Protein AF-0000000084534510 (afdb_homodimer)

Foldseek 3Di:
DDPQLLDLADPACLVVLQVVCVVVVHDGFDSLLLVLLQRVQLLDPFDDDPRGTDDDLVSLCCRLPPFVLLFFADAPVDDLLSNLVSQLSSLVVCVVVVNDDPVRSVVSNVSSNVSSVVSQVSNQELLLHALLNLVLLLCNVVPFPLQDPVSLLVVLVVLLPDDPVVNQVSSQCSCVVVRHPHDDPVGSDPVSLQSNLQSNVVNLVSQLSSSVVSNVVVVVVCVVVVHDRDPCPPDDVVSVSVSSSVSSQQSSCSRGGGPNSVCCPPPNVVSHPRDDPVRVVVVVVPDDDD/DDPVLLDLADPACLVVLQVVCVVVVHDGFDSLLLVLLQRVQLLDPADDDPRGTDDDLVSLCCRLPPFVLLFFADAPVDDLLSNLVSQLSSLVVCVVVVNDDPVRSVVSNVSSNVSSVVSQVSNQELLLHALLNLVLLLCNVVPFPLQDPVSLLVVLVVLLPDDPVVNQVSSQCSCVVVRHPHDDPVGSDPVSLQSNLQSNVVNLVSQLSSSVVSNVVVVVVCVVVVHDRDPCPPDDPVSVSVSSSVSSQQSSCSRGGGPNSVCCPPPNVVSHPRDDPVRVVVVVVPDDDD

Secondary structure (DSSP, 8-state):
--GGGGSSS----HHHHHHHHHHTTPPP--HHHHHHHHHHHHHSSS-EETTEEPP-HHHHHIIIIIIHHHH----TTS-TTHHHHHHHHHHHHHHHTTSS-HHHHHHHHHHHHHHHHHHHHHTT-GGG--HHHHHHHHHHHTT--TT-HHHHHHHHHHHHTS-HHHHHHHHHHGGGGTSSPPP-TT-SSHHHHHHHHHHHHHHHHHHHHHHHHHHHHHHHHHHHTTPPPPHHHHS-HHHHHHHHHHHHHHHHHHTSSTTHHHHHHHT-GGGS----HHHHHHHHHHSPP-/--GGGGSSS----HHHHHHHHHHTTPPP--HHHHHHHHHHHHHSSS-EETTEEPP-HHHHHIIIIIIHHHH----TTS-TTHHHHHHHHHHHHHHHTTSS-HHHHHHHHHHHHHHHHHHHHHTT-GGG--HHHHHHHHHHHTT--TT-HHHHHHHHHHHHTS-HHHHHHHHHHGGGGTSSPPP-TT-SSHHHHHHHHHHHHHHHHHHHHHHHHHHHHHHHHHHHTTPPPPHHHHS-HHHHHHHHHHHHHHHHHHTSSTTHHHHHHHT-GGGS----HHHHHHHHHHSPP-

Organism: Streptomyces rubellomurinus (strain ATCC 31215) (NCBI:txid359131)

pLDDT: mean 89.19, std 11.2, range [33.56, 98.69]

Nearest PDB structures (foldseek):
  2rld-assembly1_E  TM=3.922E-01  e=1.536E+00  Bacteroides thetaiotaomicron VPI-5482
  5voy-assembly1_P  TM=2.052E-01  e=5.350E-01  Saccharomyces cerevisiae S288C
  2rld-assembly1_E  TM=3.922E-01  e=2.099E+00  Bacteroides thetaiotaomicron VPI-5482
  5voy-assembly1_P  TM=2.051E-01  e=5.604E-01  Saccharomyces cerevisiae S288C

Sequence (580 aa):
MNDEDLRLAPRTRAADLLAWAAEQDRAPVAEAPLRAVLALLELGEGRMHDGWPELTSNAVEQLLYERLHLYVQPAPEEDPLAYGDAVRLLVDHQRAAKRLNAKRQERLHAEAEWQGEVAAGLLRRADLVTWPRLHALLMHAHGVDVADPAAVRAWLAGYAALSEEKRLAGYEALAATG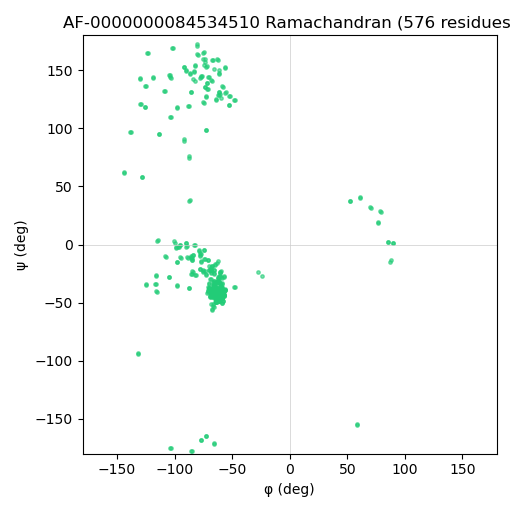WLDELDERGWGPARVLSVGMATDGARRLLEHGLMRRSYRNLAELNALGRPMPDELAGDFGSFEEAAAEAALDLSGEWTVPGLPRLLVEEFPELAPEPGPEEIEAYLAQLPAEMNDEDLRLAPRTRAADLLAWAAEQDRAPVAEAPLRAVLALLELGEGRMHDGWPELTSNAVEQLLYERLHLYVQPAPEEDPLAYGDAVRLLVDHQRAAKRLNAKRQERLHAEAEWQGEVAAGLLRRADLVTWPRLHALLMHAHGVDVADPAAVRAWLAGYAALSEEKRLAGYEALAATGWLDELDERGWGPARVLSVGMATDGARRLLEHGLMRRSYRNLAELNALGRPMPDELAGDFGSFEEAAAEAALDLSGEWTVPGLPRLLVEEFPELAPEPGPEEIEAYLAQLPAE

Solvent-accessible surface area (backbone atoms only — not comparable to full-atom values): 31220 Å² total; per-residue (Å²): 133,59,80,64,66,71,42,64,60,76,79,56,64,42,68,57,51,52,51,49,32,55,74,66,70,42,84,83,64,58,63,68,44,29,37,50,52,47,36,54,46,55,36,43,93,54,56,70,54,97,88,36,63,57,86,44,73,65,53,50,44,46,41,38,73,67,42,44,47,57,49,50,37,77,57,91,89,51,64,61,53,39,46,19,49,29,49,37,49,50,48,52,50,36,37,75,68,66,74,40,54,71,69,59,42,54,52,50,40,53,48,26,52,56,40,16,54,48,28,39,52,48,55,24,35,54,90,55,40,19,46,56,43,51,52,41,50,50,36,56,76,69,68,50,54,62,88,37,63,65,52,46,51,51,49,50,53,57,55,64,70,44,54,70,69,56,49,41,49,53,60,60,53,40,32,78,74,66,62,26,43,74,64,64,94,71,48,84,37,71,66,45,50,49,44,28,11,43,48,32,47,52,45,50,52,50,44,25,48,17,32,47,38,44,44,47,46,44,45,45,54,32,38,75,70,70,42,72,70,52,71,76,64,54,50,51,48,66,54,35,50,51,50,28,47,52,44,34,31,50,52,42,4,71,35,41,33,61,61,44,44,46,40,32,65,74,74,37,38,87,79,45,52,56,63,48,70,68,51,51,45,55,53,53,66,70,42,76,76,130,134,62,79,65,65,71,42,65,58,78,76,56,63,43,67,58,52,51,52,49,33,55,76,67,70,42,83,84,64,59,62,69,43,28,34,50,51,47,38,53,46,56,35,42,91,54,56,70,53,97,90,35,63,58,85,44,73,65,53,51,45,46,41,38,72,69,41,43,45,58,49,50,37,76,56,92,88,50,64,60,54,39,46,19,50,28,49,36,51,52,48,51,51,37,36,75,68,65,75,39,54,71,70,59,42,55,51,51,40,53,48,27,53,55,39,14,53,48,28,39,52,49,54,23,34,52,91,56,40,17,48,56,42,49,53,41,50,50,35,56,74,69,66,51,54,59,89,37,62,66,52,46,52,51,49,50,54,56,56,64,70,45,53,71,69,58,51,41,48,53,59,58,50,39,31,78,74,68,61,26,44,75,64,64,97,71,49,82,38,73,66,45,51,50,47,26,11,43,48,34,49,52,46,49,50,51,43,24,48,16,32,48,38,45,44,46,47,44,46,44,54,31,38,75,69,69,42,73,69,53,71,77,61,54,52,52,47,67,53,35,50,50,50,29,47,52,44,35,31,50,52,43,3,71,36,40,32,60,60,45,41,47,40,32,65,74,74,36,38,86,79,44,52,57,62,49,70,68,51,49,45,54,52,52,68,69,43,77,78,129

Radius of gyration: 26.43 Å; Cα contacts (8 Å, |Δi|>4): 759; chains: 2; bounding box: 56×72×63 Å

Structure (mmCIF, N/CA/C/O backbone):
data_AF-0000000084534510-model_v1
#
loop_
_entity.id
_entity.type
_entity.pdbx_description
1 polymer 'Uncharacterized protein'
#
loop_
_atom_site.group_PDB
_atom_site.id
_atom_site.type_symbol
_atom_site.label_atom_id
_atom_site.label_alt_id
_atom_site.label_comp_id
_atom_site.label_asym_id
_atom_site.label_entity_id
_atom_site.label_seq_id
_atom_site.pdbx_PDB_ins_code
_atom_site.Cartn_x
_atom_site.Cartn_y
_atom_site.Cartn_z
_atom_site.occupancy
_atom_site.B_iso_or_equiv
_atom_site.auth_seq_id
_atom_site.auth_comp_id
_atom_site.auth_asym_id
_atom_site.auth_atom_id
_atom_site.pdbx_PDB_model_num
ATOM 1 N N . MET A 1 1 ? -21.281 -7.277 -21.953 1 33.84 1 MET A N 1
ATOM 2 C CA . MET A 1 1 ? -20.5 -7.312 -20.719 1 33.84 1 MET A CA 1
ATOM 3 C C . MET A 1 1 ? -21.219 -8.141 -19.641 1 33.84 1 MET A C 1
ATOM 5 O O . MET A 1 1 ? -22.391 -7.895 -19.344 1 33.84 1 MET A O 1
ATOM 9 N N . ASN A 1 2 ? -20.953 -9.367 -19.547 1 44.81 2 ASN A N 1
ATOM 10 C CA . ASN A 1 2 ? -21.562 -10.375 -18.688 1 44.81 2 ASN A CA 1
ATOM 11 C C . ASN A 1 2 ? -21.391 -10.031 -17.219 1 44.81 2 ASN A C 1
ATOM 13 O O . ASN A 1 2 ? -20.469 -9.305 -16.844 1 44.81 2 ASN A O 1
ATOM 17 N N . ASP A 1 3 ? -22.516 -10.07 -16.484 1 48.44 3 ASP A N 1
ATOM 18 C CA . ASP A 1 3 ? -22.641 -9.945 -15.039 1 48.44 3 ASP A CA 1
ATOM 19 C C . ASP A 1 3 ? -21.375 -10.422 -14.328 1 48.44 3 ASP A C 1
ATOM 21 O O . ASP A 1 3 ? -21.031 -9.914 -13.258 1 48.44 3 ASP A O 1
ATOM 25 N N . GLU A 1 4 ? -20.734 -11.219 -15.023 1 53.09 4 GLU A N 1
ATOM 26 C CA . GLU A 1 4 ? -19.562 -11.859 -14.438 1 53.09 4 GLU A CA 1
ATOM 27 C C . GLU A 1 4 ? -18.375 -10.891 -14.367 1 53.09 4 GLU A C 1
ATOM 29 O O . GLU A 1 4 ? -17.516 -11.016 -13.5 1 53.09 4 GLU A O 1
ATOM 34 N N . ASP A 1 5 ? -18.453 -9.906 -15.227 1 53.53 5 ASP A N 1
ATOM 35 C CA . ASP A 1 5 ? -17.359 -8.953 -15.32 1 53.53 5 ASP A CA 1
ATOM 36 C C . ASP A 1 5 ? -17.359 -7.992 -14.133 1 53.53 5 ASP A C 1
ATOM 38 O O . ASP A 1 5 ? -16.375 -7.27 -13.914 1 53.53 5 ASP A O 1
ATOM 42 N N . LEU A 1 6 ? -18.391 -8.203 -13.391 1 57.59 6 LEU A N 1
ATOM 43 C CA . LEU A 1 6 ? -18.516 -7.254 -12.289 1 57.59 6 LEU A CA 1
ATOM 44 C C . LEU A 1 6 ? -18 -7.859 -10.984 1 57.59 6 LEU A C 1
ATOM 46 O O . LEU A 1 6 ? -17.984 -7.188 -9.953 1 57.59 6 LEU A O 1
ATOM 50 N N . ARG A 1 7 ? -17.562 -9.094 -11.258 1 66.56 7 ARG A N 1
ATOM 51 C CA . ARG A 1 7 ? -16.969 -9.719 -10.078 1 66.56 7 ARG A CA 1
ATOM 52 C C . ARG A 1 7 ? -15.57 -9.18 -9.812 1 66.56 7 ARG A C 1
ATOM 54 O O . ARG A 1 7 ? -14.867 -8.773 -10.734 1 66.56 7 ARG A O 1
ATOM 61 N N . LEU A 1 8 ? -15.305 -9.078 -8.57 1 75.25 8 LEU A N 1
ATOM 62 C CA . LEU A 1 8 ? -13.992 -8.562 -8.18 1 75.25 8 LEU A CA 1
ATOM 63 C C . LEU A 1 8 ? -12.883 -9.484 -8.664 1 75.25 8 LEU A C 1
ATOM 65 O O . LEU A 1 8 ? -11.945 -9.031 -9.328 1 75.25 8 LEU A O 1
ATOM 69 N N . ALA A 1 9 ? -13.102 -10.797 -8.469 1 77 9 ALA A N 1
ATOM 70 C CA . ALA A 1 9 ? -12.047 -11.719 -8.883 1 77 9 ALA A CA 1
ATOM 71 C C . ALA A 1 9 ? -12.148 -12.039 -10.375 1 77 9 ALA A C 1
ATOM 73 O O . ALA A 1 9 ? -13.25 -12.18 -10.906 1 77 9 ALA A O 1
ATOM 74 N N . PRO A 1 10 ? -11.016 -12.156 -11.008 1 78.38 10 PRO A N 1
ATOM 75 C CA . PRO A 1 10 ? -11.031 -12.438 -12.445 1 78.38 10 PRO A CA 1
ATOM 76 C C . PRO A 1 10 ? -11.641 -13.797 -12.773 1 78.38 10 PRO A C 1
ATOM 78 O O . PRO A 1 10 ? -11.453 -14.758 -12.023 1 78.38 10 PRO A O 1
ATOM 81 N N . ARG A 1 11 ? -12.648 -13.852 -13.633 1 75 11 ARG A N 1
ATOM 82 C CA . ARG A 1 11 ? -13.086 -15.102 -14.227 1 75 11 ARG A CA 1
ATOM 83 C C . ARG A 1 11 ? -12.375 -15.359 -15.555 1 75 11 ARG A C 1
ATOM 85 O O . ARG A 1 11 ? -12.828 -14.898 -16.609 1 75 11 ARG A O 1
ATOM 92 N N . THR A 1 12 ? -11.305 -16.016 -15.422 1 79.25 12 THR A N 1
ATOM 93 C CA . THR A 1 12 ? -10.414 -16.172 -16.562 1 79.25 12 THR A CA 1
ATOM 94 C C . THR A 1 12 ? -11.078 -17 -17.656 1 79.25 12 THR A C 1
ATOM 96 O O . THR A 1 12 ? -12.031 -17.734 -17.406 1 79.25 12 THR A O 1
ATOM 99 N N . ARG A 1 13 ? -10.758 -16.812 -18.844 1 88.06 13 ARG A N 1
ATOM 100 C CA . ARG A 1 13 ? -11.25 -17.547 -20.016 1 88.06 13 ARG A CA 1
ATOM 101 C C . ARG A 1 13 ? -10.406 -18.781 -20.281 1 88.06 13 ARG A C 1
ATOM 103 O O . ARG A 1 13 ? -10.148 -19.125 -21.438 1 88.06 13 ARG A O 1
ATOM 110 N N . ALA A 1 14 ? -9.992 -19.422 -19.156 1 92.44 14 ALA A N 1
ATOM 111 C CA . ALA A 1 14 ? -9.133 -20.594 -19.266 1 92.44 14 ALA A CA 1
ATOM 112 C C . ALA A 1 14 ? -9.852 -21.734 -19.984 1 92.44 14 ALA A C 1
ATOM 114 O O . ALA A 1 14 ? -9.266 -22.422 -20.828 1 92.44 14 ALA A O 1
ATOM 115 N N . ALA A 1 15 ? -11.094 -21.906 -19.656 1 91.25 15 ALA A N 1
ATOM 116 C CA . ALA A 1 15 ? -11.875 -22.969 -20.281 1 91.25 15 ALA A CA 1
ATOM 117 C C . ALA A 1 15 ? -11.977 -22.766 -21.797 1 91.25 15 ALA A C 1
ATOM 119 O O . ALA A 1 15 ? -11.867 -23.719 -22.562 1 91.25 15 ALA A O 1
ATOM 120 N N . ASP A 1 16 ? -12.164 -21.562 -22.156 1 92.25 16 ASP A N 1
ATOM 121 C CA . ASP A 1 16 ? -12.242 -21.219 -23.578 1 92.25 16 ASP A CA 1
ATOM 122 C C . ASP A 1 16 ? -10.922 -21.516 -24.281 1 92.25 16 ASP A C 1
ATOM 124 O O . ASP A 1 16 ? -10.914 -22.031 -25.406 1 92.25 16 ASP A O 1
ATOM 128 N N . LEU A 1 17 ? -9.906 -21.172 -23.641 1 93.69 17 LEU A N 1
ATOM 129 C CA . LEU A 1 17 ? -8.586 -21.359 -24.234 1 93.69 17 LEU A CA 1
ATOM 130 C C . LEU A 1 17 ? -8.258 -22.844 -24.344 1 93.69 17 LEU A C 1
ATOM 132 O O . LEU A 1 17 ? -7.66 -23.297 -25.328 1 93.69 17 LEU A O 1
ATOM 136 N N . LEU A 1 18 ? -8.609 -23.609 -23.359 1 94.88 18 LEU A N 1
ATOM 137 C CA . LEU A 1 18 ? -8.375 -25.062 -23.391 1 94.88 18 LEU A CA 1
ATOM 138 C C . LEU A 1 18 ? -9.219 -25.719 -24.469 1 94.88 18 LEU A C 1
ATOM 140 O O . LEU A 1 18 ? -8.742 -26.625 -25.156 1 94.88 18 LEU A O 1
ATOM 144 N N . ALA A 1 19 ? -10.438 -25.281 -24.594 1 94.25 19 ALA A N 1
ATOM 145 C CA . ALA A 1 19 ? -11.297 -25.781 -25.656 1 94.25 19 ALA A CA 1
ATOM 146 C C . ALA A 1 19 ? -10.711 -25.469 -27.031 1 94.25 19 ALA A C 1
ATOM 148 O O . ALA A 1 19 ? -10.711 -26.312 -27.922 1 94.25 19 ALA A O 1
ATOM 149 N N . TRP A 1 20 ? -10.281 -24.297 -27.125 1 94.31 20 TRP A N 1
ATOM 150 C CA . TRP A 1 20 ? -9.648 -23.891 -28.375 1 94.31 20 TRP A CA 1
ATOM 151 C C . TRP A 1 20 ? -8.43 -24.766 -28.672 1 94.31 20 TRP A C 1
ATOM 153 O O . TRP A 1 20 ? -8.234 -25.188 -29.812 1 94.31 20 TRP A O 1
ATOM 163 N N . ALA A 1 21 ? -7.578 -25.016 -27.719 1 94.75 21 ALA A N 1
ATOM 164 C CA . ALA A 1 21 ? -6.387 -25.844 -27.891 1 94.75 21 ALA A CA 1
ATOM 165 C C . ALA A 1 21 ? -6.758 -27.25 -28.344 1 94.75 21 ALA A C 1
ATOM 167 O O . ALA A 1 21 ? -6.086 -27.828 -29.203 1 94.75 21 ALA A O 1
ATOM 168 N N . ALA A 1 22 ? -7.777 -27.734 -27.781 1 93.12 22 ALA A N 1
ATOM 169 C CA . ALA A 1 22 ? -8.25 -29.078 -28.156 1 93.12 22 ALA A CA 1
ATOM 170 C C . ALA A 1 22 ? -8.711 -29.094 -29.609 1 93.12 22 ALA A C 1
ATOM 172 O O . ALA A 1 22 ? -8.43 -30.047 -30.344 1 93.12 22 ALA A O 1
ATOM 173 N N . GLU A 1 23 ? -9.422 -28.125 -29.984 1 94 23 GLU A N 1
ATOM 174 C CA . GLU A 1 23 ? -9.898 -28.016 -31.359 1 94 23 GLU A CA 1
ATOM 175 C C . GLU A 1 23 ? -8.742 -27.938 -32.344 1 94 23 GLU A C 1
ATOM 177 O O . GLU A 1 23 ? -8.844 -28.422 -33.469 1 94 23 GLU A O 1
ATOM 182 N N . GLN A 1 24 ? -7.727 -27.359 -31.922 1 92.5 24 GLN A N 1
ATOM 183 C CA . GLN A 1 24 ? -6.57 -27.156 -32.781 1 92.5 24 GLN A CA 1
ATOM 184 C C . GLN A 1 24 ? -5.594 -28.312 -32.688 1 92.5 24 GLN A C 1
ATOM 186 O O . GLN A 1 24 ? -4.5 -28.266 -33.25 1 92.5 24 GLN A O 1
ATOM 191 N N . ASP A 1 25 ? -5.977 -29.234 -31.906 1 89.62 25 ASP A N 1
ATOM 192 C CA . ASP A 1 25 ? -5.164 -30.438 -31.703 1 89.62 25 ASP A CA 1
ATOM 193 C C . ASP A 1 25 ? -3.797 -30.078 -31.125 1 89.62 25 ASP A C 1
ATOM 195 O O . ASP A 1 25 ? -2.771 -30.594 -31.578 1 89.62 25 ASP A O 1
ATOM 199 N N . ARG A 1 26 ? -3.844 -29.125 -30.203 1 86.69 26 ARG A N 1
ATOM 200 C CA . ARG A 1 26 ? -2.627 -28.75 -29.484 1 86.69 26 ARG A CA 1
ATOM 201 C C . ARG A 1 26 ? -2.469 -29.547 -28.203 1 86.69 26 ARG A C 1
ATOM 203 O O . ARG A 1 26 ? -3.441 -30.094 -27.688 1 86.69 26 ARG A O 1
ATOM 210 N N . ALA A 1 27 ? -1.19 -29.703 -27.812 1 84.12 27 ALA A N 1
ATOM 211 C CA . ALA A 1 27 ? -0.929 -30.344 -26.531 1 84.12 27 ALA A CA 1
ATOM 212 C C . ALA A 1 27 ? -1.65 -29.625 -25.391 1 84.12 27 ALA A C 1
ATOM 214 O O . ALA A 1 27 ? -1.667 -28.391 -25.344 1 84.12 27 ALA A O 1
ATOM 215 N N . PRO A 1 28 ? -2.338 -30.359 -24.594 1 82.94 28 PRO A N 1
ATOM 216 C CA . PRO A 1 28 ? -3.072 -29.734 -23.5 1 82.94 28 PRO A CA 1
ATOM 217 C C . PRO A 1 28 ? -2.152 -29.125 -22.438 1 82.94 28 PRO A C 1
ATOM 219 O O . PRO A 1 28 ? -1.049 -29.625 -22.219 1 82.94 28 PRO A O 1
ATOM 222 N N . VAL A 1 29 ? -2.51 -28.016 -21.938 1 91.38 29 VAL A N 1
ATOM 223 C CA . VAL A 1 29 ? -1.838 -27.391 -20.797 1 91.38 29 VAL A CA 1
ATOM 224 C C . VAL A 1 29 ? -2.674 -27.562 -19.531 1 91.38 29 VAL A C 1
ATOM 226 O O . VAL A 1 29 ? -3.893 -27.734 -19.609 1 91.38 29 VAL A O 1
ATOM 229 N N . ALA A 1 30 ? -1.936 -27.703 -18.453 1 93.69 30 ALA A N 1
ATOM 230 C CA . ALA A 1 30 ? -2.629 -27.859 -17.172 1 93.69 30 ALA A CA 1
ATOM 231 C C . ALA A 1 30 ? -3.543 -26.672 -16.891 1 93.69 30 ALA A C 1
ATOM 233 O O . ALA A 1 30 ? -3.158 -25.516 -17.109 1 93.69 30 ALA A O 1
ATOM 234 N N . GLU A 1 31 ? -4.734 -26.922 -16.438 1 93.69 31 GLU A N 1
ATOM 235 C CA . GLU A 1 31 ? -5.758 -25.891 -16.281 1 93.69 31 GLU A CA 1
ATOM 236 C C . GLU A 1 31 ? -5.383 -24.906 -15.164 1 93.69 31 GLU A C 1
ATOM 238 O O . GLU A 1 31 ? -5.531 -23.703 -15.328 1 93.69 31 GLU A O 1
ATOM 243 N N . ALA A 1 32 ? -4.918 -25.453 -14.016 1 93.81 32 ALA A N 1
ATOM 244 C CA . ALA A 1 32 ? -4.664 -24.594 -12.852 1 93.81 32 ALA A CA 1
ATOM 245 C C . ALA A 1 32 ? -3.574 -23.578 -13.156 1 93.81 32 ALA A C 1
ATOM 247 O O . ALA A 1 32 ? -3.766 -22.375 -12.938 1 93.81 32 ALA A O 1
ATOM 248 N N . PRO A 1 33 ? -2.438 -23.984 -13.742 1 96.19 33 PRO A N 1
ATOM 249 C CA . PRO A 1 33 ? -1.424 -23 -14.133 1 96.19 33 PRO A CA 1
ATOM 250 C C . PRO A 1 33 ? -1.947 -22 -15.156 1 96.19 33 PRO A C 1
ATOM 252 O O . PRO A 1 33 ? -1.624 -20.812 -15.078 1 96.19 33 PRO A O 1
ATOM 255 N N . LEU A 1 34 ? -2.756 -22.469 -16.078 1 96.12 34 LEU A N 1
ATOM 256 C CA . LEU A 1 34 ? -3.316 -21.562 -17.078 1 96.12 34 LEU A CA 1
ATOM 257 C C . LEU A 1 34 ? -4.199 -20.5 -16.438 1 96.12 34 LEU A C 1
ATOM 259 O O . LEU A 1 34 ? -4.102 -19.328 -16.766 1 96.12 34 LEU A O 1
ATOM 263 N N . ARG A 1 35 ? -5.027 -20.906 -15.539 1 95.31 35 ARG A N 1
ATOM 264 C CA . ARG A 1 35 ? -5.895 -19.969 -14.828 1 95.31 35 ARG A CA 1
ATOM 265 C C . ARG A 1 35 ? -5.074 -18.938 -14.07 1 95.31 35 ARG A C 1
ATOM 267 O O . ARG A 1 35 ? -5.406 -17.75 -14.078 1 95.31 35 ARG A O 1
ATOM 274 N N . ALA A 1 36 ? -4.043 -19.391 -13.406 1 96.31 36 ALA A N 1
ATOM 275 C CA . ALA A 1 36 ? -3.189 -18.484 -12.641 1 96.31 36 ALA A CA 1
ATOM 276 C C . ALA A 1 36 ? -2.527 -17.469 -13.562 1 96.31 36 ALA A C 1
ATOM 278 O O . ALA A 1 36 ? -2.518 -16.266 -13.258 1 96.31 36 ALA A O 1
ATOM 279 N N . VAL A 1 37 ? -2.006 -17.922 -14.625 1 96.88 37 VAL A N 1
ATOM 280 C CA . VAL A 1 37 ? -1.328 -17.062 -15.594 1 96.88 37 VAL A CA 1
ATOM 281 C C . VAL A 1 37 ? -2.299 -16 -16.125 1 96.88 37 VAL A C 1
ATOM 283 O O . VAL A 1 37 ? -1.983 -14.812 -16.125 1 96.88 37 VAL A O 1
ATOM 286 N N . LEU A 1 38 ? -3.482 -16.422 -16.5 1 95.56 38 LEU A N 1
ATOM 287 C CA . LEU A 1 38 ? -4.473 -15.5 -17.047 1 95.56 38 LEU A CA 1
ATOM 288 C C . LEU A 1 38 ? -4.922 -14.492 -15.992 1 95.56 38 LEU A C 1
ATOM 290 O O . LEU A 1 38 ? -5.078 -13.305 -16.297 1 95.56 38 LEU A O 1
ATOM 294 N N . ALA A 1 39 ? -5.102 -14.977 -14.812 1 95 39 ALA A N 1
ATOM 295 C CA . ALA A 1 39 ? -5.52 -14.094 -13.727 1 95 39 ALA A CA 1
ATOM 296 C C . ALA A 1 39 ? -4.453 -13.039 -13.438 1 95 39 ALA A C 1
ATOM 298 O O . ALA A 1 39 ? -4.762 -11.852 -13.328 1 95 39 ALA A O 1
ATOM 299 N N . LEU A 1 40 ? -3.211 -13.461 -13.336 1 95.94 40 LEU A N 1
ATOM 300 C CA . LEU A 1 40 ? -2.121 -12.555 -13.008 1 95.94 40 LEU A CA 1
ATOM 301 C C . LEU A 1 40 ? -1.898 -11.539 -14.117 1 95.94 40 LEU A C 1
ATOM 303 O O . LEU A 1 40 ? -1.562 -10.383 -13.859 1 95.94 40 LEU A O 1
ATOM 307 N N . LEU A 1 41 ? -2.102 -11.953 -15.344 1 94.69 41 LEU A N 1
ATOM 308 C CA . LEU A 1 41 ? -1.995 -11.023 -16.469 1 94.69 41 LEU A CA 1
ATOM 309 C C . LEU A 1 41 ? -3.123 -9.992 -16.422 1 94.69 41 LEU A C 1
ATOM 311 O O . LEU A 1 41 ? -2.895 -8.805 -16.656 1 94.69 41 LEU A O 1
ATOM 315 N N . GLU A 1 42 ? -4.305 -10.469 -16.094 1 90.81 42 GLU A N 1
ATOM 316 C CA . GLU A 1 42 ? -5.453 -9.57 -16.031 1 90.81 42 GLU A CA 1
ATOM 317 C C . GLU A 1 42 ? -5.297 -8.555 -14.898 1 90.81 42 GLU A C 1
ATOM 319 O O . GLU A 1 42 ? -5.742 -7.414 -15.008 1 90.81 42 GLU A O 1
ATOM 324 N N . LEU A 1 43 ? -4.719 -8.961 -13.836 1 91.5 43 LEU A N 1
ATOM 325 C CA . LEU A 1 43 ? -4.574 -8.109 -12.656 1 91.5 43 LEU A CA 1
ATOM 326 C C . LEU A 1 43 ? -3.346 -7.211 -12.789 1 91.5 43 LEU A C 1
ATOM 328 O O . LEU A 1 43 ? -3.125 -6.336 -11.945 1 91.5 43 LEU A O 1
ATOM 332 N N . GLY A 1 44 ? -2.584 -7.465 -13.773 1 85.94 44 GLY A N 1
ATOM 333 C CA . GLY A 1 44 ? -1.421 -6.625 -14.023 1 85.94 44 GLY A CA 1
ATOM 334 C C . GLY A 1 44 ? -1.771 -5.301 -14.68 1 85.94 44 GLY A C 1
ATOM 335 O O . GLY A 1 44 ? -2.938 -4.902 -14.703 1 85.94 44 GLY A O 1
ATOM 336 N N . GLU A 1 45 ? -0.794 -4.566 -15.164 1 77.69 45 GLU A N 1
ATOM 337 C CA . GLU A 1 45 ? -0.966 -3.219 -15.695 1 77.69 45 GLU A CA 1
ATOM 338 C C . GLU A 1 45 ? -1.274 -3.25 -17.188 1 77.69 45 GLU A C 1
ATOM 340 O O . GLU A 1 45 ? -1.574 -2.215 -17.781 1 77.69 45 GLU A O 1
ATOM 345 N N . GLY A 1 46 ? -1.298 -4.391 -17.641 1 78.38 46 GLY A N 1
ATOM 346 C CA . GLY A 1 46 ? -1.477 -4.5 -19.078 1 78.38 46 GLY A CA 1
ATOM 347 C C . GLY A 1 46 ? -2.9 -4.227 -19.531 1 78.38 46 GLY A C 1
ATOM 348 O O . GLY A 1 46 ? -3.828 -4.258 -18.719 1 78.38 46 GLY A O 1
ATOM 349 N N . ARG A 1 47 ? -3.047 -4.012 -20.812 1 80.44 47 ARG A N 1
ATOM 350 C CA . ARG A 1 47 ? -4.344 -3.74 -21.422 1 80.44 47 ARG A CA 1
ATOM 351 C C . ARG A 1 47 ? -5.102 -5.035 -21.703 1 80.44 47 ARG A C 1
ATOM 353 O O . ARG A 1 47 ? -4.492 -6.098 -21.828 1 80.44 47 ARG A O 1
ATOM 360 N N . MET A 1 48 ? -6.371 -4.891 -21.609 1 81.31 48 MET A N 1
ATOM 361 C CA . MET A 1 48 ? -7.266 -5.984 -21.984 1 81.31 48 MET A CA 1
ATOM 362 C C . MET A 1 48 ? -7.992 -5.688 -23.281 1 81.31 48 MET A C 1
ATOM 364 O O . MET A 1 48 ? -8.398 -4.551 -23.531 1 81.31 48 MET A O 1
ATOM 368 N N . HIS A 1 49 ? -8.008 -6.59 -24.156 1 80.56 49 HIS A N 1
ATOM 369 C CA . HIS A 1 49 ? -8.742 -6.473 -25.422 1 80.56 49 HIS A CA 1
ATOM 370 C C . HIS A 1 49 ? -9.688 -7.648 -25.625 1 80.56 49 HIS A C 1
ATOM 372 O O . HIS A 1 49 ? -9.25 -8.797 -25.688 1 80.56 49 HIS A O 1
ATOM 378 N N . ASP A 1 50 ? -10.922 -7.328 -25.703 1 80.56 50 ASP A N 1
ATOM 379 C CA . ASP A 1 50 ? -11.969 -8.328 -25.938 1 80.56 50 ASP A CA 1
ATOM 380 C C . ASP A 1 50 ? -11.859 -9.477 -24.938 1 80.56 50 ASP A C 1
ATOM 382 O O . ASP A 1 50 ? -11.898 -10.648 -25.312 1 80.56 50 ASP A O 1
ATOM 386 N N . GLY A 1 51 ? -11.5 -9.133 -23.703 1 79.31 51 GLY A N 1
ATOM 387 C CA . GLY A 1 51 ? -11.492 -10.109 -22.625 1 79.31 51 GLY A CA 1
ATOM 388 C C . GLY A 1 51 ? -10.164 -10.836 -22.484 1 79.31 51 GLY A C 1
ATOM 389 O O . GLY A 1 51 ? -10.016 -11.703 -21.625 1 79.31 51 GLY A O 1
ATOM 390 N N . TRP A 1 52 ? -9.211 -10.484 -23.312 1 88.31 52 TRP A N 1
ATOM 391 C CA . TRP A 1 52 ? -7.91 -11.141 -23.266 1 88.31 52 TRP A CA 1
ATOM 392 C C . TRP A 1 52 ? -6.805 -10.141 -22.953 1 88.31 52 TRP A C 1
ATOM 394 O O . TRP A 1 52 ? -6.832 -9.008 -23.438 1 88.31 52 TRP A O 1
ATOM 404 N N . PRO A 1 53 ? -5.852 -10.602 -22.203 1 88.75 53 PRO A N 1
ATOM 405 C CA . PRO A 1 53 ? -4.719 -9.703 -21.969 1 88.75 53 PRO A CA 1
ATOM 406 C C . PRO A 1 53 ? -3.83 -9.523 -23.188 1 88.75 53 PRO A C 1
ATOM 408 O O . PRO A 1 53 ? -3.619 -10.477 -23.953 1 88.75 53 PRO A O 1
ATOM 411 N N . GLU A 1 54 ? -3.422 -8.328 -23.375 1 89.19 54 GLU A N 1
ATOM 412 C CA . GLU A 1 54 ? -2.424 -8.078 -24.406 1 89.19 54 GLU A CA 1
ATOM 413 C C . GLU A 1 54 ? -1.051 -8.594 -23.984 1 89.19 54 GLU A C 1
ATOM 415 O O . GLU A 1 54 ? -0.572 -8.273 -22.891 1 89.19 54 GLU A O 1
ATOM 420 N N . LEU A 1 55 ? -0.454 -9.406 -24.859 1 92.25 55 LEU A N 1
ATOM 421 C CA . LEU A 1 55 ? 0.84 -9.992 -24.516 1 92.25 55 LEU A CA 1
ATOM 422 C C . LEU A 1 55 ? 1.976 -9.195 -25.156 1 92.25 55 LEU A C 1
ATOM 424 O O . LEU A 1 55 ? 1.99 -8.984 -26.359 1 92.25 55 LEU A O 1
ATOM 428 N N . THR A 1 56 ? 2.797 -8.648 -24.344 1 92.56 56 THR A N 1
ATOM 429 C CA . THR A 1 56 ? 4.039 -7.988 -24.734 1 92.56 56 THR A CA 1
ATOM 430 C C . THR A 1 56 ? 5.23 -8.625 -24.016 1 92.56 56 THR A C 1
ATOM 432 O O . THR A 1 56 ? 5.059 -9.406 -23.094 1 92.56 56 THR A O 1
ATOM 435 N N . SER A 1 57 ? 6.418 -8.312 -24.531 1 93.19 57 SER A N 1
ATOM 436 C CA . SER A 1 57 ? 7.625 -8.805 -23.875 1 93.19 57 SER A CA 1
ATOM 437 C C . SER A 1 57 ? 7.676 -8.375 -22.406 1 93.19 57 SER A C 1
ATOM 439 O O . SER A 1 57 ? 8.023 -9.172 -21.531 1 93.19 57 SER A O 1
ATOM 441 N N . ASN A 1 58 ? 7.273 -7.203 -22.156 1 92.44 58 ASN A N 1
ATOM 442 C CA . ASN A 1 58 ? 7.258 -6.684 -20.797 1 92.44 58 ASN A CA 1
ATOM 443 C C . ASN A 1 58 ? 6.246 -7.426 -19.922 1 92.44 58 ASN A C 1
ATOM 445 O O . ASN A 1 58 ? 6.527 -7.742 -18.766 1 92.44 58 ASN A O 1
ATOM 449 N N . ALA A 1 59 ? 5.125 -7.688 -20.453 1 93.12 59 ALA A N 1
ATOM 450 C CA . ALA A 1 59 ? 4.086 -8.391 -19.703 1 93.12 59 ALA A CA 1
ATOM 451 C C . ALA A 1 59 ? 4.543 -9.797 -19.328 1 93.12 59 ALA A C 1
ATOM 453 O O . ALA A 1 59 ? 4.312 -10.25 -18.203 1 93.12 59 ALA A O 1
ATOM 454 N N . VAL A 1 60 ? 5.184 -10.438 -20.266 1 94.94 60 VAL A N 1
ATOM 455 C CA . VAL A 1 60 ? 5.66 -11.797 -20.031 1 94.94 60 VAL A CA 1
ATOM 456 C C . VAL A 1 60 ? 6.758 -11.789 -18.969 1 94.94 60 VAL A C 1
ATOM 458 O O . VAL A 1 60 ? 6.746 -12.602 -18.047 1 94.94 60 VAL A O 1
ATOM 461 N N . GLU A 1 61 ? 7.602 -10.883 -19.047 1 94.38 61 GLU A N 1
ATOM 462 C CA . GLU A 1 61 ? 8.688 -10.75 -18.078 1 94.38 61 GLU A CA 1
ATOM 463 C C . GLU A 1 61 ? 8.141 -10.461 -16.672 1 94.38 61 GLU A C 1
ATOM 465 O O . GLU A 1 61 ? 8.531 -11.117 -15.711 1 94.38 61 GLU A O 1
ATOM 470 N N . GLN A 1 62 ? 7.277 -9.523 -16.578 1 94.19 62 GLN A N 1
ATOM 471 C CA . GLN A 1 62 ? 6.688 -9.172 -15.289 1 94.19 62 GLN A CA 1
ATOM 472 C C . GLN A 1 62 ? 5.961 -10.359 -14.672 1 94.19 62 GLN A C 1
ATOM 474 O O . GLN A 1 62 ? 6.059 -10.594 -13.461 1 94.19 62 GLN A O 1
ATOM 479 N N . LEU A 1 63 ? 5.301 -11.055 -15.508 1 96.38 63 LEU A N 1
ATOM 480 C CA . LEU A 1 63 ? 4.543 -12.203 -15.031 1 96.38 63 LEU A CA 1
ATOM 481 C C . LEU A 1 63 ? 5.477 -13.305 -14.539 1 96.38 63 LEU A C 1
ATOM 483 O O . LEU A 1 63 ? 5.414 -13.703 -13.367 1 96.38 63 LEU A O 1
ATOM 487 N N . LEU A 1 64 ? 6.383 -13.742 -15.406 1 96.38 64 LEU A N 1
ATOM 488 C CA . LEU A 1 64 ? 7.133 -14.969 -15.141 1 96.38 64 LEU A CA 1
ATOM 489 C C . LEU A 1 64 ? 8.336 -14.688 -14.258 1 96.38 64 LEU A C 1
ATOM 491 O O . LEU A 1 64 ? 8.734 -15.531 -13.453 1 96.38 64 LEU A O 1
ATOM 495 N N . TYR A 1 65 ? 8.812 -13.461 -14.25 1 93.56 65 TYR A N 1
ATOM 496 C CA . TYR A 1 65 ? 10.039 -13.172 -13.531 1 93.56 65 TYR A CA 1
ATOM 497 C C . TYR A 1 65 ? 9.75 -12.445 -12.227 1 93.56 65 TYR A C 1
ATOM 499 O O . TYR A 1 65 ? 10.477 -12.602 -11.242 1 93.56 65 TYR A O 1
ATOM 507 N N . GLU A 1 66 ? 8.688 -11.727 -12.18 1 92.94 66 GLU A N 1
ATOM 508 C CA . GLU A 1 66 ? 8.555 -10.82 -11.047 1 92.94 66 GLU A CA 1
ATOM 509 C C . GLU A 1 66 ? 7.355 -11.195 -10.172 1 92.94 66 GLU A C 1
ATOM 511 O O . GLU A 1 66 ? 7.336 -10.906 -8.977 1 92.94 66 GLU A O 1
ATOM 516 N N . ARG A 1 67 ? 6.414 -11.82 -10.773 1 95.75 67 ARG A N 1
ATOM 517 C CA . ARG A 1 67 ? 5.156 -11.898 -10.031 1 95.75 67 ARG A CA 1
ATOM 518 C C . ARG A 1 67 ? 4.816 -13.344 -9.695 1 95.75 67 ARG A C 1
ATOM 520 O O . ARG A 1 67 ? 4.375 -13.641 -8.578 1 95.75 67 ARG A O 1
ATOM 527 N N . LEU A 1 68 ? 5.031 -14.227 -10.57 1 97.69 68 LEU A N 1
ATOM 528 C CA . LEU A 1 68 ? 4.52 -15.586 -10.453 1 97.69 68 LEU A CA 1
ATOM 529 C C . LEU A 1 68 ? 4.992 -16.234 -9.156 1 97.69 68 LEU A C 1
ATOM 531 O O . LEU A 1 68 ? 4.184 -16.797 -8.406 1 97.69 68 LEU A O 1
ATOM 535 N N . HIS A 1 69 ? 6.238 -16.078 -8.797 1 97.06 69 HIS A N 1
ATOM 536 C CA . HIS A 1 69 ? 6.828 -16.781 -7.656 1 97.06 69 HIS A CA 1
ATOM 537 C C . HIS A 1 69 ? 6.289 -16.234 -6.34 1 97.06 69 HIS A C 1
ATOM 539 O O . HIS A 1 69 ? 6.453 -16.859 -5.289 1 97.06 69 HIS A O 1
ATOM 545 N N . LEU A 1 70 ? 5.645 -15.133 -6.391 1 97.06 70 LEU A N 1
ATOM 546 C CA . LEU A 1 70 ? 5.082 -14.555 -5.176 1 97.06 70 LEU A CA 1
ATOM 547 C C . LEU A 1 70 ? 3.803 -15.273 -4.773 1 97.06 70 LEU A C 1
ATOM 549 O O . LEU A 1 70 ? 3.395 -15.219 -3.609 1 97.06 70 LEU A O 1
ATOM 553 N N . TYR A 1 71 ? 3.223 -15.938 -5.758 1 97.94 71 TYR A N 1
ATOM 554 C CA . TYR A 1 71 ? 1.832 -16.281 -5.492 1 97.94 71 TYR A CA 1
ATOM 555 C C . TYR A 1 71 ? 1.612 -17.797 -5.645 1 97.94 71 TYR A C 1
ATOM 557 O O . TYR A 1 71 ? 0.826 -18.391 -4.906 1 97.94 71 TYR A O 1
ATOM 565 N N . VAL A 1 72 ? 2.27 -18.422 -6.527 1 98.12 72 VAL A N 1
ATOM 566 C CA . VAL A 1 72 ? 1.856 -19.766 -6.879 1 98.12 72 VAL A CA 1
ATOM 567 C C . VAL A 1 72 ? 2.801 -20.781 -6.234 1 98.12 72 VAL A C 1
ATOM 569 O O . VAL A 1 72 ? 4.004 -20.531 -6.129 1 98.12 72 VAL A O 1
ATOM 572 N N . GLN A 1 73 ? 2.225 -21.844 -5.836 1 97.56 73 GLN A N 1
ATOM 573 C CA . GLN A 1 73 ? 2.982 -23 -5.352 1 97.56 73 GLN A CA 1
ATOM 574 C C . GLN A 1 73 ? 2.398 -24.312 -5.879 1 97.56 73 GLN A C 1
ATOM 576 O O . GLN A 1 73 ? 1.474 -24.859 -5.285 1 97.56 73 GLN A O 1
ATOM 581 N N . PRO A 1 74 ? 2.992 -24.797 -6.945 1 94.56 74 PRO A N 1
ATOM 582 C CA . PRO A 1 74 ? 2.51 -26.078 -7.457 1 94.56 74 PRO A CA 1
ATOM 583 C C . PRO A 1 74 ? 2.674 -27.219 -6.453 1 94.56 74 PRO A C 1
ATOM 585 O O . PRO A 1 74 ? 3.639 -27.234 -5.684 1 94.56 74 PRO A O 1
ATOM 588 N N . ALA A 1 75 ? 1.735 -28.109 -6.547 1 92.5 75 ALA A N 1
ATOM 589 C CA . ALA A 1 75 ? 1.915 -29.344 -5.773 1 92.5 75 ALA A CA 1
ATOM 590 C C . ALA A 1 75 ? 3.154 -30.094 -6.234 1 92.5 75 ALA A C 1
ATOM 592 O O . ALA A 1 75 ? 3.623 -29.906 -7.359 1 92.5 75 ALA A O 1
ATOM 593 N N . PRO A 1 76 ? 3.646 -30.938 -5.375 1 88.19 76 PRO A N 1
ATOM 594 C CA . PRO A 1 76 ? 4.891 -31.641 -5.684 1 88.19 76 PRO A CA 1
ATOM 595 C C . PRO A 1 76 ? 4.809 -32.438 -6.988 1 88.19 76 PRO A C 1
ATOM 597 O O . PRO A 1 76 ? 5.812 -32.594 -7.688 1 88.19 76 PRO A O 1
ATOM 600 N N . GLU A 1 77 ? 3.645 -32.875 -7.383 1 89.56 77 GLU A N 1
ATOM 601 C CA . GLU A 1 77 ? 3.496 -33.719 -8.57 1 89.56 77 GLU A CA 1
ATOM 602 C C . GLU A 1 77 ? 3.307 -32.875 -9.82 1 89.56 77 GLU A C 1
ATOM 604 O O . GLU A 1 77 ? 3.393 -33.375 -10.938 1 89.56 77 GLU A O 1
ATOM 609 N N . GLU A 1 78 ? 3.08 -31.656 -9.602 1 93 78 GLU A N 1
ATOM 610 C CA . GLU A 1 78 ? 2.826 -30.766 -10.727 1 93 78 GLU A CA 1
ATOM 611 C C . GLU A 1 78 ? 4.129 -30.219 -11.312 1 93 78 GLU A C 1
ATOM 613 O O . GLU A 1 78 ? 5.102 -30.016 -10.586 1 93 78 GLU A O 1
ATOM 618 N N . ASP A 1 79 ? 4.113 -30.016 -12.57 1 93.44 79 ASP A N 1
ATOM 619 C CA . ASP A 1 79 ? 5.285 -29.547 -13.289 1 93.44 79 ASP A CA 1
ATOM 620 C C . ASP A 1 79 ? 5.348 -28.016 -13.289 1 93.44 79 ASP A C 1
ATOM 622 O O . ASP A 1 79 ? 4.504 -27.359 -13.898 1 93.44 79 ASP A O 1
ATOM 626 N N . PRO A 1 80 ? 6.422 -27.438 -12.711 1 94.44 80 PRO A N 1
ATOM 627 C CA . PRO A 1 80 ? 6.531 -25.984 -12.68 1 94.44 80 PRO A CA 1
ATOM 628 C C . PRO A 1 80 ? 6.676 -25.375 -14.078 1 94.44 80 PRO A C 1
ATOM 630 O O . PRO A 1 80 ? 6.461 -24.172 -14.258 1 94.44 80 PRO A O 1
ATOM 633 N N . LEU A 1 81 ? 7.012 -26.125 -15.047 1 95.12 81 LEU A N 1
ATOM 634 C CA . LEU A 1 81 ? 7.168 -25.625 -16.406 1 95.12 81 LEU A CA 1
ATOM 635 C C . LEU A 1 81 ? 5.812 -25.359 -17.047 1 95.12 81 LEU A C 1
ATOM 637 O O . LEU A 1 81 ? 5.73 -24.719 -18.109 1 95.12 81 LEU A O 1
ATOM 641 N N . ALA A 1 82 ? 4.754 -25.859 -16.391 1 96.25 82 ALA A N 1
ATOM 642 C CA . ALA A 1 82 ? 3.398 -25.719 -16.906 1 96.25 82 ALA A CA 1
ATOM 643 C C . ALA A 1 82 ? 3.023 -24.25 -17.078 1 96.25 82 ALA A C 1
ATOM 645 O O . ALA A 1 82 ? 2.207 -23.906 -17.922 1 96.25 82 ALA A O 1
ATOM 646 N N . TYR A 1 83 ? 3.578 -23.359 -16.297 1 97.12 83 TYR A N 1
ATOM 647 C CA . TYR A 1 83 ? 3.264 -21.938 -16.375 1 97.12 83 TYR A CA 1
ATOM 648 C C . TYR A 1 83 ? 3.797 -21.344 -17.672 1 97.12 83 TYR A C 1
ATOM 650 O O . TYR A 1 83 ? 3.115 -20.547 -18.328 1 97.12 83 TYR A O 1
ATOM 658 N N . GLY A 1 84 ? 5.031 -21.688 -18 1 96.56 84 GLY A N 1
ATOM 659 C CA . GLY A 1 84 ? 5.551 -21.281 -19.297 1 96.56 84 GLY A CA 1
ATOM 660 C C . GLY A 1 84 ? 4.734 -21.812 -20.453 1 96.56 84 GLY A C 1
ATOM 661 O O . GLY A 1 84 ? 4.484 -21.094 -21.422 1 96.56 84 GLY A O 1
ATOM 662 N N . ASP A 1 85 ? 4.328 -23.062 -20.344 1 96.44 85 ASP A N 1
ATOM 663 C CA . ASP A 1 85 ? 3.494 -23.688 -21.375 1 96.44 85 ASP A CA 1
ATOM 664 C C . ASP A 1 85 ? 2.182 -22.922 -21.547 1 96.44 85 ASP A C 1
ATOM 666 O O . ASP A 1 85 ? 1.695 -22.75 -22.672 1 96.44 85 ASP A O 1
ATOM 670 N N . ALA A 1 86 ? 1.635 -22.531 -20.422 1 96.5 86 ALA A N 1
ATOM 671 C CA . ALA A 1 86 ? 0.388 -21.781 -20.469 1 96.5 86 ALA A CA 1
ATOM 672 C C . ALA A 1 86 ? 0.558 -20.484 -21.25 1 96.5 86 ALA A C 1
ATOM 674 O O . ALA A 1 86 ? -0.302 -20.109 -22.062 1 96.5 86 ALA A O 1
ATOM 675 N N . VAL A 1 87 ? 1.658 -19.766 -21.031 1 97.12 87 VAL A N 1
ATOM 676 C CA . VAL A 1 87 ? 1.919 -18.516 -21.75 1 97.12 87 VAL A CA 1
ATOM 677 C C . VAL A 1 87 ? 2.078 -18.797 -23.234 1 97.12 87 VAL A C 1
ATOM 679 O O . VAL A 1 87 ? 1.558 -18.062 -24.078 1 97.12 87 VAL A O 1
ATOM 682 N N . ARG A 1 88 ? 2.764 -19.859 -23.531 1 96.44 88 ARG A N 1
ATOM 683 C CA . ARG A 1 88 ? 2.959 -20.219 -24.938 1 96.44 88 ARG A CA 1
ATOM 684 C C . ARG A 1 88 ? 1.627 -20.516 -25.625 1 96.44 88 ARG A C 1
ATOM 686 O O . ARG A 1 88 ? 1.414 -20.125 -26.766 1 96.44 88 ARG A O 1
ATOM 693 N N . LEU A 1 89 ? 0.762 -21.188 -24.922 1 96.12 89 LEU A N 1
ATOM 694 C CA . LEU A 1 89 ? -0.564 -21.453 -25.469 1 96.12 89 LEU A CA 1
ATOM 695 C C . LEU A 1 89 ? -1.302 -20.156 -25.75 1 96.12 89 LEU A C 1
ATOM 697 O O . LEU A 1 89 ? -1.95 -20.016 -26.797 1 96.12 89 LEU A O 1
ATOM 701 N N . LEU A 1 90 ? -1.207 -19.219 -24.828 1 95.06 90 LEU A N 1
ATOM 702 C CA . LEU A 1 90 ? -1.846 -17.922 -25 1 95.06 90 LEU A CA 1
ATOM 703 C C . LEU A 1 90 ? -1.278 -17.203 -26.219 1 95.06 90 LEU A C 1
ATOM 705 O O . LEU A 1 90 ? -2.023 -16.578 -26.969 1 95.06 90 LEU A O 1
ATOM 709 N N . VAL A 1 91 ? 0.018 -17.266 -26.391 1 95.88 91 VAL A N 1
ATOM 710 C CA . VAL A 1 91 ? 0.671 -16.656 -27.547 1 95.88 91 VAL A CA 1
ATOM 711 C C . VAL A 1 91 ? 0.099 -17.25 -28.828 1 95.88 91 VAL A C 1
ATOM 713 O O . VAL A 1 91 ? -0.243 -16.516 -29.766 1 95.88 91 VAL A O 1
ATOM 716 N N . ASP A 1 92 ? -0.015 -18.484 -28.875 1 95.25 92 ASP A N 1
ATOM 717 C CA . ASP A 1 92 ? -0.553 -19.156 -30.047 1 95.25 92 ASP A CA 1
ATOM 718 C C . ASP A 1 92 ? -1.992 -18.734 -30.312 1 95.25 92 ASP A C 1
ATOM 720 O O . ASP A 1 92 ? -2.369 -18.5 -31.469 1 95.25 92 ASP A O 1
ATOM 724 N N . HIS A 1 93 ? -2.697 -18.703 -29.266 1 94.69 93 HIS A N 1
ATOM 725 C CA . HIS A 1 93 ? -4.09 -18.281 -29.406 1 94.69 93 HIS A CA 1
ATOM 726 C C . HIS A 1 93 ? -4.191 -16.859 -29.969 1 94.69 93 HIS A C 1
ATOM 728 O O . HIS A 1 93 ? -5.02 -16.594 -30.844 1 94.69 93 HIS A O 1
ATOM 734 N N . GLN A 1 94 ? -3.398 -15.984 -29.484 1 94.31 94 GLN A N 1
ATOM 735 C CA . GLN A 1 94 ? -3.42 -14.594 -29.938 1 94.31 94 GLN A CA 1
ATOM 736 C C . GLN A 1 94 ? -2.998 -14.484 -31.406 1 94.31 94 GLN A C 1
ATOM 738 O O . GLN A 1 94 ? -3.496 -13.625 -32.125 1 94.31 94 GLN A O 1
ATOM 743 N N . ARG A 1 95 ? -2.119 -15.32 -31.734 1 94.19 95 ARG A N 1
ATOM 744 C CA . ARG A 1 95 ? -1.746 -15.375 -33.156 1 94.19 95 ARG A CA 1
ATOM 745 C C . ARG A 1 95 ? -2.92 -15.828 -34 1 94.19 95 ARG A C 1
ATOM 747 O O . ARG A 1 95 ? -3.201 -15.227 -35.062 1 94.19 95 ARG A O 1
ATOM 754 N N . ALA A 1 96 ? -3.49 -16.812 -33.625 1 93.19 96 ALA A N 1
ATOM 755 C CA . ALA A 1 96 ? -4.637 -17.344 -34.344 1 93.19 96 ALA A CA 1
ATOM 756 C C . ALA A 1 96 ? -5.75 -16.312 -34.438 1 93.19 96 ALA A C 1
ATOM 758 O O . ALA A 1 96 ? -6.469 -16.266 -35.469 1 93.19 96 ALA A O 1
ATOM 759 N N . ALA A 1 97 ? -5.859 -15.508 -33.438 1 92.06 97 ALA A N 1
ATOM 760 C CA . ALA A 1 97 ? -6.871 -14.453 -33.406 1 92.06 97 ALA A CA 1
ATOM 761 C C . ALA A 1 97 ? -6.395 -13.211 -34.156 1 92.06 97 ALA A C 1
ATOM 763 O O . ALA A 1 97 ? -7.066 -12.18 -34.156 1 92.06 97 ALA A O 1
ATOM 764 N N . LYS A 1 98 ? -5.211 -13.25 -34.688 1 92.44 98 LYS A N 1
ATOM 765 C CA . LYS A 1 98 ? -4.629 -12.211 -35.562 1 92.44 98 LYS A CA 1
ATOM 766 C C . LYS A 1 98 ? -4.305 -10.961 -34.75 1 92.44 98 LYS A C 1
ATOM 768 O O . LYS A 1 98 ? -4.398 -9.836 -35.25 1 92.44 98 LYS A O 1
ATOM 773 N N . ARG A 1 99 ? -3.982 -11.203 -33.562 1 90.62 99 ARG A N 1
ATOM 774 C CA . ARG A 1 99 ? -3.609 -10.094 -32.688 1 90.62 99 ARG A CA 1
ATOM 775 C C . ARG A 1 99 ? -2.094 -9.945 -32.594 1 90.62 99 ARG A C 1
ATOM 777 O O . ARG A 1 99 ? -1.589 -8.945 -32.094 1 90.62 99 ARG A O 1
A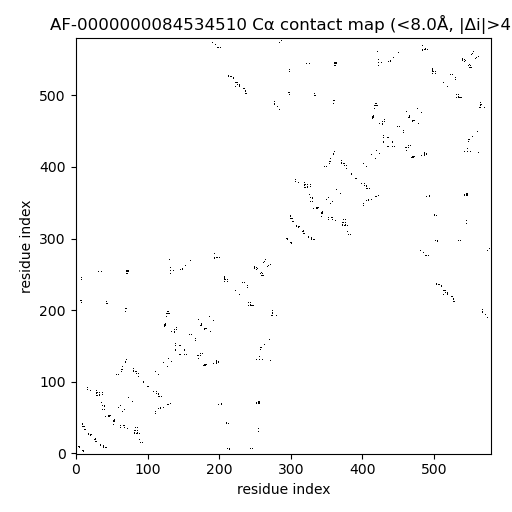TOM 784 N N . LEU A 1 100 ? -1.424 -10.961 -33.031 1 91.81 100 LEU A N 1
ATOM 785 C CA . LEU A 1 100 ? 0.034 -10.969 -33.062 1 91.81 100 LEU A CA 1
ATOM 786 C C . LEU A 1 100 ? 0.537 -11.305 -34.469 1 91.81 100 LEU A C 1
ATOM 788 O O . LEU A 1 100 ? -0.014 -12.188 -35.125 1 91.81 100 LEU A O 1
ATOM 792 N N . ASN A 1 101 ? 1.494 -10.602 -34.906 1 93.62 101 ASN A N 1
ATOM 793 C CA . ASN A 1 101 ? 2.123 -11.023 -36.156 1 93.62 101 ASN A CA 1
ATOM 794 C C . ASN A 1 101 ? 3.129 -12.148 -35.938 1 93.62 101 ASN A C 1
ATOM 796 O O . ASN A 1 101 ? 3.416 -12.5 -34.781 1 93.62 101 ASN A O 1
ATOM 800 N N . ALA A 1 102 ? 3.602 -12.719 -37 1 94 102 ALA A N 1
ATOM 801 C CA . ALA A 1 102 ? 4.422 -13.922 -36.938 1 94 102 ALA A CA 1
ATOM 802 C C . ALA A 1 102 ? 5.738 -13.656 -36.219 1 94 102 ALA A C 1
ATOM 804 O O . ALA A 1 102 ? 6.191 -14.477 -35.406 1 94 102 ALA A O 1
ATOM 805 N N . LYS A 1 103 ? 6.32 -12.555 -36.469 1 95.06 103 LYS A N 1
ATOM 806 C CA . LYS A 1 103 ? 7.602 -12.219 -35.844 1 95.06 103 LYS A CA 1
ATOM 807 C C . LYS A 1 103 ? 7.473 -12.047 -34.344 1 95.06 103 LYS A C 1
ATOM 809 O O . LYS A 1 103 ? 8.289 -12.57 -33.562 1 95.06 103 LYS A O 1
ATOM 814 N N . ARG A 1 104 ? 6.473 -11.336 -33.938 1 94.75 104 ARG A N 1
ATOM 815 C CA . ARG A 1 104 ? 6.223 -11.125 -32.5 1 94.75 104 ARG A CA 1
ATOM 816 C C . ARG A 1 104 ? 5.871 -12.438 -31.812 1 94.75 104 ARG A C 1
ATOM 818 O O . ARG A 1 104 ? 6.273 -12.672 -30.672 1 94.75 104 ARG A O 1
ATOM 825 N N . GLN A 1 105 ? 5.141 -13.266 -32.5 1 95.75 105 GLN A N 1
ATOM 826 C CA . GLN A 1 105 ? 4.805 -14.578 -31.953 1 95.75 105 GLN A CA 1
ATOM 827 C C . GLN A 1 105 ? 6.062 -15.383 -31.641 1 95.75 105 GLN A C 1
ATOM 829 O O . GLN A 1 105 ? 6.18 -15.969 -30.562 1 95.75 105 GLN A O 1
ATOM 834 N N . GLU A 1 106 ? 6.902 -15.438 -32.625 1 95.88 106 GLU A N 1
ATOM 835 C CA . GLU A 1 106 ? 8.133 -16.203 -32.438 1 95.88 106 GLU A CA 1
ATOM 836 C C . GLU A 1 106 ? 8.953 -15.695 -31.266 1 95.88 106 GLU A C 1
ATOM 838 O O . GLU A 1 106 ? 9.477 -16.484 -30.484 1 95.88 106 GLU A O 1
ATOM 843 N N . ARG A 1 107 ? 9.062 -14.461 -31.156 1 96.12 107 ARG A N 1
ATOM 844 C CA . ARG A 1 107 ? 9.812 -13.836 -30.078 1 96.12 107 ARG A CA 1
ATOM 845 C C . ARG A 1 107 ? 9.188 -14.156 -28.719 1 96.12 107 ARG A C 1
ATOM 847 O O . ARG A 1 107 ? 9.891 -14.555 -27.781 1 96.12 107 ARG A O 1
ATOM 854 N N . LEU A 1 108 ? 7.875 -13.992 -28.609 1 96.75 108 LEU A N 1
ATOM 855 C CA . LEU A 1 108 ? 7.18 -14.234 -27.344 1 96.75 108 LEU A CA 1
ATOM 856 C C . LEU A 1 108 ? 7.238 -15.711 -26.969 1 96.75 108 LEU A C 1
ATOM 858 O O . LEU A 1 108 ? 7.324 -16.047 -25.781 1 96.75 108 LEU A O 1
ATOM 862 N N . HIS A 1 109 ? 7.238 -16.562 -27.953 1 95.5 109 HIS A N 1
ATOM 863 C CA . HIS A 1 109 ? 7.363 -18 -27.703 1 95.5 109 HIS A CA 1
ATOM 864 C C . HIS A 1 109 ? 8.711 -18.328 -27.078 1 95.5 109 HIS A C 1
ATOM 866 O O . HIS A 1 109 ? 8.781 -19.078 -26.094 1 95.5 109 HIS A O 1
ATOM 872 N N . ALA A 1 110 ? 9.664 -17.812 -27.688 1 95.94 110 ALA A N 1
ATOM 873 C CA . ALA A 1 110 ? 11.008 -18.047 -27.172 1 95.94 110 ALA A CA 1
ATOM 874 C C . ALA A 1 110 ? 11.172 -17.5 -25.766 1 95.94 110 ALA A C 1
ATOM 876 O O . ALA A 1 110 ? 11.75 -18.156 -24.891 1 95.94 110 ALA A O 1
ATOM 877 N N . GLU A 1 111 ? 10.68 -16.312 -25.531 1 95.94 111 GLU A N 1
ATOM 878 C CA . GLU A 1 111 ? 10.742 -15.688 -24.219 1 95.94 111 GLU A CA 1
ATOM 879 C C . GLU A 1 111 ? 9.977 -16.5 -23.172 1 95.94 111 GLU A C 1
ATOM 881 O O . GLU A 1 111 ? 10.453 -16.688 -22.062 1 95.94 111 GLU A O 1
ATOM 886 N N . ALA A 1 112 ? 8.805 -16.969 -23.562 1 96.12 112 ALA A N 1
ATOM 887 C CA . ALA A 1 112 ? 7.988 -17.75 -22.656 1 96.12 112 ALA A CA 1
ATOM 888 C C . ALA A 1 112 ? 8.688 -19.047 -22.266 1 96.12 112 ALA A C 1
ATOM 890 O O . ALA A 1 112 ? 8.57 -19.516 -21.141 1 96.12 112 ALA A O 1
ATOM 891 N N . GLU A 1 113 ? 9.375 -19.594 -23.234 1 94.56 113 GLU A N 1
ATOM 892 C CA . GLU A 1 113 ? 10.102 -20.844 -22.984 1 94.56 113 GLU A CA 1
ATOM 893 C C . GLU A 1 113 ? 11.234 -20.609 -21.984 1 94.56 113 GLU A C 1
ATOM 895 O O . GLU A 1 113 ? 11.289 -21.266 -20.938 1 94.56 113 GLU A O 1
ATOM 900 N N . TRP A 1 114 ? 12.047 -19.672 -22.281 1 95.56 114 TRP A N 1
ATOM 901 C CA . TRP A 1 114 ? 13.203 -19.453 -21.422 1 95.56 114 TRP A CA 1
ATOM 902 C C . TRP A 1 114 ? 12.781 -18.859 -20.078 1 95.56 114 TRP A C 1
ATOM 904 O O . TRP A 1 114 ? 13.289 -19.266 -19.031 1 95.56 114 TRP A O 1
ATOM 914 N N . GLN A 1 115 ? 11.859 -17.938 -20.047 1 95.44 115 GLN A N 1
ATOM 915 C CA . GLN A 1 115 ? 11.398 -17.344 -18.797 1 95.44 115 GLN A CA 1
ATOM 916 C C . GLN A 1 115 ? 10.609 -18.344 -17.969 1 95.44 115 GLN A C 1
ATOM 918 O O . GLN A 1 115 ? 10.578 -18.266 -16.75 1 95.44 115 GLN A O 1
ATOM 923 N N . GLY A 1 116 ? 9.969 -19.25 -18.703 1 96.31 116 GLY A N 1
ATOM 924 C CA . GLY A 1 116 ? 9.32 -20.328 -17.984 1 96.31 116 GLY A CA 1
ATOM 925 C C . GLY A 1 116 ? 10.289 -21.156 -17.156 1 96.31 116 GLY A C 1
ATOM 926 O O . GLY A 1 116 ? 9.977 -21.531 -16.016 1 96.31 116 GLY A O 1
ATOM 927 N N . GLU A 1 117 ? 11.414 -21.422 -17.688 1 96.25 117 GLU A N 1
ATOM 928 C CA . GLU A 1 117 ? 12.461 -22.141 -16.969 1 96.25 117 GLU A CA 1
ATOM 929 C C . GLU A 1 117 ? 12.984 -21.328 -15.797 1 96.25 117 GLU A C 1
ATOM 931 O O . GLU A 1 117 ? 13.203 -21.875 -14.711 1 96.25 117 GLU A O 1
ATOM 936 N N . VAL A 1 118 ? 13.117 -20.109 -16.062 1 95.81 118 VAL A N 1
ATOM 937 C CA . VAL A 1 118 ? 13.586 -19.219 -15.008 1 95.81 118 VAL A CA 1
ATOM 938 C C . VAL A 1 118 ? 12.562 -19.188 -13.867 1 95.81 118 VAL A C 1
ATOM 940 O O . VAL A 1 118 ? 12.93 -19.266 -12.695 1 95.81 118 VAL A O 1
ATOM 943 N N . ALA A 1 119 ? 11.305 -19.125 -14.25 1 97.12 119 ALA A N 1
ATOM 944 C CA . ALA A 1 119 ? 10.234 -19.078 -13.25 1 97.12 119 ALA A CA 1
ATOM 945 C C . ALA A 1 119 ? 10.25 -20.344 -12.391 1 97.12 119 ALA A C 1
ATOM 947 O O . ALA A 1 119 ? 10.047 -20.266 -11.172 1 97.12 119 ALA A O 1
ATOM 948 N N . ALA A 1 120 ? 10.492 -21.438 -13.008 1 95.94 120 ALA A N 1
ATOM 949 C CA . ALA A 1 120 ? 10.578 -22.688 -12.273 1 95.94 120 ALA A CA 1
ATOM 950 C C . ALA A 1 120 ? 11.703 -22.656 -11.242 1 95.94 120 ALA A C 1
ATOM 952 O O . ALA A 1 120 ? 11.555 -23.141 -10.125 1 95.94 120 ALA A O 1
ATOM 953 N N . GLY A 1 121 ? 12.766 -22.047 -11.617 1 96.06 121 GLY A N 1
ATOM 954 C CA . GLY A 1 121 ? 13.875 -21.875 -10.688 1 96.06 121 GLY A CA 1
ATOM 955 C C . GLY A 1 121 ? 13.562 -20.922 -9.555 1 96.06 121 GLY A C 1
ATOM 956 O O . GLY A 1 121 ? 13.945 -21.172 -8.406 1 96.06 121 GLY A O 1
ATOM 957 N N . LEU A 1 122 ? 12.867 -19.859 -9.875 1 96.69 122 LEU A N 1
ATOM 958 C CA . LEU A 1 122 ? 12.5 -18.875 -8.867 1 96.69 122 LEU A CA 1
ATOM 959 C C . LEU A 1 122 ? 11.586 -19.484 -7.812 1 96.69 122 LEU A C 1
ATOM 961 O O . LEU A 1 122 ? 11.672 -19.141 -6.633 1 96.69 122 LEU A O 1
ATOM 965 N N . LEU A 1 123 ? 10.781 -20.422 -8.211 1 96.69 123 LEU A N 1
ATOM 966 C CA . LEU A 1 123 ? 9.859 -21.094 -7.301 1 96.69 123 LEU A CA 1
ATOM 967 C C . LEU A 1 123 ? 10.609 -21.938 -6.277 1 96.69 123 LEU A C 1
ATOM 969 O O . LEU A 1 123 ? 10.078 -22.234 -5.207 1 96.69 123 LEU A O 1
ATOM 973 N N . ARG A 1 124 ? 11.852 -22.25 -6.566 1 95.38 124 ARG A N 1
ATOM 974 C CA . ARG A 1 124 ? 12.648 -23.094 -5.676 1 95.38 124 ARG A CA 1
ATOM 975 C C . ARG A 1 124 ? 13.492 -22.234 -4.738 1 95.38 124 ARG A C 1
ATOM 977 O O . ARG A 1 124 ? 14.094 -22.75 -3.791 1 95.38 124 ARG A O 1
ATOM 984 N N . ARG A 1 125 ? 13.562 -20.984 -4.988 1 95.06 125 ARG A N 1
ATOM 985 C CA . ARG A 1 125 ? 14.406 -20.125 -4.184 1 95.06 125 ARG A CA 1
ATOM 986 C C . ARG A 1 125 ? 13.773 -19.844 -2.826 1 95.06 125 ARG A C 1
ATOM 988 O O . ARG A 1 125 ? 12.711 -19.219 -2.748 1 95.06 125 ARG A O 1
ATOM 995 N N . ALA A 1 126 ? 14.484 -20.172 -1.809 1 93.75 126 ALA A N 1
ATOM 996 C CA . ALA A 1 126 ? 13.961 -20.047 -0.453 1 93.75 126 ALA A CA 1
ATOM 997 C C . ALA A 1 126 ? 13.898 -18.578 -0.034 1 93.75 126 ALA A C 1
ATOM 999 O O . ALA A 1 126 ? 13.086 -18.188 0.81 1 93.75 126 ALA A O 1
ATOM 1000 N N . ASP A 1 127 ? 14.734 -17.781 -0.618 1 91.12 127 ASP A N 1
ATOM 1001 C CA . ASP A 1 127 ? 14.797 -16.375 -0.238 1 91.12 127 ASP A CA 1
ATOM 1002 C C . ASP A 1 127 ? 13.656 -15.578 -0.882 1 91.12 127 ASP A C 1
ATOM 1004 O O . ASP A 1 127 ? 13.438 -14.414 -0.55 1 91.12 127 ASP A O 1
ATOM 1008 N N . LEU A 1 128 ? 12.891 -16.219 -1.712 1 93.81 128 LEU A N 1
ATOM 1009 C CA . LEU A 1 128 ? 11.812 -15.516 -2.414 1 93.81 128 LEU A CA 1
ATOM 1010 C C . LEU A 1 128 ? 10.453 -16.047 -1.991 1 93.81 128 LEU A C 1
ATOM 1012 O O . LEU A 1 128 ? 9.422 -15.594 -2.488 1 93.81 128 LEU A O 1
ATOM 1016 N N . VAL A 1 129 ? 10.477 -16.938 -1.079 1 96.62 129 VAL A N 1
ATOM 1017 C CA . VAL A 1 129 ? 9.242 -17.641 -0.731 1 96.62 129 VAL A CA 1
ATOM 1018 C C . VAL A 1 129 ? 8.359 -16.734 0.12 1 96.62 129 VAL A C 1
ATOM 1020 O O . VAL A 1 129 ? 8.859 -15.906 0.889 1 96.62 129 VAL A O 1
ATOM 1023 N N . THR A 1 130 ? 7.035 -16.797 -0.005 1 97.94 130 THR A N 1
ATOM 1024 C CA . THR A 1 130 ? 6.059 -16.125 0.841 1 97.94 130 THR A CA 1
ATOM 1025 C C . THR A 1 130 ? 5.441 -17.094 1.839 1 97.94 130 THR A C 1
ATOM 1027 O O . THR A 1 130 ? 5.578 -18.312 1.691 1 97.94 130 THR A O 1
ATOM 1030 N N . TRP A 1 131 ? 4.734 -16.609 2.779 1 98.44 131 TRP A N 1
ATOM 1031 C CA . TRP A 1 131 ? 4.219 -17.453 3.852 1 98.44 131 TRP A CA 1
ATOM 1032 C C . TRP A 1 131 ? 3.229 -18.484 3.311 1 98.44 131 TRP A C 1
ATOM 1034 O O . TRP A 1 131 ? 3.332 -19.672 3.609 1 98.44 131 TRP A O 1
ATOM 1044 N N . PRO A 1 132 ? 2.285 -18.047 2.467 1 98.69 132 PRO A N 1
ATOM 1045 C CA . PRO A 1 132 ? 1.359 -19.062 1.955 1 98.69 132 PRO A CA 1
ATOM 1046 C C . PRO A 1 132 ? 2.068 -20.172 1.185 1 98.69 132 PRO A C 1
ATOM 1048 O O . PRO A 1 132 ? 1.717 -21.344 1.325 1 98.69 132 PRO A O 1
ATOM 1051 N N . ARG A 1 133 ? 3.045 -19.828 0.446 1 98.5 133 ARG A N 1
ATOM 1052 C CA . ARG A 1 133 ? 3.789 -20.828 -0.307 1 98.5 133 ARG A CA 1
ATOM 1053 C C . ARG A 1 133 ? 4.566 -21.75 0.628 1 98.5 133 ARG A C 1
ATOM 1055 O O . ARG A 1 133 ? 4.574 -22.969 0.443 1 98.5 133 ARG A O 1
ATOM 1062 N N . LEU A 1 134 ? 5.215 -21.188 1.607 1 98.31 134 LEU A N 1
ATOM 1063 C CA . LEU A 1 134 ? 6.02 -21.953 2.553 1 98.31 134 LEU A CA 1
ATOM 1064 C C . LEU A 1 134 ? 5.156 -22.953 3.314 1 98.31 134 LEU A C 1
ATOM 1066 O O . LEU A 1 134 ? 5.512 -24.125 3.42 1 98.31 134 LEU A O 1
ATOM 1070 N N . HIS A 1 135 ? 4.055 -22.484 3.807 1 98.69 135 HIS A N 1
ATOM 1071 C CA . HIS A 1 135 ? 3.189 -23.359 4.586 1 98.69 135 HIS A CA 1
ATOM 1072 C C . HIS A 1 135 ? 2.529 -24.406 3.695 1 98.69 135 HIS A C 1
ATOM 1074 O O . HIS A 1 135 ? 2.275 -25.531 4.137 1 98.69 135 HIS A O 1
ATOM 1080 N N . ALA A 1 136 ? 2.225 -24.047 2.461 1 98.5 136 ALA A N 1
ATOM 1081 C CA . ALA A 1 136 ? 1.732 -25.047 1.52 1 98.5 136 ALA A CA 1
ATOM 1082 C C . ALA A 1 136 ? 2.742 -26.172 1.347 1 98.5 136 ALA A C 1
ATOM 1084 O O . ALA A 1 136 ? 2.377 -27.359 1.386 1 98.5 136 ALA A O 1
ATOM 1085 N N . LEU A 1 137 ? 3.998 -25.797 1.188 1 97.88 137 LEU A N 1
ATOM 1086 C CA . LEU A 1 137 ? 5.055 -26.781 1.026 1 97.88 137 LEU A CA 1
ATOM 1087 C C . LEU A 1 137 ? 5.172 -27.656 2.27 1 97.88 137 LEU A C 1
ATOM 1089 O O . LEU A 1 137 ? 5.332 -28.875 2.164 1 97.88 137 LEU A O 1
ATOM 1093 N N . LEU A 1 138 ? 5.074 -27.047 3.408 1 98.12 138 LEU A N 1
ATOM 1094 C CA . LEU A 1 138 ? 5.152 -27.797 4.664 1 98.12 138 LEU A CA 1
ATOM 1095 C C . LEU A 1 138 ? 4.016 -28.797 4.77 1 98.12 138 LEU A C 1
ATOM 1097 O O . LEU A 1 138 ? 4.234 -29.953 5.168 1 98.12 138 LEU A O 1
ATOM 1101 N N . MET A 1 139 ? 2.871 -28.375 4.406 1 98.31 139 MET A N 1
ATOM 1102 C CA . MET A 1 139 ? 1.715 -29.266 4.473 1 98.31 139 MET A CA 1
ATOM 1103 C C . MET A 1 139 ? 1.91 -30.469 3.566 1 98.31 139 MET A C 1
ATOM 1105 O O . MET A 1 139 ? 1.626 -31.594 3.965 1 98.31 139 MET A O 1
ATOM 1109 N N . HIS A 1 140 ? 2.396 -30.234 2.379 1 97.38 140 HIS A N 1
ATOM 1110 C CA . HIS A 1 140 ? 2.676 -31.359 1.478 1 97.38 140 HIS A CA 1
ATOM 1111 C C . HIS A 1 140 ? 3.732 -32.281 2.062 1 97.38 140 HIS A C 1
ATOM 1113 O O . HIS A 1 140 ? 3.582 -33.5 2.016 1 97.38 140 HIS A O 1
ATOM 1119 N N . ALA A 1 141 ? 4.754 -31.719 2.611 1 96.75 141 ALA A N 1
ATOM 1120 C CA . ALA A 1 141 ? 5.84 -32.5 3.188 1 96.75 141 ALA A CA 1
ATOM 1121 C C . ALA A 1 141 ? 5.332 -33.375 4.34 1 96.75 141 ALA A C 1
ATOM 1123 O O . ALA A 1 141 ? 5.848 -34.469 4.57 1 96.75 141 ALA A O 1
ATOM 1124 N N . HIS A 1 142 ? 4.352 -32.875 4.992 1 96.94 142 HIS A N 1
ATOM 1125 C CA . HIS A 1 142 ? 3.834 -33.594 6.164 1 96.94 142 HIS A CA 1
ATOM 1126 C C . HIS A 1 142 ? 2.645 -34.469 5.797 1 96.94 142 HIS A C 1
ATOM 1128 O O . HIS A 1 142 ? 1.989 -35.031 6.676 1 96.94 142 HIS A O 1
ATOM 1134 N N . GLY A 1 143 ? 2.221 -34.5 4.578 1 96.56 143 GLY A N 1
ATOM 1135 C CA . GLY A 1 143 ? 1.188 -35.375 4.094 1 96.56 143 GLY A CA 1
ATOM 1136 C C . GLY A 1 143 ? -0.216 -34.938 4.438 1 96.56 143 GLY A C 1
ATOM 1137 O O . GLY A 1 143 ? -1.126 -35.75 4.586 1 96.56 143 GLY A O 1
ATOM 1138 N N . VAL A 1 144 ? -0.396 -33.656 4.582 1 97.88 144 VAL A N 1
ATOM 1139 C CA . VAL A 1 144 ? -1.707 -33.094 4.906 1 97.88 144 VAL A CA 1
ATOM 1140 C C . VAL A 1 144 ? -2.605 -33.156 3.67 1 97.88 144 VAL A C 1
ATOM 1142 O O . VAL A 1 144 ? -2.162 -32.844 2.561 1 97.88 144 VAL A O 1
ATOM 1145 N N . ASP A 1 145 ? -3.826 -33.562 3.844 1 97.81 145 ASP A N 1
ATOM 1146 C CA . ASP A 1 145 ? -4.809 -33.469 2.77 1 97.81 145 ASP A CA 1
ATOM 1147 C C . ASP A 1 145 ? -5.238 -32 2.557 1 97.81 145 ASP A C 1
ATOM 1149 O O . ASP A 1 145 ? -6.164 -31.531 3.217 1 97.81 145 ASP A O 1
ATOM 1153 N N . VAL A 1 146 ? -4.652 -31.359 1.579 1 97.44 146 VAL A N 1
ATOM 1154 C CA . VAL A 1 146 ? -4.824 -29.922 1.404 1 97.44 146 VAL A CA 1
ATOM 1155 C C . VAL A 1 146 ? -6.184 -29.641 0.771 1 97.44 146 VAL A C 1
ATOM 1157 O O . VAL A 1 146 ? -6.605 -28.484 0.684 1 97.44 146 VAL A O 1
ATOM 1160 N N . ALA A 1 147 ? -6.914 -30.625 0.333 1 95.56 147 ALA A N 1
ATOM 1161 C CA . ALA A 1 147 ? -8.258 -30.453 -0.215 1 95.56 147 ALA A CA 1
ATOM 1162 C C . ALA A 1 147 ? -9.305 -30.438 0.895 1 95.56 147 ALA A C 1
ATOM 1164 O O . ALA A 1 147 ? -10.461 -30.062 0.663 1 95.56 147 ALA A O 1
ATOM 1165 N N . ASP A 1 148 ? -8.898 -30.812 2.082 1 97.69 148 ASP A N 1
ATOM 1166 C CA . ASP A 1 148 ? -9.781 -30.844 3.24 1 97.69 148 ASP A CA 1
ATOM 1167 C C . ASP A 1 148 ? -9.523 -29.641 4.16 1 97.69 148 ASP A C 1
ATOM 1169 O O . ASP A 1 148 ? -8.555 -29.641 4.918 1 97.69 148 ASP A O 1
ATOM 1173 N N . PRO A 1 149 ? -10.43 -28.719 4.227 1 97.25 149 PRO A N 1
ATOM 1174 C CA . PRO A 1 149 ? -10.219 -27.516 5.039 1 97.25 149 PRO A CA 1
ATOM 1175 C C . PRO A 1 149 ? -10.016 -27.828 6.52 1 97.25 149 PRO A C 1
ATOM 1177 O O . PRO A 1 149 ? -9.281 -27.125 7.211 1 97.25 149 PRO A O 1
ATOM 1180 N N . ALA A 1 150 ? -10.664 -28.812 6.957 1 97.75 150 ALA A N 1
ATOM 1181 C CA . ALA A 1 150 ? -10.508 -29.188 8.359 1 97.75 150 ALA A CA 1
ATOM 1182 C C . ALA A 1 150 ? -9.094 -29.703 8.641 1 97.75 150 ALA A C 1
ATOM 1184 O O . ALA A 1 150 ? -8.523 -29.406 9.695 1 97.75 150 ALA A O 1
ATOM 1185 N N . ALA A 1 151 ? -8.602 -30.484 7.746 1 98.5 151 ALA A N 1
ATOM 1186 C CA . ALA A 1 151 ? -7.238 -30.984 7.895 1 98.5 151 ALA A CA 1
ATOM 1187 C C . ALA A 1 151 ? -6.223 -29.859 7.863 1 98.5 151 ALA A C 1
ATOM 1189 O O . ALA A 1 151 ? -5.266 -29.844 8.641 1 98.5 151 ALA A O 1
ATOM 1190 N N . VAL A 1 152 ? -6.453 -28.922 7.004 1 98.62 152 VAL A N 1
ATOM 1191 C CA . VAL A 1 152 ? -5.574 -27.766 6.875 1 98.62 152 VAL A CA 1
ATOM 1192 C C . VAL A 1 152 ? -5.566 -26.969 8.18 1 98.62 152 VAL A C 1
ATOM 1194 O O . VAL A 1 152 ? -4.5 -26.656 8.719 1 98.62 152 VAL A O 1
ATOM 1197 N N . ARG A 1 153 ? -6.715 -26.703 8.719 1 98.56 153 ARG A N 1
ATOM 1198 C CA . ARG A 1 153 ? -6.824 -25.938 9.953 1 98.56 153 ARG A CA 1
ATOM 1199 C C . ARG A 1 153 ? -6.188 -26.6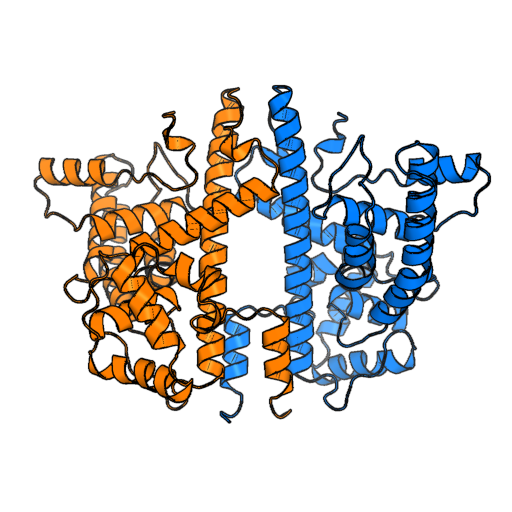88 11.117 1 98.56 153 ARG A C 1
ATOM 1201 O O . ARG A 1 153 ? -5.504 -26.078 11.945 1 98.56 153 ARG A O 1
ATOM 1208 N N . ALA A 1 154 ? -6.461 -28 11.172 1 98.5 154 ALA A N 1
ATOM 1209 C CA . ALA A 1 154 ? -5.906 -28.812 12.25 1 98.5 154 ALA A CA 1
ATOM 1210 C C . ALA A 1 154 ? -4.383 -28.812 12.219 1 98.5 154 ALA A C 1
ATOM 1212 O O . ALA A 1 154 ? -3.73 -28.719 13.258 1 98.5 154 ALA A O 1
ATOM 1213 N N . TRP A 1 155 ? -3.869 -28.906 11.086 1 98.62 155 TRP A N 1
ATOM 1214 C CA . TRP A 1 155 ? -2.416 -28.906 10.953 1 98.62 155 TRP A CA 1
ATOM 1215 C C . TRP A 1 155 ? -1.831 -27.578 11.398 1 98.62 155 TRP A C 1
ATOM 1217 O O . TRP A 1 155 ? -0.829 -27.531 12.117 1 98.62 155 TRP A O 1
ATOM 1227 N N . LEU A 1 156 ? -2.455 -26.484 10.977 1 98.69 156 LEU A N 1
ATOM 1228 C CA . LEU A 1 156 ? -1.993 -25.156 11.375 1 98.69 156 LEU A CA 1
ATOM 1229 C C . LEU A 1 156 ? -2.018 -25 12.891 1 98.69 156 LEU A C 1
ATOM 1231 O O . LEU A 1 156 ? -1.093 -24.438 13.477 1 98.69 156 LEU A O 1
ATOM 1235 N N . ALA A 1 157 ? -3.074 -25.484 13.469 1 98.44 157 ALA A N 1
ATOM 1236 C CA . ALA A 1 157 ? -3.186 -25.406 14.922 1 98.44 157 ALA A CA 1
ATOM 1237 C C . ALA A 1 157 ? -2.043 -26.172 15.594 1 98.44 157 ALA A C 1
ATOM 1239 O O . ALA A 1 157 ? -1.449 -25.688 16.562 1 98.44 157 ALA A O 1
ATOM 1240 N N . GLY A 1 158 ? -1.795 -27.344 15.102 1 98.31 158 GLY A N 1
ATOM 1241 C CA . GLY A 1 158 ? -0.681 -28.109 15.625 1 98.31 158 GLY A CA 1
ATOM 1242 C C . GLY A 1 158 ? 0.662 -27.438 15.43 1 98.31 158 GLY A C 1
ATOM 1243 O O . GLY A 1 158 ? 1.499 -27.438 16.344 1 98.31 158 GLY A O 1
ATOM 1244 N N . TYR A 1 159 ? 0.838 -26.875 14.25 1 98 159 TYR A N 1
ATOM 1245 C CA . TYR A 1 159 ? 2.104 -26.219 13.945 1 98 159 TYR A CA 1
ATOM 1246 C C . TYR A 1 159 ? 2.285 -24.969 14.789 1 98 159 TYR A C 1
ATOM 1248 O O . TYR A 1 159 ? 3.4 -24.656 15.219 1 98 159 TYR A O 1
ATOM 1256 N N . ALA A 1 160 ? 1.223 -24.219 15.031 1 97.75 160 ALA A N 1
ATOM 1257 C CA . ALA A 1 160 ? 1.236 -23.016 15.852 1 97.75 160 ALA A CA 1
ATOM 1258 C C . ALA A 1 160 ? 1.623 -23.344 17.297 1 97.75 160 ALA A C 1
ATOM 1260 O O . ALA A 1 160 ? 2.191 -22.5 18 1 97.75 160 ALA A O 1
ATOM 1261 N N . ALA A 1 161 ? 1.333 -24.516 17.703 1 97.56 161 ALA A N 1
ATOM 1262 C CA . ALA A 1 161 ? 1.604 -24.938 19.078 1 97.56 161 ALA A CA 1
ATOM 1263 C C . ALA A 1 161 ? 3.084 -25.25 19.281 1 97.56 161 ALA A C 1
ATOM 1265 O O . ALA A 1 161 ? 3.561 -25.344 20.406 1 97.56 161 ALA A O 1
ATOM 1266 N N . LEU A 1 162 ? 3.783 -25.375 18.172 1 97.31 162 LEU A N 1
ATOM 1267 C CA . LEU A 1 162 ? 5.207 -25.688 18.25 1 97.31 162 LEU A CA 1
ATOM 1268 C C . LEU A 1 162 ? 5.996 -24.453 18.688 1 97.31 162 LEU A C 1
ATOM 1270 O O . LEU A 1 162 ? 5.535 -23.328 18.531 1 97.31 162 LEU A O 1
ATOM 1274 N N . SER A 1 163 ? 7.172 -24.719 19.297 1 96.06 163 SER A N 1
ATOM 1275 C CA . SER A 1 163 ? 8.078 -23.625 19.609 1 96.06 163 SER A CA 1
ATOM 1276 C C . SER A 1 163 ? 8.625 -22.984 18.328 1 96.06 163 SER A C 1
ATOM 1278 O O . SER A 1 163 ? 8.609 -23.594 17.266 1 96.06 163 SER A O 1
ATOM 1280 N N . GLU A 1 164 ? 9.07 -21.797 18.422 1 93.5 164 GLU A N 1
ATOM 1281 C CA . GLU A 1 164 ? 9.656 -21.094 17.281 1 93.5 164 GLU A CA 1
ATOM 1282 C C . GLU A 1 164 ? 10.828 -21.875 16.688 1 93.5 164 GLU A C 1
ATOM 1284 O O . GLU A 1 164 ? 10.984 -21.953 15.469 1 93.5 164 GLU A O 1
ATOM 1289 N N . GLU A 1 165 ? 11.609 -22.438 17.578 1 94.19 165 GLU A N 1
ATOM 1290 C CA . GLU A 1 165 ? 12.766 -23.219 17.141 1 94.19 165 GLU A CA 1
ATOM 1291 C C . GLU A 1 165 ? 12.352 -24.391 16.281 1 94.19 165 GLU A C 1
ATOM 1293 O O . GLU A 1 165 ? 12.969 -24.656 15.242 1 94.19 165 GLU A O 1
ATOM 1298 N N . LYS A 1 166 ? 11.328 -25.047 16.656 1 96.38 166 LYS A N 1
ATOM 1299 C CA . LYS A 1 166 ? 10.844 -26.203 15.914 1 96.38 166 LYS A CA 1
ATOM 1300 C C . LYS A 1 166 ? 10.234 -25.781 14.586 1 96.38 166 LYS A C 1
ATOM 1302 O O . LYS A 1 166 ? 10.383 -26.484 13.578 1 96.38 166 LYS A O 1
ATOM 1307 N N . ARG A 1 167 ? 9.578 -24.688 14.594 1 96.75 167 ARG A N 1
ATOM 1308 C CA . ARG A 1 167 ? 9.008 -24.188 13.344 1 96.75 167 ARG A CA 1
ATOM 1309 C C . ARG A 1 167 ? 10.102 -23.828 12.344 1 96.75 167 ARG A C 1
ATOM 1311 O O . ARG A 1 167 ? 10.023 -24.203 11.172 1 96.75 167 ARG A O 1
ATOM 1318 N N . LEU A 1 168 ? 11.109 -23.188 12.852 1 94.81 168 LEU A N 1
ATOM 1319 C CA . LEU A 1 168 ? 12.219 -22.812 11.977 1 94.81 168 LEU A CA 1
ATOM 1320 C C . LEU A 1 168 ? 12.938 -24.031 11.445 1 94.81 168 LEU A C 1
ATOM 1322 O O . LEU A 1 168 ? 13.375 -24.047 10.289 1 94.81 168 LEU A O 1
ATOM 1326 N N . ALA A 1 169 ? 13.039 -25.016 12.297 1 95 169 ALA A N 1
ATOM 1327 C CA . ALA A 1 169 ? 13.641 -26.281 11.859 1 95 169 ALA A CA 1
ATOM 1328 C C . ALA A 1 169 ? 12.836 -26.906 10.734 1 95 169 ALA A C 1
ATOM 1330 O O . ALA A 1 169 ? 13.398 -27.547 9.836 1 95 169 ALA A O 1
ATOM 1331 N N . GLY A 1 170 ? 11.523 -26.797 10.812 1 95.88 170 GLY A N 1
ATOM 1332 C CA . GLY A 1 170 ? 10.672 -27.281 9.742 1 95.88 170 GLY A CA 1
ATOM 1333 C C . GLY A 1 170 ? 10.93 -26.594 8.414 1 95.88 170 GLY A C 1
ATOM 1334 O O . GLY A 1 170 ? 10.93 -27.234 7.363 1 95.88 170 GLY A O 1
ATOM 1335 N N . TYR A 1 171 ? 11.164 -25.266 8.5 1 96.38 171 TYR A N 1
ATOM 1336 C CA . TYR A 1 171 ? 11.484 -24.531 7.285 1 96.38 171 TYR A CA 1
ATOM 1337 C C . TYR A 1 171 ? 12.789 -25.031 6.672 1 96.38 171 TYR A C 1
ATOM 1339 O O . TYR A 1 171 ? 12.867 -25.25 5.457 1 96.38 171 TYR A O 1
ATOM 1347 N N . GLU A 1 172 ? 13.75 -25.281 7.492 1 94.5 172 GLU A N 1
ATOM 1348 C CA . GLU A 1 172 ? 15.062 -25.75 7.051 1 94.5 172 GLU A CA 1
ATOM 1349 C C . GLU A 1 172 ? 14.977 -27.125 6.414 1 94.5 172 GLU A C 1
ATOM 1351 O O . GLU A 1 172 ? 15.664 -27.406 5.43 1 94.5 172 GLU A O 1
ATOM 1356 N N . ALA A 1 173 ? 14.133 -27.891 6.934 1 95.12 173 ALA A N 1
ATOM 1357 C CA . ALA A 1 173 ? 14.016 -29.281 6.504 1 95.12 173 ALA A CA 1
ATOM 1358 C C . ALA A 1 173 ? 13.438 -29.375 5.094 1 95.12 173 ALA A C 1
ATOM 1360 O O . ALA A 1 173 ? 13.578 -30.406 4.422 1 95.12 173 ALA A O 1
ATOM 1361 N N . LEU A 1 174 ? 12.805 -28.312 4.648 1 94.88 174 LEU A N 1
ATOM 1362 C CA . LEU A 1 174 ? 12.18 -28.328 3.328 1 94.88 174 LEU A CA 1
ATOM 1363 C C . LEU A 1 174 ? 13.234 -28.453 2.23 1 94.88 174 LEU A C 1
ATOM 1365 O O . LEU A 1 174 ? 12.938 -28.891 1.122 1 94.88 174 LEU A O 1
ATOM 1369 N N . ALA A 1 175 ? 14.445 -28.031 2.539 1 93.31 175 ALA A N 1
ATOM 1370 C CA . ALA A 1 175 ? 15.508 -28.125 1.545 1 93.31 175 ALA A CA 1
ATOM 1371 C C . ALA A 1 175 ? 15.758 -29.578 1.14 1 93.31 175 ALA A C 1
ATOM 1373 O O . ALA A 1 175 ? 16.078 -29.859 -0.017 1 93.31 175 ALA A O 1
ATOM 1374 N N . ALA A 1 176 ? 15.57 -30.453 2.043 1 92.94 176 ALA A N 1
ATOM 1375 C CA . ALA A 1 176 ? 15.828 -31.859 1.808 1 92.94 176 ALA A CA 1
ATOM 1376 C C . ALA A 1 176 ? 14.82 -32.438 0.823 1 92.94 176 ALA A C 1
ATOM 1378 O O . ALA A 1 176 ? 15.086 -33.469 0.182 1 92.94 176 ALA A O 1
ATOM 1379 N N . THR A 1 177 ? 13.664 -31.844 0.71 1 91.44 177 THR A N 1
ATOM 1380 C CA . THR A 1 177 ? 12.641 -32.312 -0.204 1 91.44 177 THR A CA 1
ATOM 1381 C C . THR A 1 177 ? 12.992 -31.984 -1.647 1 91.44 177 THR A C 1
ATOM 1383 O O . THR A 1 177 ? 12.445 -32.562 -2.584 1 91.44 177 THR A O 1
ATOM 1386 N N . GLY A 1 178 ? 13.82 -31 -1.833 1 90.62 178 GLY A N 1
ATOM 1387 C CA . GLY A 1 178 ? 14.156 -30.516 -3.164 1 90.62 178 GLY A CA 1
ATOM 1388 C C . GLY A 1 178 ? 13.164 -29.5 -3.701 1 90.62 178 GLY A C 1
ATOM 1389 O O . GLY A 1 178 ? 13.336 -28.984 -4.805 1 90.62 178 GLY A O 1
ATOM 1390 N N . TRP A 1 179 ? 12.18 -29.188 -2.867 1 91.62 179 TRP A N 1
ATOM 1391 C CA . TRP A 1 179 ? 11.148 -28.25 -3.309 1 91.62 179 TRP A CA 1
ATOM 1392 C C . TRP A 1 179 ? 11.586 -26.812 -3.086 1 91.62 179 TRP A C 1
ATOM 1394 O O . TRP A 1 179 ? 11.109 -25.906 -3.762 1 91.62 179 TRP A O 1
ATOM 1404 N N . LEU A 1 180 ? 12.469 -26.625 -2.129 1 92.5 180 LEU A N 1
ATOM 1405 C CA . LEU A 1 180 ? 13.117 -25.344 -1.861 1 92.5 180 LEU A CA 1
ATOM 1406 C C . LEU A 1 180 ? 14.625 -25.516 -1.754 1 92.5 180 LEU A C 1
ATOM 1408 O O . LEU A 1 180 ? 15.109 -26.484 -1.183 1 92.5 180 LEU A O 1
ATOM 1412 N N . ASP A 1 181 ? 15.258 -24.5 -2.262 1 93.31 181 ASP A N 1
ATOM 1413 C CA . ASP A 1 181 ? 16.719 -24.516 -2.154 1 93.31 181 ASP A CA 1
ATOM 1414 C C . ASP A 1 181 ? 17.156 -24.188 -0.732 1 93.31 181 ASP A C 1
ATOM 1416 O O . ASP A 1 181 ? 16.406 -23.594 0.041 1 93.31 181 ASP A O 1
ATOM 1420 N N . GLU A 1 182 ? 18.375 -24.594 -0.486 1 90.5 182 GLU A N 1
ATOM 1421 C CA . GLU A 1 182 ? 18.969 -24.234 0.803 1 90.5 182 GLU A CA 1
ATOM 1422 C C . GLU A 1 182 ? 19.281 -22.734 0.872 1 90.5 182 GLU A C 1
ATOM 1424 O O . GLU A 1 182 ? 19.656 -22.141 -0.135 1 90.5 182 GLU A O 1
ATOM 1429 N N . LEU A 1 183 ? 19.078 -22.234 2.086 1 88.19 183 LEU A N 1
ATOM 1430 C CA . LEU A 1 183 ? 19.422 -20.828 2.295 1 88.19 183 LEU A CA 1
ATOM 1431 C C . LEU A 1 183 ? 20.922 -20.672 2.52 1 88.19 183 LEU A C 1
ATOM 1433 O O . LEU A 1 183 ? 21.625 -21.641 2.775 1 88.19 183 LEU A O 1
ATOM 1437 N N . ASP A 1 184 ? 21.312 -19.375 2.365 1 81 184 ASP A N 1
ATOM 1438 C CA . ASP A 1 184 ? 22.719 -19.047 2.623 1 81 184 ASP A CA 1
ATOM 1439 C C . ASP A 1 184 ? 23.062 -19.25 4.098 1 81 184 ASP A C 1
ATOM 1441 O O . ASP A 1 184 ? 22.297 -19.859 4.844 1 81 184 ASP A O 1
ATOM 1445 N N . GLU A 1 185 ? 24.188 -18.844 4.508 1 78.56 185 GLU A N 1
ATOM 1446 C CA . GLU A 1 185 ? 24.734 -19.094 5.836 1 78.56 185 GLU A CA 1
ATOM 1447 C C . GLU A 1 185 ? 23.875 -18.453 6.918 1 78.56 185 GLU A C 1
ATOM 1449 O O . GLU A 1 185 ? 23.891 -18.891 8.07 1 78.56 185 GLU A O 1
ATOM 1454 N N . ARG A 1 186 ? 23.078 -17.625 6.59 1 78.62 186 ARG A N 1
ATOM 1455 C CA . ARG A 1 186 ? 22.25 -16.938 7.574 1 78.62 186 ARG A CA 1
ATOM 1456 C C . ARG A 1 186 ? 21.047 -17.781 7.961 1 78.62 186 ARG A C 1
ATOM 1458 O O . ARG A 1 186 ? 20.484 -17.609 9.047 1 78.62 186 ARG A O 1
ATOM 1465 N N . GLY A 1 187 ? 20.688 -18.609 7.051 1 86.38 187 GLY A N 1
ATOM 1466 C CA . GLY A 1 187 ? 19.594 -19.547 7.301 1 86.38 187 GLY A CA 1
ATOM 1467 C C . GLY A 1 187 ? 18.297 -18.875 7.66 1 86.38 187 GLY A C 1
ATOM 1468 O O . GLY A 1 187 ? 18 -17.781 7.176 1 86.38 187 GLY A O 1
ATOM 1469 N N . TRP A 1 188 ? 17.469 -19.688 8.422 1 90.56 188 TRP A N 1
ATOM 1470 C CA . TRP A 1 188 ? 16.156 -19.203 8.852 1 90.56 188 TRP A CA 1
ATOM 1471 C C . TRP A 1 188 ? 16.266 -18.453 10.18 1 90.56 188 TRP A C 1
ATOM 1473 O O . TRP A 1 188 ? 15.906 -19 11.227 1 90.56 188 TRP A O 1
ATOM 1483 N N . GLY A 1 189 ? 16.781 -17.281 10.172 1 86.75 189 GLY A N 1
ATOM 1484 C CA . GLY A 1 189 ? 16.844 -16.422 11.336 1 86.75 189 GLY A CA 1
ATOM 1485 C C . GLY A 1 189 ? 15.805 -15.32 11.328 1 86.75 189 GLY A C 1
ATOM 1486 O O . GLY A 1 189 ? 14.93 -15.289 10.461 1 86.75 189 GLY A O 1
ATOM 1487 N N . PRO A 1 190 ? 15.867 -14.445 12.297 1 86.12 190 PRO A N 1
ATOM 1488 C CA . PRO A 1 190 ? 14.867 -13.383 12.414 1 86.12 190 PRO A CA 1
ATOM 1489 C C . PRO A 1 190 ? 14.82 -12.484 11.18 1 86.12 190 PRO A C 1
ATOM 1491 O O . PRO A 1 190 ? 13.742 -12.055 10.766 1 86.12 190 PRO A O 1
ATOM 1494 N N . ALA A 1 191 ? 15.969 -12.219 10.594 1 85.88 191 ALA A N 1
ATOM 1495 C CA . ALA A 1 191 ? 16.031 -11.367 9.414 1 85.88 191 ALA A CA 1
ATOM 1496 C C . ALA A 1 191 ? 15.32 -12.016 8.234 1 85.88 191 ALA A C 1
ATOM 1498 O O . ALA A 1 191 ? 14.625 -11.344 7.465 1 85.88 191 ALA A O 1
ATOM 1499 N N . ARG A 1 192 ? 15.477 -13.32 8.156 1 90.44 192 ARG A N 1
ATOM 1500 C CA . ARG A 1 192 ? 14.82 -14.047 7.07 1 90.44 192 ARG A CA 1
ATOM 1501 C C . ARG A 1 192 ? 13.312 -14.094 7.281 1 90.44 192 ARG A C 1
ATOM 1503 O O . ARG A 1 192 ? 12.539 -13.922 6.332 1 90.44 192 ARG A O 1
ATOM 1510 N N . VAL A 1 193 ? 12.945 -14.273 8.461 1 92.31 193 VAL A N 1
ATOM 1511 C CA . VAL A 1 193 ? 11.523 -14.312 8.797 1 92.31 193 VAL A CA 1
ATOM 1512 C C . VAL A 1 193 ? 10.891 -12.953 8.484 1 92.31 193 VAL A C 1
ATOM 1514 O O . VAL A 1 193 ? 9.805 -12.891 7.902 1 92.31 193 VAL A O 1
ATOM 1517 N N . LEU A 1 194 ? 11.625 -11.922 8.828 1 91 194 LEU A N 1
ATOM 1518 C CA . LEU A 1 194 ? 11.156 -10.57 8.523 1 91 194 LEU A CA 1
ATOM 1519 C C . LEU A 1 194 ? 11.031 -10.367 7.02 1 91 194 LEU A C 1
ATOM 1521 O O . LEU A 1 194 ? 10.047 -9.789 6.551 1 91 194 LEU A O 1
ATOM 1525 N N . SER A 1 195 ? 11.977 -10.938 6.305 1 90.81 195 SER A N 1
ATOM 1526 C CA . SER A 1 195 ? 11.984 -10.781 4.855 1 90.81 195 SER A CA 1
ATOM 1527 C C . SER A 1 195 ? 10.812 -11.508 4.211 1 90.81 195 SER A C 1
ATOM 1529 O O . SER A 1 195 ? 10.156 -10.969 3.316 1 90.81 195 SER A O 1
ATOM 1531 N N . VAL A 1 196 ? 10.523 -12.68 4.695 1 95 196 VAL A N 1
ATOM 1532 C CA . VAL A 1 196 ? 9.398 -13.445 4.172 1 95 196 VAL A CA 1
ATOM 1533 C C . VAL A 1 196 ? 8.094 -12.703 4.453 1 95 196 VAL A C 1
ATOM 1535 O O . VAL A 1 196 ? 7.215 -12.633 3.59 1 95 196 VAL A O 1
ATOM 1538 N N . GLY A 1 197 ? 8.047 -12.148 5.594 1 95.75 197 GLY A N 1
ATOM 1539 C CA . GLY A 1 197 ? 6.871 -11.367 5.953 1 95.75 197 GLY A CA 1
ATOM 1540 C C . GLY A 1 197 ? 6.672 -10.148 5.074 1 95.75 197 GLY A C 1
ATOM 1541 O O . GLY A 1 197 ? 5.551 -9.867 4.641 1 95.75 197 GLY A O 1
ATOM 1542 N N . MET A 1 198 ? 7.77 -9.445 4.789 1 93.12 198 MET A N 1
ATOM 1543 C CA . MET A 1 198 ? 7.703 -8.266 3.928 1 93.12 198 MET A CA 1
ATOM 1544 C C . MET A 1 198 ? 7.285 -8.656 2.512 1 93.12 198 MET A C 1
ATOM 1546 O O . MET A 1 198 ? 6.461 -7.973 1.896 1 93.12 198 MET A O 1
ATOM 1550 N N . ALA A 1 199 ? 7.816 -9.766 2.074 1 93.81 199 ALA A N 1
ATOM 1551 C CA . ALA A 1 199 ? 7.465 -10.242 0.739 1 93.81 199 ALA A CA 1
ATOM 1552 C C . ALA A 1 199 ? 5.992 -10.625 0.663 1 93.81 199 ALA A C 1
ATOM 1554 O O . ALA A 1 199 ? 5.316 -10.336 -0.327 1 93.81 199 ALA A O 1
ATOM 1555 N N . THR A 1 200 ? 5.512 -11.227 1.684 1 96.88 200 THR A N 1
ATOM 1556 C CA . THR A 1 200 ? 4.121 -11.656 1.736 1 96.88 200 THR A CA 1
ATOM 1557 C C . THR A 1 200 ? 3.18 -10.453 1.748 1 96.88 200 THR A C 1
ATOM 1559 O O . THR A 1 200 ? 2.203 -10.422 0.997 1 96.88 200 THR A O 1
ATOM 1562 N N . ASP A 1 201 ? 3.525 -9.477 2.555 1 93.5 201 ASP A N 1
ATOM 1563 C CA . ASP A 1 201 ? 2.725 -8.258 2.621 1 93.5 201 ASP A CA 1
ATOM 1564 C C . ASP A 1 201 ? 2.703 -7.543 1.271 1 93.5 201 ASP A C 1
ATOM 1566 O O . ASP A 1 201 ? 1.641 -7.137 0.794 1 93.5 201 ASP A O 1
ATOM 1570 N N . GLY A 1 202 ? 3.928 -7.398 0.744 1 91.94 202 GLY A N 1
ATOM 1571 C CA . GLY A 1 202 ? 4.031 -6.766 -0.562 1 91.94 202 GLY A CA 1
ATOM 1572 C C . GLY A 1 202 ? 3.221 -7.469 -1.632 1 91.94 202 GLY A C 1
ATOM 1573 O O . GLY A 1 202 ? 2.512 -6.824 -2.406 1 91.94 202 GLY A O 1
ATOM 1574 N N . ALA A 1 203 ? 3.268 -8.758 -1.651 1 95.69 203 ALA A N 1
ATOM 1575 C CA . ALA A 1 203 ? 2.531 -9.547 -2.633 1 95.69 203 ALA A CA 1
ATOM 1576 C C . ALA A 1 203 ? 1.025 -9.383 -2.451 1 95.69 203 ALA A C 1
ATOM 1578 O O . ALA A 1 203 ? 0.289 -9.234 -3.43 1 95.69 203 ALA A O 1
ATOM 1579 N N . ARG A 1 204 ? 0.617 -9.453 -1.266 1 95.25 204 ARG A N 1
ATOM 1580 C CA . ARG A 1 204 ? -0.805 -9.312 -0.97 1 95.25 204 ARG A CA 1
ATOM 1581 C C . ARG A 1 204 ? -1.319 -7.941 -1.396 1 95.25 204 ARG A C 1
ATOM 1583 O O . ARG A 1 204 ? -2.367 -7.84 -2.039 1 95.25 204 ARG A O 1
ATOM 1590 N N . ARG A 1 205 ? -0.608 -6.926 -1.116 1 90.38 205 ARG A N 1
ATOM 1591 C CA . ARG A 1 205 ? -1.001 -5.566 -1.48 1 90.38 205 ARG A CA 1
ATOM 1592 C C . ARG A 1 205 ? -1.054 -5.398 -2.994 1 90.38 205 ARG A C 1
ATOM 1594 O O . ARG A 1 205 ? -1.944 -4.727 -3.52 1 90.38 205 ARG A O 1
ATOM 1601 N N . LEU A 1 206 ? -0.087 -5.996 -3.592 1 91.88 206 LEU A N 1
ATOM 1602 C CA . LEU A 1 206 ? -0.051 -5.926 -5.051 1 91.88 206 LEU A CA 1
ATOM 1603 C C . LEU A 1 206 ? -1.277 -6.602 -5.656 1 91.88 206 LEU A C 1
ATOM 1605 O O . LEU A 1 206 ? -1.868 -6.086 -6.605 1 91.88 206 LEU A O 1
ATOM 1609 N N . LEU A 1 207 ? -1.608 -7.66 -5.109 1 94.62 207 LEU A N 1
ATOM 1610 C CA . LEU A 1 207 ? -2.777 -8.391 -5.59 1 94.62 207 LEU A CA 1
ATOM 1611 C C . LEU A 1 207 ? -4.055 -7.594 -5.336 1 94.62 207 LEU A C 1
ATOM 1613 O O . LEU A 1 207 ? -4.906 -7.48 -6.219 1 94.62 207 LEU A O 1
ATOM 1617 N N . GLU A 1 208 ? -4.207 -7.023 -4.199 1 90.94 208 GLU A N 1
ATOM 1618 C CA . GLU A 1 208 ? -5.348 -6.176 -3.865 1 90.94 208 GLU A CA 1
ATOM 1619 C C . GLU A 1 208 ? -5.449 -4.988 -4.82 1 90.94 208 GLU A C 1
ATOM 1621 O O . GLU A 1 208 ? -6.539 -4.664 -5.297 1 90.94 208 GLU A O 1
ATOM 1626 N N . HIS A 1 209 ? -4.344 -4.453 -5.059 1 87.38 209 HIS A N 1
ATOM 1627 C CA . HIS A 1 209 ? -4.301 -3.322 -5.98 1 87.38 209 HIS A CA 1
ATOM 1628 C C . HIS A 1 209 ? -4.746 -3.734 -7.379 1 87.38 209 HIS A C 1
ATOM 1630 O O . HIS A 1 209 ? -5.48 -3 -8.047 1 87.38 209 HIS A O 1
ATOM 1636 N N . GLY A 1 210 ? -4.254 -4.879 -7.797 1 89.62 210 GLY A N 1
ATOM 1637 C CA . GLY A 1 210 ? -4.684 -5.391 -9.094 1 89.62 210 GLY A CA 1
ATOM 1638 C C . GLY A 1 210 ? -6.184 -5.602 -9.18 1 89.62 210 GLY A C 1
ATOM 1639 O O . GLY A 1 210 ? -6.797 -5.309 -10.211 1 89.62 210 GLY A O 1
ATOM 1640 N N . LEU A 1 211 ? -6.762 -6.047 -8.133 1 90.12 211 LEU A N 1
ATOM 1641 C CA . LEU A 1 211 ? -8.203 -6.281 -8.086 1 90.12 211 LEU A CA 1
ATOM 1642 C C . LEU A 1 211 ? -8.969 -4.961 -8.133 1 90.12 211 LEU A C 1
ATOM 1644 O O . LEU A 1 211 ? -9.969 -4.848 -8.844 1 90.12 211 LEU A O 1
ATOM 1648 N N . MET A 1 212 ? -8.453 -4.023 -7.465 1 83.56 212 MET A N 1
ATOM 1649 C CA . MET A 1 212 ? -9.086 -2.707 -7.48 1 83.56 212 MET A CA 1
ATOM 1650 C C . MET A 1 212 ? -8.961 -2.062 -8.859 1 83.56 212 MET A C 1
ATOM 1652 O O . MET A 1 212 ? -9.922 -1.458 -9.344 1 83.56 212 MET A O 1
ATOM 1656 N N . ARG A 1 213 ? -7.832 -2.182 -9.406 1 82.5 213 ARG A N 1
ATOM 1657 C CA . ARG A 1 213 ? -7.613 -1.657 -10.75 1 82.5 213 ARG A CA 1
ATOM 1658 C C . ARG A 1 213 ? -8.586 -2.279 -11.742 1 82.5 213 ARG A C 1
ATOM 1660 O O . ARG A 1 213 ? -9.18 -1.573 -12.562 1 82.5 213 ARG A O 1
ATOM 1667 N N . ARG A 1 214 ? -8.656 -3.502 -11.664 1 83 214 ARG A N 1
ATOM 1668 C CA . ARG A 1 214 ? -9.578 -4.207 -12.547 1 83 214 ARG A CA 1
ATOM 1669 C C . ARG A 1 214 ? -11.016 -3.727 -12.328 1 83 214 ARG A C 1
ATOM 1671 O O . ARG A 1 214 ? -11.75 -3.508 -13.297 1 83 214 ARG A O 1
ATOM 1678 N N . SER A 1 215 ? -11.398 -3.631 -11.141 1 78.56 215 SER A N 1
ATOM 1679 C CA . SER A 1 215 ? -12.75 -3.189 -10.812 1 78.56 215 SER A CA 1
ATOM 1680 C C . SER A 1 215 ? -13.016 -1.779 -11.328 1 78.56 215 SER A C 1
ATOM 1682 O O . SER A 1 215 ? -14.094 -1.493 -11.852 1 78.56 215 SER A O 1
ATOM 1684 N N . TYR A 1 216 ? -12.055 -0.974 -11.148 1 75.44 216 TYR A N 1
AT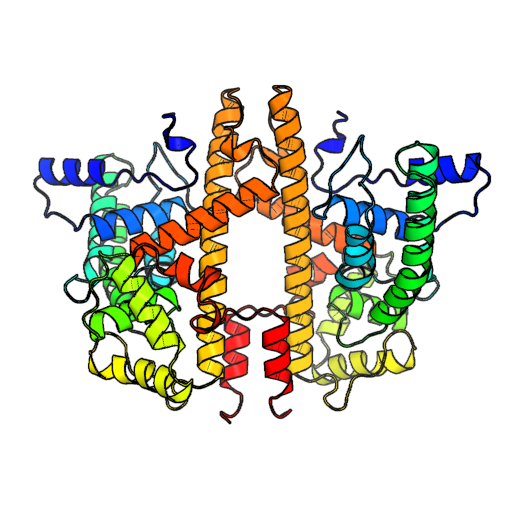OM 1685 C CA . TYR A 1 216 ? -12.18 0.393 -11.641 1 75.44 216 TYR A CA 1
ATOM 1686 C C . TYR A 1 216 ? -12.328 0.415 -13.164 1 75.44 216 TYR A C 1
ATOM 1688 O O . TYR A 1 216 ? -13.148 1.163 -13.703 1 75.44 216 TYR A O 1
ATOM 1696 N N . ARG A 1 217 ? -11.508 -0.363 -13.781 1 74.5 217 ARG A N 1
ATOM 1697 C CA . ARG A 1 217 ? -11.609 -0.474 -15.234 1 74.5 217 ARG A CA 1
ATOM 1698 C C . ARG A 1 217 ? -13.008 -0.922 -15.648 1 74.5 217 ARG A C 1
ATOM 1700 O O . ARG A 1 217 ? -13.594 -0.365 -16.578 1 74.5 217 ARG A O 1
ATOM 1707 N N . ASN A 1 218 ? -13.492 -1.85 -14.977 1 74.06 218 ASN A N 1
ATOM 1708 C CA . ASN A 1 218 ? -14.828 -2.354 -15.273 1 74.06 218 ASN A CA 1
ATOM 1709 C C . ASN A 1 218 ? -15.898 -1.303 -14.992 1 74.06 218 ASN A C 1
ATOM 1711 O O . ASN A 1 218 ? -16.859 -1.169 -15.758 1 74.06 218 ASN A O 1
ATOM 1715 N N . LEU A 1 219 ? -15.727 -0.553 -13.945 1 72.5 219 LEU A N 1
ATOM 1716 C CA . LEU A 1 219 ? -16.656 0.518 -13.609 1 72.5 219 LEU A CA 1
ATOM 1717 C C . LEU A 1 219 ? -16.641 1.608 -14.672 1 72.5 219 LEU A C 1
ATOM 1719 O O . LEU A 1 219 ? -17.703 2.131 -15.047 1 72.5 219 LEU A O 1
ATOM 1723 N N . ALA A 1 220 ? -15.477 1.971 -15.062 1 70.38 220 ALA A N 1
ATOM 1724 C CA . ALA A 1 220 ? -15.367 2.982 -16.109 1 70.38 220 ALA A CA 1
ATOM 1725 C C . ALA A 1 220 ? -16.094 2.541 -17.375 1 70.38 220 ALA A C 1
ATOM 1727 O O . ALA A 1 220 ? -16.781 3.34 -18.016 1 70.38 220 ALA A O 1
ATOM 1728 N N . GLU A 1 221 ? -15.969 1.323 -17.656 1 70.94 221 GLU A N 1
ATOM 1729 C CA . GLU A 1 221 ? -16.656 0.784 -18.828 1 70.94 221 GLU A CA 1
ATOM 1730 C C . GLU A 1 221 ? -18.172 0.794 -18.641 1 70.94 221 GLU A C 1
ATOM 1732 O O . GLU A 1 221 ? -18.906 1.123 -19.562 1 70.94 221 GLU A O 1
ATOM 173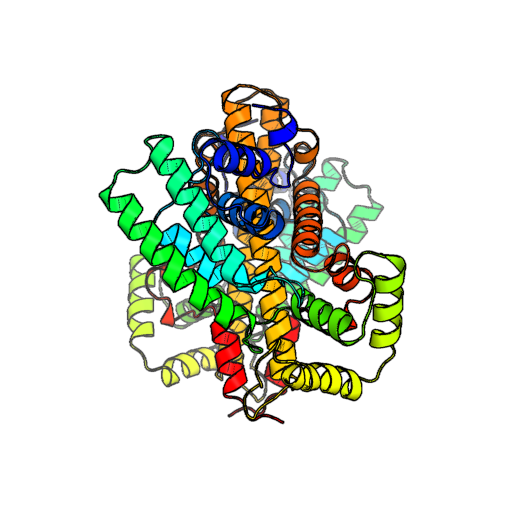7 N N . LEU A 1 222 ? -18.594 0.509 -17.453 1 71.25 222 LEU A N 1
ATOM 1738 C CA . LEU A 1 222 ? -20.016 0.513 -17.141 1 71.25 222 LEU A CA 1
ATOM 1739 C C . LEU A 1 222 ? -20.578 1.928 -17.188 1 71.25 222 LEU A C 1
ATOM 1741 O O . LEU A 1 222 ? -21.672 2.146 -17.719 1 71.25 222 LEU A O 1
ATOM 1745 N N . ASN A 1 223 ? -19.844 2.732 -16.625 1 70.06 223 ASN A N 1
ATOM 1746 C CA . ASN A 1 223 ? -20.266 4.125 -16.609 1 70.06 223 ASN A CA 1
ATOM 1747 C C . ASN A 1 223 ? -20.375 4.691 -18.031 1 70.06 223 ASN A C 1
ATOM 1749 O O . ASN A 1 223 ? -21.297 5.449 -18.328 1 70.06 223 ASN A O 1
ATOM 1753 N N . ALA A 1 224 ? -19.422 4.301 -18.797 1 70.44 224 ALA A N 1
ATOM 1754 C CA . ALA A 1 224 ? -19.438 4.742 -20.203 1 70.44 224 ALA A CA 1
ATOM 1755 C C . ALA A 1 224 ? -20.703 4.258 -20.906 1 70.44 224 ALA A C 1
ATOM 1757 O O . ALA A 1 224 ? -21.203 4.926 -21.812 1 70.44 224 ALA A O 1
ATOM 1758 N N . LEU A 1 225 ? -21.234 3.168 -20.328 1 72.19 225 LEU A N 1
ATOM 1759 C CA . LEU A 1 225 ? -22.453 2.596 -20.906 1 72.19 225 LEU A CA 1
ATOM 1760 C C . LEU A 1 225 ? -23.688 3.092 -20.172 1 72.19 225 LEU A C 1
ATOM 1762 O O . LEU A 1 225 ? -24.812 2.713 -20.516 1 72.19 225 LEU A O 1
ATOM 1766 N N . GLY A 1 226 ? -23.375 3.918 -19.125 1 68.81 226 GLY A N 1
ATOM 1767 C CA . GLY A 1 226 ? -24.484 4.469 -18.344 1 68.81 226 GLY A CA 1
ATOM 1768 C C . GLY A 1 226 ? -25.094 3.467 -17.391 1 68.81 226 GLY A C 1
ATOM 1769 O O . GLY A 1 226 ? -26.266 3.596 -17.016 1 68.81 226 GLY A O 1
ATOM 1770 N N . ARG A 1 227 ? -24.344 2.451 -17.125 1 72.56 227 ARG A N 1
ATOM 1771 C CA . ARG A 1 227 ? -24.844 1.425 -16.219 1 72.56 227 ARG A CA 1
ATOM 1772 C C . ARG A 1 227 ? -24.453 1.749 -14.773 1 72.56 227 ARG A C 1
ATOM 1774 O O . ARG A 1 227 ? -23.438 2.395 -14.523 1 72.56 227 ARG A O 1
ATOM 1781 N N . PRO A 1 228 ? -25.312 1.318 -13.914 1 69.81 228 PRO A N 1
ATOM 1782 C CA . PRO A 1 228 ? -25.031 1.633 -12.516 1 69.81 228 PRO A CA 1
ATOM 1783 C C . PRO A 1 228 ? -23.859 0.828 -11.961 1 69.81 228 PRO A C 1
ATOM 1785 O O . PRO A 1 228 ? -23.531 -0.241 -12.484 1 69.81 228 PRO A O 1
ATOM 1788 N N . MET A 1 229 ? -23.25 1.457 -10.953 1 68.38 229 MET A N 1
ATOM 1789 C CA . MET A 1 229 ? -22.203 0.746 -10.219 1 68.38 229 MET A CA 1
ATOM 1790 C C . MET A 1 229 ? -22.766 -0.5 -9.547 1 68.38 229 MET A C 1
ATOM 1792 O O . MET A 1 229 ? -23.859 -0.463 -8.969 1 68.38 229 MET A O 1
ATOM 1796 N N . PRO A 1 230 ? -22.047 -1.622 -9.766 1 65.81 230 PRO A N 1
ATOM 1797 C CA . PRO A 1 230 ? -22.484 -2.824 -9.062 1 65.81 230 PRO A CA 1
ATOM 1798 C C . PRO A 1 230 ? -22.547 -2.625 -7.547 1 65.81 230 PRO A C 1
ATOM 1800 O O . PRO A 1 230 ? -21.797 -1.822 -6.992 1 65.81 230 PRO A O 1
ATOM 1803 N N . ASP A 1 231 ? -23.422 -3.383 -6.965 1 63.69 231 ASP A N 1
ATOM 1804 C CA . ASP A 1 231 ? -23.656 -3.264 -5.527 1 63.69 231 ASP A CA 1
ATOM 1805 C C . ASP A 1 231 ? -22.375 -3.453 -4.742 1 63.69 231 ASP A C 1
ATOM 1807 O O . ASP A 1 231 ? -22.156 -2.795 -3.721 1 63.69 231 ASP A O 1
ATOM 1811 N N . GLU A 1 232 ? -21.562 -4.395 -5.25 1 62.78 232 GLU A N 1
ATOM 1812 C CA . GLU A 1 232 ? -20.328 -4.727 -4.555 1 62.78 232 GLU A CA 1
ATOM 1813 C C . GLU A 1 232 ? -19.406 -3.508 -4.449 1 62.78 232 GLU A C 1
ATOM 1815 O O . GLU A 1 232 ? -18.578 -3.43 -3.547 1 62.78 232 GLU A O 1
ATOM 1820 N N . LEU A 1 233 ? -19.719 -2.586 -5.461 1 63.81 233 LEU A N 1
ATOM 1821 C CA . LEU A 1 233 ? -18.859 -1.408 -5.523 1 63.81 233 LEU A CA 1
ATOM 1822 C C . LEU A 1 233 ? -19.609 -0.17 -5.027 1 63.81 233 LEU A C 1
ATOM 1824 O O . LEU A 1 233 ? -19 0.887 -4.84 1 63.81 233 LEU A O 1
ATOM 1828 N N . ALA A 1 234 ? -20.906 -0.36 -4.859 1 63.25 234 ALA A N 1
ATOM 1829 C CA . ALA A 1 234 ? -21.75 0.788 -4.527 1 63.25 234 ALA A CA 1
ATOM 1830 C C . ALA A 1 234 ? -21.625 1.152 -3.051 1 63.25 234 ALA A C 1
ATOM 1832 O O . ALA A 1 234 ? -22.062 2.225 -2.629 1 63.25 234 ALA A O 1
ATOM 1833 N N . GLY A 1 235 ? -20.922 0.218 -2.371 1 62.19 235 GLY A N 1
ATOM 1834 C CA . GLY A 1 235 ? -20.703 0.566 -0.975 1 62.19 235 GLY A CA 1
ATOM 1835 C C . GLY A 1 235 ? -19.688 1.682 -0.785 1 62.19 235 GLY A C 1
ATOM 1836 O O . GLY A 1 235 ? -19.469 2.48 -1.695 1 62.19 235 GLY A O 1
ATOM 1837 N N . ASP A 1 236 ? -19.25 1.796 0.399 1 69.56 236 ASP A N 1
ATOM 1838 C CA . ASP A 1 236 ? -18.203 2.775 0.66 1 69.56 236 ASP A CA 1
ATOM 1839 C C . ASP A 1 236 ? -16.828 2.213 0.312 1 69.56 236 ASP A C 1
ATOM 1841 O O . ASP A 1 236 ? -16.688 1.019 0.041 1 69.56 236 ASP A O 1
ATOM 1845 N N . PHE A 1 237 ? -15.977 2.982 0.017 1 71.38 237 PHE A N 1
ATOM 1846 C CA . PHE A 1 237 ? -14.625 2.623 -0.39 1 71.38 237 PHE A CA 1
ATOM 1847 C C . PHE A 1 237 ? -14.023 1.603 0.57 1 71.38 237 PHE A C 1
ATOM 1849 O O . PHE A 1 237 ? -13.297 0.699 0.149 1 71.38 237 PHE A O 1
ATOM 1856 N N . GLY A 1 238 ? -14.352 1.781 1.811 1 73.19 238 GLY A N 1
ATOM 1857 C CA . GLY A 1 238 ? -13.859 0.828 2.791 1 73.19 238 GLY A CA 1
ATOM 1858 C C . GLY A 1 238 ? -14.344 -0.587 2.549 1 73.19 238 GLY A C 1
ATOM 1859 O O . GLY A 1 238 ? -13.57 -1.542 2.65 1 73.19 238 GLY A O 1
ATOM 1860 N N . SER A 1 239 ? -15.602 -0.644 2.232 1 76 239 SER A N 1
ATOM 1861 C CA . SER A 1 239 ? -16.172 -1.949 1.908 1 76 239 SER A CA 1
ATOM 1862 C C . SER A 1 239 ? -15.531 -2.533 0.652 1 76 239 SER A C 1
ATOM 1864 O O . SER A 1 239 ? -15.328 -3.744 0.558 1 76 239 SER A O 1
ATOM 1866 N N . PHE A 1 240 ? -15.297 -1.664 -0.294 1 76.62 240 PHE A N 1
ATOM 1867 C CA . PHE A 1 240 ? -14.641 -2.084 -1.526 1 76.62 240 PHE A CA 1
ATOM 1868 C C . PHE A 1 240 ? -13.234 -2.605 -1.241 1 76.62 240 PHE A C 1
ATOM 1870 O O . PHE A 1 240 ? -12.836 -3.648 -1.765 1 76.62 240 PHE A O 1
ATOM 1877 N N . GLU A 1 241 ? -12.547 -1.936 -0.429 1 81.06 241 GLU A N 1
ATOM 1878 C CA . GLU A 1 241 ? -11.195 -2.355 -0.066 1 81.06 241 GLU A CA 1
ATOM 1879 C C . GLU A 1 241 ? -11.211 -3.697 0.659 1 81.06 241 GLU A C 1
ATOM 1881 O O . GLU A 1 241 ? -10.359 -4.555 0.408 1 81.06 241 GLU A O 1
ATOM 1886 N N . GLU A 1 242 ? -12.125 -3.812 1.502 1 84.19 242 GLU A N 1
ATOM 1887 C CA . GLU A 1 242 ? -12.258 -5.066 2.236 1 84.19 242 GLU A CA 1
ATOM 1888 C C . GLU A 1 242 ? -12.578 -6.227 1.294 1 84.19 242 GLU A C 1
ATOM 1890 O O . GLU A 1 242 ? -12.047 -7.328 1.453 1 84.19 242 GLU A O 1
ATOM 1895 N N . ALA A 1 243 ? -13.438 -5.953 0.372 1 84.88 243 ALA A N 1
ATOM 1896 C CA . ALA A 1 243 ? -13.797 -6.98 -0.603 1 84.88 243 ALA A CA 1
ATOM 1897 C C . ALA A 1 243 ? -12.586 -7.375 -1.444 1 84.88 243 ALA A C 1
ATOM 1899 O O . ALA A 1 243 ? -12.391 -8.555 -1.743 1 84.88 243 ALA A O 1
ATOM 1900 N N . ALA A 1 244 ? -11.844 -6.387 -1.824 1 88.5 244 ALA A N 1
ATOM 1901 C CA . ALA A 1 244 ? -10.641 -6.664 -2.6 1 88.5 244 ALA A CA 1
ATOM 1902 C C . ALA A 1 244 ? -9.648 -7.5 -1.796 1 88.5 244 ALA A C 1
ATOM 1904 O O . ALA A 1 244 ? -9.023 -8.414 -2.334 1 88.5 244 ALA A O 1
ATOM 1905 N N . ALA A 1 245 ? -9.539 -7.207 -0.51 1 91.5 245 ALA A N 1
ATOM 1906 C CA . ALA A 1 245 ? -8.641 -7.949 0.368 1 91.5 245 ALA A CA 1
ATOM 1907 C C . ALA A 1 245 ? -9.078 -9.406 0.495 1 91.5 245 ALA A C 1
ATOM 1909 O O . ALA A 1 245 ? -8.258 -10.32 0.418 1 91.5 245 ALA A O 1
ATOM 1910 N N . GLU A 1 246 ? -10.352 -9.57 0.634 1 92.44 246 GLU A N 1
ATOM 1911 C CA . GLU A 1 246 ? -10.891 -10.922 0.736 1 92.44 246 GLU A CA 1
ATOM 1912 C C . GLU A 1 246 ? -10.664 -11.703 -0.556 1 92.44 246 GLU A C 1
ATOM 1914 O O . GLU A 1 246 ? -10.281 -12.875 -0.521 1 92.44 246 GLU A O 1
ATOM 1919 N N . ALA A 1 247 ? -10.883 -11.039 -1.6 1 92.69 247 ALA A N 1
ATOM 1920 C CA . ALA A 1 247 ? -10.695 -11.68 -2.898 1 92.69 247 ALA A CA 1
ATOM 1921 C C . ALA A 1 247 ? -9.234 -12.047 -3.119 1 92.69 247 ALA A C 1
ATOM 1923 O O . ALA A 1 247 ? -8.93 -13.086 -3.705 1 92.69 247 ALA A O 1
ATOM 1924 N N . ALA A 1 248 ? -8.367 -11.188 -2.684 1 95.88 248 ALA A N 1
ATOM 1925 C CA . ALA A 1 248 ? -6.934 -11.445 -2.818 1 95.88 248 ALA A CA 1
ATOM 1926 C C . ALA A 1 248 ? -6.531 -12.695 -2.045 1 95.88 248 ALA A C 1
ATOM 1928 O O . ALA A 1 248 ? -5.754 -13.516 -2.539 1 95.88 248 ALA A O 1
ATOM 1929 N N . LEU A 1 249 ? -7.094 -12.852 -0.853 1 96.56 249 LEU A N 1
ATOM 1930 C CA . LEU A 1 249 ? -6.793 -14.031 -0.046 1 96.56 249 LEU A CA 1
ATOM 1931 C C . LEU A 1 249 ? -7.312 -15.297 -0.72 1 96.56 249 LEU A C 1
ATOM 1933 O O . LEU A 1 249 ? -6.625 -16.312 -0.738 1 96.56 249 LEU A O 1
ATOM 1937 N N . ASP A 1 250 ? -8.469 -15.188 -1.254 1 95.25 250 ASP A N 1
ATOM 1938 C CA . ASP A 1 250 ? -9.055 -16.344 -1.935 1 95.25 250 ASP A CA 1
ATOM 1939 C C . ASP A 1 250 ? -8.219 -16.734 -3.152 1 95.25 250 ASP A C 1
ATOM 1941 O O . ASP A 1 250 ? -7.965 -17.922 -3.375 1 95.25 250 ASP A O 1
ATOM 1945 N N . LEU A 1 251 ? -7.844 -15.789 -3.902 1 95.19 251 LEU A N 1
ATOM 1946 C CA . LEU A 1 251 ? -7.039 -16.047 -5.09 1 95.19 251 LEU A CA 1
ATOM 1947 C C . LEU A 1 251 ? -5.703 -16.688 -4.711 1 95.19 251 LEU A C 1
ATOM 1949 O O . LEU A 1 251 ? -5.27 -17.656 -5.328 1 95.19 251 LEU A O 1
ATOM 1953 N N . SER A 1 252 ? -5.109 -16.125 -3.691 1 96.81 252 SER A N 1
ATOM 1954 C CA . SER A 1 252 ? -3.855 -16.688 -3.199 1 96.81 252 SER A CA 1
ATOM 1955 C C . SER A 1 252 ? -4.035 -18.141 -2.77 1 96.81 252 SER A C 1
ATOM 1957 O O . SER A 1 252 ? -3.152 -18.969 -2.992 1 96.81 252 SER A O 1
ATOM 1959 N N . GLY A 1 253 ? -5.117 -18.406 -2.184 1 97.38 253 GLY A N 1
ATOM 1960 C CA . GLY A 1 253 ? -5.418 -19.781 -1.794 1 97.38 253 GLY A CA 1
ATOM 1961 C C . GLY A 1 253 ? -5.59 -20.703 -2.977 1 97.38 253 GLY A C 1
ATOM 1962 O O . GLY A 1 253 ? -5.117 -21.844 -2.949 1 97.38 253 GLY A O 1
ATOM 1963 N N . GLU A 1 254 ? -6.223 -20.234 -3.982 1 95.25 254 GLU A N 1
ATOM 1964 C CA . GLU A 1 254 ? -6.41 -21.031 -5.191 1 95.25 254 GLU A CA 1
ATOM 1965 C C . GLU A 1 254 ? -5.07 -21.406 -5.82 1 95.25 254 GLU A C 1
ATOM 1967 O O . GLU A 1 254 ? -4.953 -22.453 -6.461 1 95.25 254 GLU A O 1
ATOM 1972 N N . TRP A 1 255 ? -4.09 -20.594 -5.582 1 96.88 255 TRP A N 1
ATOM 1973 C CA . TRP A 1 255 ? -2.803 -20.781 -6.238 1 96.88 255 TRP A CA 1
ATOM 1974 C C . TRP A 1 255 ? -1.822 -21.5 -5.316 1 96.88 255 TRP A C 1
ATOM 1976 O O . TRP A 1 255 ? -0.678 -21.766 -5.695 1 96.88 255 TRP A O 1
ATOM 1986 N N . THR A 1 256 ? -2.23 -21.781 -4.117 1 97.62 256 THR A N 1
ATOM 1987 C CA . THR A 1 256 ? -1.441 -22.547 -3.154 1 97.62 256 THR A CA 1
ATOM 1988 C C . THR A 1 256 ? -2.281 -23.656 -2.523 1 97.62 256 THR A C 1
ATOM 1990 O O . THR A 1 256 ? -2.518 -24.688 -3.145 1 97.62 256 THR A O 1
ATOM 1993 N N . VAL A 1 257 ? -2.869 -23.312 -1.371 1 98 257 VAL A N 1
ATOM 1994 C CA . VAL A 1 257 ? -3.811 -24.188 -0.688 1 98 257 VAL A CA 1
ATOM 1995 C C . VAL A 1 257 ? -5.082 -23.422 -0.344 1 98 257 VAL A C 1
ATOM 1997 O O . VAL A 1 257 ? -5.031 -22.391 0.346 1 98 257 VAL A O 1
ATOM 2000 N N . PRO A 1 258 ? -6.207 -23.938 -0.88 1 96.94 258 PRO A N 1
ATOM 2001 C CA . PRO A 1 258 ? -7.461 -23.219 -0.629 1 96.94 258 PRO A CA 1
ATOM 2002 C C . PRO A 1 258 ? -7.703 -22.953 0.855 1 96.94 258 PRO A C 1
ATOM 2004 O O . PRO A 1 258 ? -7.586 -23.859 1.676 1 96.94 258 PRO A O 1
ATOM 2007 N N . GLY A 1 259 ? -7.973 -21.672 1.184 1 97.5 259 GLY A N 1
ATOM 2008 C CA . GLY A 1 259 ? -8.32 -21.297 2.543 1 97.5 259 GLY A CA 1
ATOM 2009 C C . GLY A 1 259 ? -7.109 -20.984 3.4 1 97.5 259 GLY A C 1
ATOM 2010 O O . GLY A 1 259 ? -7.238 -20.375 4.465 1 97.5 259 GLY A O 1
ATOM 2011 N N . LEU A 1 260 ? -5.949 -21.312 2.982 1 98.5 260 LEU A N 1
ATOM 2012 C CA . LEU A 1 260 ? -4.742 -21.219 3.795 1 98.5 260 LEU A CA 1
ATOM 2013 C C . LEU A 1 260 ? -4.391 -19.75 4.059 1 98.5 260 LEU A C 1
ATOM 2015 O O . LEU A 1 260 ? -4.234 -19.344 5.215 1 98.5 260 LEU A O 1
ATOM 2019 N N . PRO A 1 261 ? -4.32 -18.906 3.025 1 98.38 261 PRO A N 1
ATOM 2020 C CA . PRO A 1 261 ? -3.951 -17.516 3.303 1 98.38 261 PRO A CA 1
ATOM 2021 C C . PRO A 1 261 ? -4.918 -16.844 4.266 1 98.38 261 PRO A C 1
ATOM 2023 O O . PRO A 1 261 ? -4.496 -16.062 5.125 1 98.38 261 PRO A O 1
ATOM 2026 N N . ARG A 1 262 ? -6.176 -17.156 4.156 1 97.5 262 ARG A N 1
ATOM 2027 C CA . ARG A 1 262 ? -7.172 -16.578 5.051 1 97.5 262 ARG A CA 1
ATOM 2028 C C . ARG A 1 262 ? -6.949 -17.031 6.492 1 97.5 262 ARG A C 1
ATOM 2030 O O . ARG A 1 262 ? -7.008 -16.219 7.418 1 97.5 262 ARG A O 1
ATOM 2037 N N . LEU A 1 263 ? -6.684 -18.281 6.656 1 98.38 263 LEU A N 1
ATOM 2038 C CA . LEU A 1 263 ? -6.422 -18.812 7.988 1 98.38 263 LEU A CA 1
ATOM 2039 C C . LEU A 1 263 ? -5.184 -18.172 8.602 1 98.38 263 LEU A C 1
ATOM 2041 O O . LEU A 1 263 ? -5.172 -17.844 9.789 1 98.38 263 LEU A O 1
ATOM 2045 N N . LEU A 1 264 ? -4.164 -17.938 7.824 1 98.31 264 LEU A N 1
ATOM 2046 C CA . LEU A 1 264 ? -2.916 -17.359 8.305 1 98.31 264 LEU A CA 1
ATOM 2047 C C . LEU A 1 264 ? -3.129 -15.922 8.773 1 98.31 264 LEU A C 1
ATOM 2049 O O . LEU A 1 264 ? -2.469 -15.469 9.711 1 98.31 264 LEU A O 1
ATOM 2053 N N . VAL A 1 265 ? -4.07 -15.242 8.133 1 97 265 VAL A N 1
ATOM 2054 C CA . VAL A 1 265 ? -4.305 -13.836 8.469 1 97 265 VAL A CA 1
ATOM 2055 C C . VAL A 1 265 ? -5.305 -13.742 9.625 1 97 265 VAL A C 1
ATOM 2057 O O . VAL A 1 265 ? -5.109 -12.969 10.562 1 97 265 VAL A O 1
ATOM 2060 N N . GLU A 1 266 ? -6.273 -14.57 9.664 1 96.44 266 GLU A N 1
ATOM 2061 C CA . GLU A 1 266 ? -7.406 -14.383 10.57 1 96.44 266 GLU A CA 1
ATOM 2062 C C . GLU A 1 266 ? -7.242 -15.211 11.844 1 96.44 266 GLU A C 1
ATOM 2064 O O . GLU A 1 266 ? -7.641 -14.781 12.922 1 96.44 266 GLU A O 1
ATOM 2069 N N . GLU A 1 267 ? -6.68 -16.344 11.703 1 97.38 267 GLU A N 1
ATOM 2070 C CA . GLU A 1 267 ? -6.699 -17.25 12.836 1 97.38 267 GLU A CA 1
ATOM 2071 C C . GLU A 1 267 ? -5.289 -17.531 13.352 1 97.38 267 GLU A C 1
ATOM 2073 O O . GLU A 1 267 ? -5.086 -17.719 14.555 1 97.38 267 GLU A O 1
ATOM 2078 N N . PHE A 1 268 ? -4.316 -17.562 12.43 1 98.12 268 PHE A N 1
ATOM 2079 C CA . PHE A 1 268 ? -2.973 -17.938 12.852 1 98.12 268 PHE A CA 1
ATOM 2080 C C . PHE A 1 268 ? -1.946 -16.922 12.391 1 98.12 268 PHE A C 1
ATOM 2082 O O . PHE A 1 268 ? -0.94 -17.266 11.773 1 98.12 268 PHE A O 1
ATOM 2089 N N . PRO A 1 269 ? -2.096 -15.68 12.781 1 96.62 269 PRO A N 1
ATOM 2090 C CA . PRO A 1 269 ? -1.165 -14.656 12.305 1 96.62 269 PRO A CA 1
ATOM 2091 C C . PRO A 1 269 ? 0.259 -14.867 12.82 1 96.62 269 PRO A C 1
ATOM 2093 O O . PRO A 1 269 ? 1.218 -14.414 12.188 1 96.62 269 PRO A O 1
ATOM 2096 N N . GLU A 1 270 ? 0.485 -15.57 13.875 1 95.56 270 GLU A N 1
ATOM 2097 C CA . GLU A 1 270 ? 1.812 -15.82 14.43 1 95.56 270 GLU A CA 1
ATOM 2098 C C . GLU A 1 270 ? 2.639 -16.719 13.516 1 95.56 270 GLU A C 1
ATOM 2100 O O . GLU A 1 270 ? 3.867 -16.734 13.602 1 95.56 270 GLU A O 1
ATOM 2105 N N . LEU A 1 271 ? 1.94 -17.484 12.648 1 97.75 271 LEU A N 1
ATOM 2106 C CA . LEU A 1 271 ? 2.629 -18.391 11.742 1 97.75 271 LEU A CA 1
ATOM 2107 C C . LEU A 1 271 ? 3.078 -17.656 10.484 1 97.75 271 LEU A C 1
ATOM 2109 O O . LEU A 1 271 ? 3.891 -18.172 9.711 1 97.75 271 LEU A O 1
ATOM 2113 N N . ALA A 1 272 ? 2.566 -16.469 10.289 1 97.44 272 ALA A N 1
ATOM 2114 C CA . ALA A 1 272 ? 2.887 -15.695 9.086 1 97.44 272 ALA A CA 1
ATOM 2115 C C . ALA A 1 272 ? 2.975 -14.203 9.398 1 97.44 272 ALA A C 1
ATOM 2117 O O . ALA A 1 272 ? 2.215 -13.406 8.859 1 97.44 272 ALA A O 1
ATOM 2118 N N . PRO A 1 273 ? 3.898 -13.891 10.25 1 94.81 273 PRO A N 1
ATOM 2119 C CA . PRO A 1 273 ? 3.994 -12.477 10.602 1 94.81 273 PRO A CA 1
ATOM 2120 C C . PRO A 1 273 ? 4.32 -11.586 9.398 1 94.81 273 PRO A C 1
ATOM 2122 O O . PRO A 1 273 ? 5.211 -11.914 8.609 1 94.81 273 PRO A O 1
ATOM 2125 N N . GLU A 1 274 ? 3.576 -10.586 9.203 1 93.12 274 GLU A N 1
ATOM 2126 C CA . GLU A 1 274 ? 3.789 -9.555 8.188 1 93.12 274 GLU A CA 1
ATOM 2127 C C . GLU A 1 274 ? 4.098 -8.203 8.828 1 93.12 274 GLU A C 1
ATOM 2129 O O . GLU A 1 274 ? 3.188 -7.422 9.109 1 93.12 274 GLU A O 1
ATOM 2134 N N . PRO A 1 275 ? 5.344 -7.93 8.945 1 87.12 275 PRO A N 1
ATOM 2135 C CA . PRO A 1 275 ? 5.727 -6.75 9.727 1 87.12 275 PRO A CA 1
ATOM 2136 C C . PRO A 1 275 ? 5.387 -5.441 9.016 1 87.12 275 PRO A C 1
ATOM 2138 O O . PRO A 1 275 ? 5.598 -5.312 7.809 1 87.12 275 PRO A O 1
ATOM 2141 N N . GLY A 1 276 ? 4.816 -4.629 9.836 1 83.06 276 GLY A N 1
ATOM 2142 C CA . GLY A 1 276 ? 4.672 -3.256 9.383 1 83.06 276 GLY A CA 1
ATOM 2143 C C . GLY A 1 276 ? 5.902 -2.408 9.641 1 83.06 276 GLY A C 1
ATOM 2144 O O . GLY A 1 276 ? 6.926 -2.916 10.102 1 83.06 276 GLY A O 1
ATOM 2145 N N . PRO A 1 277 ? 5.781 -1.199 9.305 1 76.5 277 PRO A N 1
ATOM 2146 C CA . PRO A 1 277 ? 6.926 -0.302 9.492 1 76.5 277 PRO A CA 1
ATOM 2147 C C . PRO A 1 277 ? 7.414 -0.259 10.938 1 76.5 277 PRO A C 1
ATOM 2149 O O . PRO A 1 277 ? 8.617 -0.216 11.188 1 76.5 277 PRO A O 1
ATOM 2152 N N . GLU A 1 278 ? 6.473 -0.262 11.836 1 78.94 278 GLU A N 1
ATOM 2153 C CA . GLU A 1 278 ? 6.844 -0.179 13.25 1 78.94 278 GLU A CA 1
ATOM 2154 C C . GLU A 1 278 ? 7.648 -1.401 13.68 1 78.94 278 GLU A C 1
ATOM 2156 O O . GLU A 1 278 ? 8.633 -1.275 14.406 1 78.94 278 GLU A O 1
ATOM 2161 N N . GLU A 1 279 ? 7.234 -2.461 13.195 1 82.44 279 GLU A N 1
ATOM 2162 C CA . GLU A 1 279 ? 7.938 -3.693 13.539 1 82.44 279 GLU A CA 1
ATOM 2163 C C . GLU A 1 279 ? 9.312 -3.744 12.891 1 82.44 279 GLU A C 1
ATOM 2165 O O . GLU A 1 279 ? 10.281 -4.215 13.492 1 82.44 279 GLU A O 1
ATOM 2170 N N . ILE A 1 280 ? 9.391 -3.275 11.758 1 82.75 280 ILE A N 1
ATOM 2171 C CA . ILE A 1 280 ? 10.664 -3.248 11.055 1 82.75 280 ILE A CA 1
ATOM 2172 C C . ILE A 1 280 ? 11.625 -2.295 11.758 1 82.75 280 ILE A C 1
ATOM 2174 O O . ILE A 1 280 ? 12.789 -2.631 11.984 1 82.75 280 ILE A O 1
ATOM 2178 N N . GLU A 1 281 ? 11.062 -1.264 12.172 1 80.31 281 GLU A N 1
ATOM 2179 C CA . GLU A 1 281 ? 11.875 -0.289 12.898 1 80.31 281 GLU A CA 1
ATOM 2180 C C . GLU A 1 281 ? 12.359 -0.858 14.227 1 80.31 281 GLU A C 1
ATOM 2182 O O . GLU A 1 281 ? 13.516 -0.655 14.609 1 80.31 281 GLU A O 1
ATOM 2187 N N . ALA A 1 282 ? 11.492 -1.471 14.859 1 79.5 282 ALA A N 1
ATOM 2188 C CA . ALA A 1 282 ? 11.859 -2.072 16.141 1 79.5 282 ALA A CA 1
ATOM 2189 C C . ALA A 1 282 ? 12.984 -3.09 15.961 1 79.5 282 ALA A C 1
ATOM 2191 O O . ALA A 1 282 ? 13.898 -3.164 16.781 1 79.5 282 ALA A O 1
ATOM 2192 N N . TYR A 1 283 ? 12.898 -3.74 14.922 1 81.44 283 TYR A N 1
ATOM 2193 C CA . TYR A 1 283 ? 13.945 -4.715 14.633 1 81.44 283 TYR A CA 1
ATOM 2194 C C . TYR A 1 283 ? 15.273 -4.02 14.328 1 81.44 283 TYR A C 1
ATOM 2196 O O . TYR A 1 283 ? 16.312 -4.414 14.852 1 81.44 283 TYR A O 1
ATOM 2204 N N . LEU A 1 284 ? 15.18 -3.029 13.594 1 78 284 LEU A N 1
ATOM 2205 C CA . LEU A 1 284 ? 16.375 -2.279 13.219 1 78 284 LEU A CA 1
ATOM 2206 C C . LEU A 1 284 ? 17.016 -1.643 14.445 1 78 284 LEU A C 1
ATOM 2208 O O . LEU A 1 284 ? 18.25 -1.558 14.531 1 78 284 LEU A O 1
ATOM 2212 N N . ALA A 1 285 ? 16.188 -1.292 15.359 1 75.44 285 ALA A N 1
ATOM 2213 C CA . ALA A 1 285 ? 16.672 -0.629 16.562 1 75.44 285 ALA A CA 1
ATOM 2214 C C . ALA A 1 285 ? 17.453 -1.598 17.438 1 75.44 285 ALA A C 1
ATOM 2216 O O . ALA A 1 285 ? 18.266 -1.176 18.266 1 75.44 285 ALA A O 1
ATOM 2217 N N . GLN A 1 286 ? 17.188 -2.812 17.234 1 73.88 286 GLN A N 1
ATOM 2218 C CA . GLN A 1 286 ? 17.844 -3.826 18.062 1 73.88 286 GLN A CA 1
ATOM 2219 C C . GLN A 1 286 ? 19.203 -4.215 17.484 1 73.88 286 GLN A C 1
ATOM 2221 O O . GLN A 1 286 ? 20.016 -4.852 18.156 1 73.88 286 GLN A O 1
ATOM 2226 N N . LEU A 1 287 ? 19.328 -3.713 16.312 1 73 287 LEU A N 1
ATOM 2227 C CA . LEU A 1 287 ? 20.578 -4.094 15.656 1 73 287 LEU A CA 1
ATOM 2228 C C . LEU A 1 287 ? 21.703 -3.15 16.047 1 73 287 LEU A C 1
ATOM 2230 O O . LEU A 1 287 ? 21.484 -1.957 16.266 1 73 287 LEU A O 1
ATOM 2234 N N . PRO A 1 288 ? 22.766 -3.758 16.406 1 64.31 288 PRO A N 1
ATOM 2235 C CA . PRO A 1 288 ? 23.891 -2.914 16.797 1 64.31 288 PRO A CA 1
ATOM 2236 C C . PRO A 1 288 ? 24.25 -1.875 15.742 1 64.31 288 PRO A C 1
ATOM 2238 O O . PRO A 1 288 ? 24.109 -2.135 14.547 1 64.31 288 PRO A O 1
ATOM 2241 N N . ALA A 1 289 ? 24.125 -0.639 16.281 1 53.75 289 ALA A N 1
ATOM 2242 C CA . ALA A 1 289 ? 24.547 0.458 15.414 1 53.75 289 ALA A CA 1
ATOM 2243 C C . ALA A 1 289 ? 25.906 0.169 14.781 1 53.75 289 ALA A C 1
ATOM 2245 O O . ALA A 1 289 ? 26.766 -0.452 15.406 1 53.75 289 ALA A O 1
ATOM 2246 N N . GLU A 1 290 ? 26.109 0.189 13.461 1 45.16 290 GLU A N 1
ATOM 2247 C CA . GLU A 1 290 ? 27.5 0.09 13.039 1 45.16 290 GLU A CA 1
ATOM 2248 C C . GLU A 1 290 ? 28.344 1.182 13.688 1 45.16 290 GLU A C 1
ATOM 2250 O O . GLU A 1 290 ? 27.859 2.293 13.914 1 45.16 290 GLU A O 1
ATOM 2255 N N . MET B 1 1 ? -24.141 19.312 -6.434 1 33.56 1 MET B N 1
ATOM 2256 C CA . MET B 1 1 ? -22.781 18.797 -6.277 1 33.56 1 MET B CA 1
ATOM 2257 C C . MET B 1 1 ? -21.812 19.547 -7.18 1 33.56 1 MET B C 1
ATOM 2259 O O . MET B 1 1 ? -22.031 19.672 -8.383 1 33.56 1 MET B O 1
ATOM 2263 N N . ASN B 1 2 ? -21.172 20.547 -6.719 1 43.53 2 ASN B N 1
ATOM 2264 C CA . ASN B 1 2 ? -20.297 21.5 -7.379 1 43.53 2 ASN B CA 1
ATOM 2265 C C . ASN B 1 2 ? -19.109 20.812 -8.031 1 43.53 2 ASN B C 1
ATOM 2267 O O . ASN B 1 2 ? -18.703 19.734 -7.602 1 43.53 2 ASN B O 1
ATOM 2271 N N . ASP B 1 3 ? -18.906 21.062 -9.32 1 48.22 3 ASP B N 1
ATOM 2272 C CA . ASP B 1 3 ? -17.75 20.719 -10.164 1 48.22 3 ASP B CA 1
ATOM 2273 C C . ASP B 1 3 ? -16.5 20.531 -9.32 1 48.22 3 ASP B C 1
ATOM 2275 O O . ASP B 1 3 ? -15.625 19.719 -9.656 1 48.22 3 ASP B O 1
ATOM 2279 N N . GLU B 1 4 ? -16.547 21.188 -8.258 1 52.88 4 GLU B N 1
ATOM 2280 C CA . GLU B 1 4 ? -15.367 21.234 -7.406 1 52.88 4 GLU B CA 1
ATOM 2281 C C . GLU B 1 4 ? -15.188 19.938 -6.641 1 52.88 4 GLU B C 1
ATOM 2283 O O . GLU B 1 4 ? -14.062 19.547 -6.309 1 52.88 4 GLU B O 1
ATOM 2288 N N . ASP B 1 5 ? -16.297 19.25 -6.477 1 52.75 5 ASP B N 1
ATOM 2289 C CA . ASP B 1 5 ? -16.281 18.016 -5.691 1 52.75 5 ASP B CA 1
ATOM 2290 C C . ASP B 1 5 ? -15.625 16.875 -6.473 1 52.75 5 ASP B C 1
ATOM 2292 O O . ASP B 1 5 ? -15.328 15.82 -5.906 1 52.75 5 ASP B O 1
ATOM 2296 N N . LEU B 1 6 ? -15.344 17.266 -7.664 1 56.62 6 LEU B N 1
ATOM 2297 C CA . LEU B 1 6 ? -14.82 16.188 -8.5 1 56.62 6 LEU B CA 1
ATOM 2298 C C . LEU B 1 6 ? -13.305 16.266 -8.594 1 56.62 6 LEU B C 1
ATOM 2300 O O . LEU B 1 6 ? -12.672 15.422 -9.234 1 56.62 6 LEU B O 1
ATOM 2304 N N . ARG B 1 7 ? -12.891 17.281 -7.816 1 65.88 7 ARG B N 1
ATOM 2305 C CA . ARG B 1 7 ? -11.43 17.375 -7.766 1 65.88 7 ARG B CA 1
ATOM 2306 C C . ARG B 1 7 ? -10.852 16.328 -6.828 1 65.88 7 ARG B C 1
ATOM 2308 O O . ARG B 1 7 ? -11.508 15.906 -5.871 1 65.88 7 ARG B O 1
ATOM 2315 N N . LEU B 1 8 ? -9.734 15.836 -7.227 1 74.88 8 LEU B N 1
ATOM 2316 C CA . LEU B 1 8 ? -9.07 14.812 -6.418 1 74.88 8 LEU B CA 1
ATOM 2317 C C . LEU B 1 8 ? -8.703 15.359 -5.047 1 74.88 8 LEU B C 1
ATOM 2319 O O . LEU B 1 8 ? -9.055 14.773 -4.023 1 74.88 8 LEU B O 1
ATOM 2323 N N . ALA B 1 9 ? -8.148 16.594 -5.059 1 76.81 9 ALA B N 1
ATOM 2324 C CA . ALA B 1 9 ? -7.738 17.156 -3.773 1 76.81 9 ALA B CA 1
ATOM 2325 C C . ALA B 1 9 ? -8.922 17.781 -3.045 1 76.81 9 ALA B C 1
ATOM 2327 O O . ALA B 1 9 ? -9.773 18.422 -3.668 1 76.81 9 ALA B O 1
ATOM 2328 N N . PRO B 1 10 ? -8.969 17.609 -1.761 1 78.25 10 PRO B N 1
ATOM 2329 C CA . PRO B 1 10 ? -10.078 18.172 -0.987 1 78.25 10 PRO B CA 1
ATOM 2330 C C . PRO B 1 10 ? -10.109 19.703 -1.026 1 78.25 10 PRO B C 1
ATOM 2332 O O . PRO B 1 10 ? -9.062 20.344 -1.044 1 78.25 10 PRO B O 1
ATOM 2335 N N . ARG B 1 11 ? -11.242 20.281 -1.449 1 74.88 11 ARG B N 1
ATOM 2336 C CA . ARG B 1 11 ? -11.453 21.719 -1.247 1 74.88 11 ARG B CA 1
ATOM 2337 C C . ARG B 1 11 ? -12.188 21.969 0.067 1 74.88 11 ARG B C 1
ATOM 2339 O O . ARG B 1 11 ? -13.414 21.906 0.123 1 74.88 11 ARG B O 1
ATOM 2346 N N . THR B 1 12 ? -11.383 22.109 1.068 1 79.19 12 THR B N 1
ATOM 2347 C CA . THR B 1 12 ? -11.914 22.188 2.428 1 79.19 12 THR B CA 1
ATOM 2348 C C . THR B 1 12 ? -12.828 23.406 2.582 1 79.19 12 THR B C 1
ATOM 2350 O O . THR B 1 12 ? -12.75 24.359 1.806 1 79.19 12 THR B O 1
ATOM 2353 N N . ARG B 1 13 ? -13.773 23.391 3.385 1 87.88 13 ARG B N 1
ATOM 2354 C CA . ARG B 1 13 ? -14.688 24.469 3.707 1 87.88 13 ARG B CA 1
ATOM 2355 C C . ARG B 1 13 ? -14.125 25.359 4.816 1 87.88 13 ARG B C 1
ATOM 2357 O O . ARG B 1 13 ? -14.867 25.812 5.688 1 87.88 13 ARG B O 1
ATOM 2364 N N . ALA B 1 14 ? -12.805 25.562 4.723 1 92.25 14 ALA B N 1
ATOM 2365 C CA . ALA B 1 14 ? -12.125 26.344 5.75 1 92.25 14 ALA B CA 1
ATOM 2366 C C . ALA B 1 14 ? -12.617 27.781 5.75 1 92.25 14 ALA B C 1
ATOM 2368 O O . ALA B 1 14 ? -12.844 28.375 6.812 1 92.25 14 ALA B O 1
ATOM 2369 N N . ALA B 1 15 ? -12.789 28.312 4.586 1 91.19 15 ALA B N 1
ATOM 2370 C CA . ALA B 1 15 ? -13.25 29.703 4.477 1 91.19 15 ALA B CA 1
ATOM 2371 C C . ALA B 1 15 ? -14.633 29.859 5.102 1 91.19 15 ALA B C 1
ATOM 2373 O O . ALA B 1 15 ? -14.898 30.859 5.781 1 91.19 15 ALA B O 1
ATOM 2374 N N . ASP B 1 16 ? -15.453 28.906 4.867 1 92.19 16 ASP B N 1
ATOM 2375 C CA . ASP B 1 16 ? -16.797 28.922 5.441 1 92.19 16 ASP B CA 1
ATOM 2376 C C . ASP B 1 16 ? -16.734 28.875 6.965 1 92.19 16 ASP B C 1
ATOM 2378 O O . ASP B 1 16 ? -17.484 29.578 7.645 1 92.19 16 ASP B O 1
ATOM 2382 N N . LEU B 1 17 ? -15.906 28.062 7.422 1 93.62 17 LEU B N 1
ATOM 2383 C CA . LEU B 1 17 ? -15.797 27.891 8.867 1 93.62 17 LEU B CA 1
ATOM 2384 C C . LEU B 1 17 ? -15.219 29.156 9.516 1 93.62 17 LEU B C 1
ATOM 2386 O O . LEU B 1 17 ? -15.641 29.547 10.602 1 93.62 17 LEU B O 1
ATOM 2390 N N . LEU B 1 18 ? -14.266 29.766 8.891 1 94.81 18 LEU B N 1
ATOM 2391 C CA . LEU B 1 18 ? -13.68 31 9.406 1 94.81 18 LEU B CA 1
ATOM 2392 C C . LEU B 1 18 ? -14.703 32.125 9.383 1 94.81 18 LEU B C 1
ATOM 2394 O O . LEU B 1 18 ? -14.766 32.938 10.32 1 94.81 18 LEU B O 1
ATOM 2398 N N . ALA B 1 19 ? -15.461 32.188 8.328 1 94.19 19 ALA B N 1
ATOM 2399 C CA . ALA B 1 19 ? -16.531 33.188 8.25 1 94.19 19 ALA B CA 1
ATOM 2400 C C . ALA B 1 19 ? -17.547 32.969 9.359 1 94.19 19 ALA B C 1
ATOM 2402 O O . ALA B 1 19 ? -18 33.938 9.984 1 94.19 19 ALA B O 1
ATOM 2403 N N . TRP B 1 20 ? -17.875 31.781 9.516 1 94.31 20 TRP B N 1
ATOM 2404 C CA . TRP B 1 20 ? -18.812 31.453 10.594 1 94.31 20 TRP B CA 1
ATOM 2405 C C . TRP B 1 20 ? -18.25 31.875 11.945 1 94.31 20 TRP B C 1
ATOM 2407 O O . TRP B 1 20 ? -18.969 32.438 12.773 1 94.31 20 TRP B O 1
ATOM 2417 N N . ALA B 1 21 ? -17.016 31.594 12.234 1 94.75 21 ALA B N 1
ATOM 2418 C CA . ALA B 1 21 ? -16.359 31.953 13.492 1 94.75 21 ALA B CA 1
ATOM 2419 C C . ALA B 1 21 ? -16.406 33.469 13.711 1 94.75 21 ALA B C 1
ATOM 2421 O O . ALA B 1 21 ? -16.641 33.938 14.828 1 94.75 21 ALA B O 1
ATOM 2422 N N . ALA B 1 22 ? -16.172 34.156 12.68 1 93.12 22 ALA B N 1
ATOM 2423 C CA . ALA B 1 22 ? -16.203 35.625 12.75 1 93.12 22 ALA B CA 1
ATOM 2424 C C . ALA B 1 22 ? -17.609 36.125 13.102 1 93.12 22 ALA B C 1
ATOM 2426 O O . ALA B 1 22 ? -17.766 37.031 13.906 1 93.12 22 ALA B O 1
ATOM 2427 N N . GLU B 1 23 ? -18.562 35.562 12.492 1 94.06 23 GLU B N 1
ATOM 2428 C CA . GLU B 1 23 ? -19.938 35.938 12.758 1 94.06 23 GLU B CA 1
ATOM 2429 C C . GLU B 1 23 ? -20.328 35.656 14.203 1 94.06 23 GLU B C 1
ATOM 2431 O O . GLU B 1 23 ? -21.141 36.375 14.781 1 94.06 23 GLU B O 1
ATOM 2436 N N . GLN B 1 24 ? -19.766 34.656 14.719 1 92.56 24 GLN B N 1
ATOM 2437 C CA . GLN B 1 24 ? -20.094 34.25 16.078 1 92.56 24 GLN B CA 1
ATOM 2438 C C . GLN B 1 24 ? -19.188 34.938 17.094 1 92.56 24 GLN B C 1
ATOM 2440 O O . GLN B 1 24 ? -19.234 34.625 18.281 1 92.56 24 GLN B O 1
ATOM 2445 N N . ASP B 1 25 ? -18.344 35.75 16.594 1 89.56 25 ASP B N 1
ATOM 2446 C CA . ASP B 1 25 ? -17.422 36.5 17.422 1 89.56 25 ASP B CA 1
ATOM 2447 C C . ASP B 1 25 ? -16.5 35.562 18.203 1 89.56 25 ASP B C 1
ATOM 2449 O O . ASP B 1 25 ? -16.297 35.75 19.406 1 89.56 25 ASP B O 1
ATOM 2453 N N . ARG B 1 26 ? -16.078 34.531 17.5 1 86.75 26 ARG B N 1
ATOM 2454 C CA . ARG B 1 26 ? -15.125 33.594 18.078 1 86.75 26 ARG B CA 1
ATOM 2455 C C . ARG B 1 26 ? -13.688 34 17.75 1 86.75 26 ARG B C 1
ATOM 2457 O O . ARG B 1 26 ? -13.453 34.75 16.797 1 86.75 26 ARG B O 1
ATOM 2464 N N . ALA B 1 27 ? -12.789 33.594 18.656 1 84.25 27 ALA B N 1
ATOM 2465 C CA . ALA B 1 27 ? -11.375 33.812 18.375 1 84.25 27 ALA B CA 1
ATOM 2466 C C . ALA B 1 27 ? -10.969 33.188 17.047 1 84.25 27 ALA B C 1
ATOM 2468 O O . ALA B 1 27 ? -11.375 32.062 16.734 1 84.25 27 ALA B O 1
ATOM 2469 N N . PRO B 1 28 ? -10.297 33.938 16.25 1 82.56 28 PRO B N 1
ATOM 2470 C CA . PRO B 1 28 ? -9.891 33.406 14.945 1 82.56 28 PRO B CA 1
ATOM 2471 C C . PRO B 1 28 ? -8.859 32.312 15.055 1 82.56 28 PRO B C 1
ATOM 2473 O O . PRO B 1 28 ? -8.039 32.281 15.977 1 82.56 28 PRO B O 1
ATOM 2476 N N . VAL B 1 29 ? -8.969 31.312 14.242 1 91.19 29 VAL B N 1
ATOM 2477 C CA . VAL B 1 29 ? -7.984 30.25 14.102 1 91.19 29 VAL B CA 1
ATOM 2478 C C . VAL B 1 29 ? -7.195 30.438 12.812 1 91.19 29 VAL B C 1
ATOM 2480 O O . VAL B 1 29 ? -7.695 31.047 11.859 1 91.19 29 VAL B O 1
ATOM 2483 N N . ALA B 1 30 ? -5.941 30.062 12.914 1 93.69 30 ALA B N 1
ATOM 2484 C CA . ALA B 1 30 ? -5.094 30.188 11.734 1 93.69 30 ALA B CA 1
ATOM 2485 C C . ALA B 1 30 ? -5.656 29.375 10.57 1 93.69 30 ALA B C 1
ATOM 2487 O O . ALA B 1 30 ? -6.082 28.234 10.75 1 93.69 30 ALA B O 1
ATOM 2488 N N . GLU B 1 31 ? -5.668 29.922 9.391 1 93.62 31 GLU B N 1
ATOM 2489 C CA . GLU B 1 31 ? -6.32 29.312 8.234 1 93.62 31 GLU B CA 1
ATOM 2490 C C . GLU B 1 31 ? -5.586 28.062 7.781 1 93.62 31 GLU B C 1
ATOM 2492 O O . GLU B 1 31 ? -6.215 27.047 7.473 1 93.62 31 GLU B O 1
ATOM 2497 N N . ALA B 1 32 ? -4.242 28.156 7.719 1 93.75 32 ALA B N 1
ATOM 2498 C CA . ALA B 1 32 ? -3.467 27.047 7.168 1 93.75 32 ALA B CA 1
ATOM 2499 C C . ALA B 1 32 ? -3.639 25.781 8.016 1 93.75 32 ALA B C 1
ATOM 2501 O O . ALA B 1 32 ? -3.965 24.719 7.488 1 93.75 32 ALA B O 1
ATOM 2502 N N . PRO B 1 33 ? -3.512 25.859 9.344 1 96.12 33 PRO B N 1
ATOM 2503 C CA . PRO B 1 33 ? -3.783 24.688 10.18 1 96.12 33 PRO B CA 1
ATOM 2504 C C . PRO B 1 33 ? -5.215 24.188 10.031 1 96.12 33 PRO B C 1
ATOM 2506 O O . PRO B 1 33 ? -5.441 22.969 10.008 1 96.12 33 PRO B O 1
ATOM 2509 N N . LEU B 1 34 ? -6.148 25.094 9.914 1 96.06 34 LEU B N 1
ATOM 2510 C CA . LEU B 1 34 ? -7.543 24.688 9.75 1 96.06 34 LEU B CA 1
ATOM 2511 C C . LEU B 1 34 ? -7.738 23.906 8.461 1 96.06 34 LEU B C 1
ATOM 2513 O O . LEU B 1 34 ? -8.398 22.859 8.453 1 96.06 34 LEU B O 1
ATOM 2517 N N . ARG B 1 35 ? -7.184 24.375 7.418 1 95.12 35 ARG B N 1
ATOM 2518 C CA . ARG B 1 35 ? -7.277 23.688 6.133 1 95.12 35 ARG B CA 1
ATOM 2519 C C . ARG B 1 35 ? -6.672 22.297 6.215 1 95.12 35 ARG B C 1
ATOM 2521 O O . ARG B 1 35 ? -7.238 21.344 5.684 1 95.12 35 ARG B O 1
ATOM 2528 N N . ALA B 1 36 ? -5.531 22.188 6.844 1 96.25 36 ALA B N 1
ATOM 2529 C CA . ALA B 1 36 ? -4.867 20.906 6.984 1 96.25 36 ALA B CA 1
ATOM 2530 C C . ALA B 1 36 ? -5.73 19.922 7.781 1 96.25 36 ALA B C 1
ATOM 2532 O O . ALA B 1 36 ? -5.902 18.766 7.379 1 96.25 36 ALA B O 1
ATOM 2533 N N . VAL B 1 37 ? -6.25 20.391 8.844 1 96.75 37 VAL B N 1
ATOM 2534 C CA . VAL B 1 37 ? -7.09 19.562 9.711 1 96.75 37 VAL B CA 1
ATOM 2535 C C . VAL B 1 37 ? -8.305 19.062 8.938 1 96.75 37 VAL B C 1
ATOM 2537 O O . VAL B 1 37 ? -8.609 17.875 8.945 1 96.75 37 VAL B O 1
ATOM 2540 N N . LEU B 1 38 ? -8.953 19.938 8.219 1 95.5 38 LEU B N 1
ATOM 2541 C CA . LEU B 1 38 ? -10.148 19.578 7.469 1 95.5 38 LEU B CA 1
ATOM 2542 C C . LEU B 1 38 ? -9.812 18.609 6.348 1 95.5 38 LEU B C 1
ATOM 2544 O O . LEU B 1 38 ? -10.547 17.641 6.109 1 95.5 38 LEU B O 1
ATOM 2548 N N . ALA B 1 39 ? -8.711 18.859 5.711 1 94.88 39 ALA B N 1
ATOM 2549 C CA . ALA B 1 39 ? -8.297 17.969 4.629 1 94.88 39 ALA B CA 1
ATOM 2550 C C . ALA B 1 39 ? -7.996 16.578 5.156 1 94.88 39 ALA B C 1
ATOM 2552 O O . ALA B 1 39 ? -8.453 15.578 4.59 1 94.88 39 ALA B O 1
ATOM 2553 N N . LEU B 1 40 ? -7.25 16.484 6.234 1 95.81 40 LEU B N 1
ATOM 2554 C CA . LEU B 1 40 ? -6.852 15.195 6.789 1 95.81 40 LEU B CA 1
ATOM 2555 C C . LEU B 1 40 ? -8.062 14.438 7.316 1 95.81 40 LEU B C 1
ATOM 2557 O O . LEU B 1 40 ? -8.117 13.211 7.215 1 95.81 40 LEU B O 1
ATOM 2561 N N . LEU B 1 41 ? -9.023 15.148 7.848 1 94.62 41 LEU B N 1
ATOM 2562 C CA . LEU B 1 41 ? -10.25 14.5 8.297 1 94.62 41 LEU B CA 1
ATOM 2563 C C . LEU B 1 41 ? -11.047 13.961 7.105 1 94.62 41 LEU B C 1
ATOM 2565 O O . LEU B 1 41 ? -11.578 12.852 7.156 1 94.62 41 LEU B O 1
ATOM 2569 N N . GLU B 1 42 ? -11.094 14.75 6.055 1 90.62 42 GLU B N 1
ATOM 2570 C CA . GLU B 1 42 ? -11.828 14.328 4.863 1 90.62 42 GLU B CA 1
ATOM 2571 C C . GLU B 1 42 ? -11.172 13.109 4.215 1 90.62 42 GLU B C 1
ATOM 2573 O O . GLU B 1 42 ? -11.859 12.258 3.652 1 90.62 42 GLU B O 1
ATOM 2578 N N . LEU B 1 43 ? -9.906 13.039 4.258 1 91.38 43 LEU B N 1
ATOM 2579 C CA . LEU B 1 43 ? -9.164 11.961 3.611 1 91.38 43 LEU B CA 1
ATOM 2580 C C . LEU B 1 43 ? -9.094 10.734 4.508 1 91.38 43 LEU B C 1
ATOM 2582 O O . LEU B 1 43 ? -8.617 9.672 4.086 1 91.38 43 LEU B O 1
ATOM 2586 N N . GLY B 1 44 ? -9.523 10.906 5.703 1 85.62 44 GLY B N 1
ATOM 2587 C CA . GLY B 1 44 ? -9.562 9.781 6.625 1 85.62 44 GLY B CA 1
ATOM 2588 C C . GLY B 1 44 ? -10.727 8.836 6.375 1 85.62 44 GLY B C 1
ATOM 2589 O O . GLY B 1 44 ? -11.367 8.906 5.324 1 85.62 44 GLY B O 1
ATOM 2590 N N . GLU B 1 45 ? -11 7.93 7.277 1 77.69 45 GLU B N 1
ATOM 2591 C CA . GLU B 1 45 ? -11.992 6.875 7.113 1 77.69 45 GLU B CA 1
ATOM 2592 C C . GLU B 1 45 ? -13.367 7.332 7.609 1 77.69 45 GLU B C 1
ATOM 2594 O O . GLU B 1 45 ? -14.359 6.629 7.43 1 77.69 45 GLU B O 1
ATOM 2599 N N . GLY B 1 46 ? -13.352 8.461 8.07 1 78.38 46 GLY B N 1
ATOM 2600 C CA . GLY B 1 46 ? -14.586 8.93 8.664 1 78.38 46 GLY B CA 1
ATOM 2601 C C . GLY B 1 46 ? -15.648 9.281 7.637 1 78.38 46 GLY B C 1
ATOM 2602 O O . GLY B 1 46 ? -15.336 9.477 6.457 1 78.38 46 GLY B O 1
ATOM 2603 N N . ARG B 1 47 ? -16.844 9.422 8.109 1 80.62 47 ARG B N 1
ATOM 2604 C CA . ARG B 1 47 ? -18 9.766 7.27 1 80.62 47 ARG B CA 1
ATOM 2605 C C . ARG B 1 47 ? -18.062 11.273 7.043 1 80.62 47 ARG B C 1
ATOM 2607 O O . ARG B 1 47 ? -17.562 12.055 7.848 1 80.62 47 ARG B O 1
ATOM 2614 N N . MET B 1 48 ? -18.578 11.578 5.91 1 81.25 48 MET B N 1
ATOM 2615 C CA . MET B 1 48 ? -18.859 12.969 5.57 1 81.25 48 MET B CA 1
ATOM 2616 C C . MET B 1 48 ? -20.359 13.242 5.555 1 81.25 48 MET B C 1
ATOM 2618 O O . MET B 1 48 ? -21.141 12.398 5.094 1 81.25 48 MET B O 1
ATOM 2622 N N . HIS B 1 49 ? -20.781 14.266 6.172 1 80.38 49 HIS B N 1
ATOM 2623 C CA . HIS B 1 49 ? -22.172 14.688 6.164 1 80.38 49 HIS B CA 1
ATOM 2624 C C . HIS B 1 49 ? -22.312 16.141 5.715 1 80.38 49 HIS B C 1
ATOM 2626 O O . HIS B 1 49 ? -21.781 17.047 6.367 1 80.38 49 HIS B O 1
ATOM 2632 N N . ASP B 1 50 ? -23 16.297 4.648 1 80.69 50 ASP B N 1
ATOM 2633 C CA . ASP B 1 50 ? -23.266 17.609 4.102 1 80.69 50 ASP B CA 1
ATOM 2634 C C . ASP B 1 50 ? -21.969 18.406 3.938 1 80.69 50 ASP B C 1
ATOM 2636 O O . ASP B 1 50 ? -21.891 19.578 4.344 1 80.69 50 ASP B O 1
ATOM 2640 N N . GLY B 1 51 ? -20.922 17.703 3.547 1 79.12 51 GLY B N 1
ATOM 2641 C CA . GLY B 1 51 ? -19.656 18.359 3.219 1 79.12 51 GLY B CA 1
ATOM 2642 C C . GLY B 1 51 ? -18.734 18.516 4.418 1 79.12 51 GLY B C 1
ATOM 2643 O O . GLY B 1 51 ? -17.641 19.062 4.297 1 79.12 51 GLY B O 1
ATOM 2644 N N . TRP B 1 52 ? -19.172 18.031 5.559 1 88.19 52 TRP B N 1
ATOM 2645 C CA . TRP B 1 52 ? -18.375 18.156 6.77 1 88.19 52 TRP B CA 1
ATOM 2646 C C . TRP B 1 52 ? -18.016 16.781 7.332 1 88.19 52 TRP B C 1
ATOM 2648 O O . TRP B 1 52 ? -18.828 15.867 7.316 1 88.19 52 TRP B O 1
ATOM 2658 N N . PRO B 1 53 ? -16.828 16.703 7.852 1 88.75 53 PRO B N 1
ATOM 2659 C CA . PRO B 1 53 ? -16.469 15.43 8.492 1 88.75 53 PRO B CA 1
ATOM 2660 C C . PRO B 1 53 ? -17.203 15.211 9.812 1 88.75 53 PRO B C 1
ATOM 2662 O O . PRO B 1 53 ? -17.406 16.172 10.57 1 88.75 53 PRO B O 1
ATOM 2665 N N . GLU B 1 54 ? -17.609 14.031 9.984 1 89.19 54 GLU B N 1
ATOM 2666 C CA . GLU B 1 54 ? -18.156 13.672 11.289 1 89.19 54 GLU B CA 1
ATOM 2667 C C . GLU B 1 54 ? -17.062 13.562 12.336 1 89.19 54 GLU B C 1
ATOM 2669 O O . GLU B 1 54 ? -16.062 12.867 12.125 1 89.19 54 GLU B O 1
ATOM 2674 N N . LEU B 1 55 ? -17.25 14.258 13.453 1 92.31 55 LEU B N 1
ATOM 2675 C CA . LEU B 1 55 ? -16.234 14.25 14.492 1 92.31 55 LEU B CA 1
ATOM 2676 C C . LEU B 1 55 ? -16.578 13.25 15.594 1 92.31 55 LEU B C 1
ATOM 2678 O O . LEU B 1 55 ? -17.672 13.297 16.156 1 92.31 55 LEU B O 1
ATOM 2682 N N . THR B 1 56 ? -15.758 12.305 15.781 1 92.56 56 THR B N 1
ATOM 2683 C CA . THR B 1 56 ? -15.812 11.336 16.875 1 92.56 56 THR B CA 1
ATOM 2684 C C . THR B 1 56 ? -14.5 11.336 17.656 1 92.56 56 THR B C 1
ATOM 2686 O O . THR B 1 56 ? -13.508 11.922 17.219 1 92.56 56 THR B O 1
ATOM 2689 N N . SER B 1 57 ? -14.547 10.742 18.828 1 93.12 57 SER B N 1
ATOM 2690 C CA . SER B 1 57 ? -13.328 10.617 19.625 1 93.12 57 SER B CA 1
ATOM 2691 C C . SER B 1 57 ? -12.234 9.898 18.844 1 93.12 57 SER B C 1
ATOM 2693 O O . SER B 1 57 ? -11.07 10.32 18.875 1 93.12 57 SER B O 1
ATOM 2695 N N . ASN B 1 58 ? -12.602 8.922 18.125 1 92.38 58 ASN B N 1
ATOM 2696 C CA . ASN B 1 58 ? -11.648 8.172 17.328 1 92.38 58 ASN B CA 1
ATOM 2697 C C . ASN B 1 58 ? -11.062 9.016 16.203 1 92.38 58 ASN B C 1
ATOM 2699 O O . ASN B 1 58 ? -9.867 8.953 15.922 1 92.38 58 ASN B O 1
ATOM 2703 N N . ALA B 1 59 ? -11.875 9.766 15.586 1 93.06 59 ALA B N 1
ATOM 2704 C CA . ALA B 1 59 ? -11.422 10.617 14.484 1 93.06 59 ALA B CA 1
ATOM 2705 C C . ALA B 1 59 ? -10.422 11.656 14.977 1 93.06 59 ALA B C 1
ATOM 2707 O O . ALA B 1 59 ? -9.414 11.914 14.312 1 93.06 59 ALA B O 1
ATOM 2708 N N . VAL B 1 60 ? -10.711 12.211 16.125 1 94.75 60 VAL B N 1
ATOM 2709 C CA . VAL B 1 60 ? -9.836 13.234 16.688 1 94.75 60 VAL B CA 1
ATOM 2710 C C . VAL B 1 60 ? -8.5 12.609 17.078 1 94.75 60 VAL B C 1
ATOM 2712 O O . VAL B 1 60 ? -7.434 13.156 16.781 1 94.75 60 VAL B O 1
ATOM 2715 N N . GLU B 1 61 ? -8.539 11.5 17.625 1 94.19 61 GLU B N 1
ATOM 2716 C CA . GLU B 1 61 ? -7.328 10.789 18.031 1 94.19 61 GLU B CA 1
ATOM 2717 C C . GLU B 1 61 ? -6.48 10.422 16.812 1 94.19 61 GLU B C 1
ATOM 2719 O O . GLU B 1 61 ? -5.273 10.672 16.797 1 94.19 61 GLU B O 1
ATOM 2724 N N . GLN B 1 62 ? -7.078 9.844 15.844 1 94.12 62 GLN B N 1
ATOM 2725 C CA . GLN B 1 62 ? -6.367 9.453 14.633 1 94.12 62 GLN B CA 1
ATOM 2726 C C . GLN B 1 62 ? -5.715 10.664 13.961 1 94.12 62 GLN B C 1
ATOM 2728 O O . GLN B 1 62 ? -4.578 10.578 13.492 1 94.12 62 GLN B O 1
ATOM 2733 N N . LEU B 1 63 ? -6.449 11.719 13.969 1 96.31 63 LEU B N 1
ATOM 2734 C CA . LEU B 1 63 ? -5.945 12.93 13.328 1 96.31 63 LEU B CA 1
ATOM 2735 C C . LEU B 1 63 ? -4.758 13.492 14.102 1 96.31 63 LEU B C 1
ATOM 2737 O O . LEU B 1 63 ? -3.662 13.633 13.547 1 96.31 63 LEU B O 1
ATOM 2741 N N . LEU B 1 64 ? -4.949 13.75 15.391 1 96.25 64 LEU B N 1
ATOM 2742 C CA . LEU B 1 64 ? -3.982 14.539 16.141 1 96.25 64 LEU B CA 1
ATOM 2743 C C . LEU B 1 64 ? -2.844 13.664 16.656 1 96.25 64 LEU B C 1
ATOM 2745 O O . LEU B 1 64 ? -1.705 14.125 16.766 1 96.25 64 LEU B O 1
ATOM 2749 N N . TYR B 1 65 ? -3.088 12.383 16.781 1 93.19 65 TYR B N 1
ATOM 2750 C CA . TYR B 1 65 ? -2.078 11.523 17.391 1 93.19 65 TYR B CA 1
ATOM 2751 C C . TYR B 1 65 ? -1.363 10.688 16.344 1 93.19 65 TYR B C 1
ATOM 2753 O O . TYR B 1 65 ? -0.182 10.367 16.484 1 93.19 65 TYR B O 1
ATOM 2761 N N . GLU B 1 66 ? -2.02 10.414 15.281 1 92.75 66 GLU B N 1
ATOM 2762 C CA . GLU B 1 66 ? -1.447 9.391 14.406 1 92.75 66 GLU B CA 1
ATOM 2763 C C . GLU B 1 66 ? -1.076 9.984 13.047 1 92.75 66 GLU B C 1
ATOM 2765 O O . GLU B 1 66 ? -0.183 9.477 12.367 1 92.75 66 GLU B O 1
ATOM 2770 N N . ARG B 1 67 ? -1.743 11 12.68 1 95.69 67 ARG B N 1
ATOM 2771 C CA . ARG B 1 67 ? -1.611 11.375 11.273 1 95.69 67 ARG B CA 1
ATOM 2772 C C . ARG B 1 67 ? -0.95 12.734 11.125 1 95.69 67 ARG B C 1
ATOM 2774 O O . ARG B 1 67 ? -0.089 12.93 10.266 1 95.69 67 ARG B O 1
ATOM 2781 N N . LEU B 1 68 ? -1.284 13.641 11.938 1 97.56 68 LEU B N 1
ATOM 2782 C CA . LEU B 1 68 ? -0.911 15.039 11.734 1 97.56 68 LEU B CA 1
ATOM 2783 C C . LEU B 1 68 ? 0.603 15.188 11.625 1 97.56 68 LEU B C 1
ATOM 2785 O O . LEU B 1 68 ? 1.1 15.828 10.695 1 97.56 68 LEU B O 1
ATOM 2789 N N . HIS B 1 69 ? 1.361 14.523 12.453 1 97 69 HIS B N 1
ATOM 2790 C CA . HIS B 1 69 ? 2.807 14.703 12.531 1 97 69 HIS B CA 1
ATOM 2791 C C . HIS B 1 69 ? 3.498 14.125 11.305 1 97 69 HIS B C 1
ATOM 2793 O O . HIS B 1 69 ? 4.672 14.414 11.047 1 97 69 HIS B O 1
ATOM 2799 N N . LEU B 1 70 ? 2.795 13.375 10.555 1 97 70 LEU B N 1
ATOM 2800 C CA . LEU B 1 70 ? 3.377 12.789 9.352 1 97 70 LEU B CA 1
ATOM 2801 C C . LEU B 1 70 ? 3.449 13.812 8.227 1 97 70 LEU B C 1
ATOM 2803 O O . LEU B 1 70 ? 4.238 13.664 7.289 1 97 70 LEU B O 1
ATOM 2807 N N . TYR B 1 71 ? 2.621 14.836 8.367 1 97.88 71 TYR B N 1
ATOM 2808 C CA . TYR B 1 71 ? 2.398 15.594 7.145 1 97.88 71 TYR B CA 1
ATOM 2809 C C . TYR B 1 71 ? 2.713 17.078 7.359 1 97.88 71 TYR B C 1
ATOM 2811 O O . TYR B 1 71 ? 3.213 17.75 6.453 1 97.88 71 TYR B O 1
ATOM 2819 N N . VAL B 1 72 ? 2.477 17.594 8.484 1 98.06 72 VAL B N 1
ATOM 2820 C CA . VAL B 1 72 ? 2.5 19.047 8.609 1 98.06 72 VAL B CA 1
ATOM 2821 C C . VAL B 1 72 ? 3.791 19.484 9.289 1 98.06 72 VAL B C 1
ATOM 2823 O O . VAL B 1 72 ? 4.289 18.812 10.188 1 98.06 72 VAL B O 1
ATOM 2826 N N . GLN B 1 73 ? 4.266 20.594 8.836 1 97.56 73 GLN B N 1
ATOM 2827 C CA . GLN B 1 73 ? 5.398 21.25 9.469 1 97.56 73 GLN B CA 1
ATOM 2828 C C . GLN B 1 73 ? 5.184 22.766 9.531 1 97.56 73 GLN B C 1
ATOM 2830 O O . GLN B 1 73 ? 5.5 23.484 8.578 1 97.56 73 GLN B O 1
ATOM 2835 N N . PRO B 1 74 ? 4.711 23.234 10.672 1 94.56 74 PRO B N 1
ATOM 2836 C CA . PRO B 1 74 ? 4.547 24.672 10.805 1 94.56 74 PRO B CA 1
ATOM 2837 C C . PRO B 1 74 ? 5.867 25.438 10.68 1 94.56 74 PRO B C 1
ATOM 2839 O O . PRO B 1 74 ? 6.91 24.938 11.102 1 94.56 74 PRO B O 1
ATOM 2842 N N . ALA B 1 75 ? 5.723 26.609 10.125 1 92.56 75 ALA B N 1
ATOM 2843 C CA . ALA B 1 75 ? 6.887 27.484 10.148 1 92.56 75 ALA B CA 1
ATOM 2844 C C . ALA B 1 75 ? 7.277 27.844 11.586 1 92.56 75 ALA B C 1
ATOM 2846 O O . ALA B 1 75 ? 6.465 27.734 12.5 1 92.56 75 ALA B O 1
ATOM 2847 N N . PRO B 1 76 ? 8.508 28.266 11.727 1 88.19 76 PRO B N 1
ATOM 2848 C CA . PRO B 1 76 ? 9.008 28.531 13.07 1 88.19 76 PRO B CA 1
ATOM 2849 C C . PRO B 1 76 ? 8.156 29.562 13.82 1 88.19 76 PRO B C 1
ATOM 2851 O O . PRO B 1 76 ? 8.031 29.5 15.047 1 88.19 76 PRO B O 1
ATOM 2854 N N . GLU B 1 77 ? 7.504 30.453 13.133 1 89.62 77 GLU B N 1
ATOM 2855 C CA . GLU B 1 77 ? 6.746 31.516 13.781 1 89.62 77 GLU B CA 1
ATOM 2856 C C . GLU B 1 77 ? 5.312 31.078 14.062 1 89.62 77 GLU B C 1
ATOM 2858 O O . GLU B 1 77 ? 4.582 31.766 14.797 1 89.62 77 GLU B O 1
ATOM 2863 N N . GLU B 1 78 ? 4.984 30 13.516 1 93 78 GLU B N 1
ATOM 2864 C CA . GLU B 1 78 ? 3.615 29.516 13.672 1 93 78 GLU B CA 1
ATOM 2865 C C . GLU B 1 78 ? 3.467 28.688 14.945 1 93 78 GLU B C 1
ATOM 2867 O O . GLU B 1 78 ? 4.406 28 15.352 1 93 78 GLU B O 1
ATOM 2872 N N . ASP B 1 79 ? 2.318 28.766 15.523 1 93.38 79 ASP B N 1
ATOM 2873 C CA . ASP B 1 79 ? 2.025 28.062 16.766 1 93.38 79 ASP B CA 1
ATOM 2874 C C . ASP B 1 79 ? 1.504 26.656 16.5 1 93.38 79 ASP B C 1
ATOM 2876 O O . ASP B 1 79 ? 0.41 26.484 15.953 1 93.38 79 ASP B O 1
ATOM 2880 N N . PRO B 1 80 ? 2.227 25.625 16.984 1 94.38 80 PRO B N 1
ATOM 2881 C CA . PRO B 1 80 ? 1.771 24.25 16.75 1 94.38 80 PRO B CA 1
ATOM 2882 C C . PRO B 1 80 ? 0.444 23.953 17.438 1 94.38 80 PRO B C 1
ATOM 2884 O O . PRO B 1 80 ? -0.224 22.969 17.094 1 94.38 80 PRO B O 1
ATOM 2887 N N . LEU B 1 81 ? 0.038 24.719 18.375 1 95.06 81 LEU B N 1
ATOM 2888 C CA . LEU B 1 81 ? -1.218 24.5 19.078 1 95.06 81 LEU B CA 1
ATOM 2889 C C . LEU B 1 81 ? -2.41 24.875 18.203 1 95.06 81 LEU B C 1
ATOM 2891 O O . LEU B 1 81 ? -3.553 24.547 18.531 1 95.06 81 LEU B O 1
ATOM 2895 N N . ALA B 1 82 ? -2.119 25.562 17.094 1 96.19 82 ALA B N 1
ATOM 2896 C CA . ALA B 1 82 ? -3.164 26.031 16.188 1 96.19 82 ALA B CA 1
ATOM 2897 C C . ALA B 1 82 ? -3.98 24.859 15.641 1 96.19 82 ALA B C 1
ATOM 2899 O O . ALA B 1 82 ? -5.156 25.016 15.312 1 96.19 82 ALA B O 1
ATOM 2900 N N . TYR B 1 83 ? -3.416 23.688 15.531 1 97.06 83 TYR B N 1
ATOM 2901 C CA . TYR B 1 83 ? -4.121 22.531 15.008 1 97.06 83 TYR B CA 1
ATOM 2902 C C . TYR B 1 83 ? -5.207 22.062 15.977 1 97.06 83 TYR B C 1
ATOM 2904 O O . TYR B 1 83 ? -6.312 21.719 15.562 1 97.06 83 TYR B O 1
ATOM 2912 N N . GLY B 1 84 ? -4.844 22.016 17.234 1 96.5 84 GLY B N 1
ATOM 2913 C CA . GLY B 1 84 ? -5.863 21.734 18.234 1 96.5 84 GLY B CA 1
ATOM 2914 C C . GLY B 1 84 ? -6.984 22.75 18.25 1 96.5 84 GLY B C 1
ATOM 2915 O O . GLY B 1 84 ? -8.156 22.391 18.375 1 96.5 84 GLY B O 1
ATOM 2916 N N . ASP B 1 85 ? -6.617 24 18.125 1 96.38 85 ASP B N 1
ATOM 2917 C CA . ASP B 1 85 ? -7.598 25.094 18.078 1 96.38 85 ASP B CA 1
ATOM 2918 C C . ASP B 1 85 ? -8.555 24.906 16.906 1 96.38 85 ASP B C 1
ATOM 2920 O O . ASP B 1 85 ? -9.75 25.156 17.016 1 96.38 85 ASP B O 1
ATOM 2924 N N . ALA B 1 86 ? -7.973 24.516 15.797 1 96.44 86 ALA B N 1
ATOM 2925 C CA . ALA B 1 86 ? -8.789 24.266 14.609 1 96.44 86 ALA B CA 1
ATOM 2926 C C . ALA B 1 86 ? -9.836 23.203 14.867 1 96.44 86 ALA B C 1
ATOM 2928 O O . ALA B 1 86 ? -11 23.344 14.477 1 96.44 86 ALA B O 1
ATOM 2929 N N . VAL B 1 87 ? -9.461 22.109 15.531 1 97.12 87 VAL B N 1
ATOM 2930 C CA . VAL B 1 87 ? -10.398 21.031 15.844 1 97.12 87 VAL B CA 1
ATOM 2931 C C . VAL B 1 87 ? -11.484 21.547 16.781 1 97.12 87 VAL B C 1
ATOM 2933 O O . VAL B 1 87 ? -12.664 21.234 16.609 1 97.12 87 VAL B O 1
ATOM 2936 N N . ARG B 1 88 ? -11.078 22.328 17.734 1 96.5 88 ARG B N 1
ATOM 2937 C CA . ARG B 1 88 ? -12.047 22.875 18.672 1 96.5 88 ARG B CA 1
ATOM 2938 C C . ARG B 1 88 ? -13.062 23.766 17.953 1 96.5 88 ARG B C 1
ATOM 2940 O O . ARG B 1 88 ? -14.25 23.734 18.266 1 96.5 88 ARG B O 1
ATOM 2947 N N . LEU B 1 89 ? -12.594 24.562 17.016 1 96.12 89 LEU B N 1
ATOM 2948 C CA . LEU B 1 89 ? -13.5 25.391 16.234 1 96.12 89 LEU B CA 1
ATOM 2949 C C . LEU B 1 89 ? -14.508 24.516 15.484 1 96.12 89 LEU B C 1
ATOM 2951 O O . LEU B 1 89 ? -15.695 24.859 15.438 1 96.12 89 LEU B O 1
ATOM 2955 N N . LEU B 1 90 ? -14.016 23.453 14.906 1 95.06 90 LEU B N 1
ATOM 2956 C CA . LEU B 1 90 ? -14.883 22.531 14.18 1 95.06 90 LEU B CA 1
ATOM 2957 C C . LEU B 1 90 ? -15.93 21.922 15.109 1 95.06 90 LEU B C 1
ATOM 2959 O O . LEU B 1 90 ? -17.094 21.781 14.727 1 95.06 90 LEU B O 1
ATOM 2963 N N . VAL B 1 91 ? -15.523 21.562 16.297 1 95.81 91 VAL B N 1
ATOM 2964 C CA . VAL B 1 91 ? -16.438 21.031 17.281 1 95.81 91 VAL B CA 1
ATOM 2965 C C . VAL B 1 91 ? -17.547 22.031 17.578 1 95.81 91 VAL B C 1
ATOM 2967 O O . VAL B 1 91 ? -18.734 21.688 17.594 1 95.81 91 VAL B O 1
ATOM 2970 N N . ASP B 1 92 ? -17.203 23.203 17.766 1 95.25 92 ASP B N 1
ATOM 2971 C CA . ASP B 1 92 ? -18.172 24.266 18.047 1 95.25 92 ASP B CA 1
ATOM 2972 C C . ASP B 1 92 ? -19.141 24.438 16.891 1 95.25 92 ASP B C 1
ATOM 2974 O O . ASP B 1 92 ? -20.344 24.609 17.094 1 95.25 92 ASP B O 1
ATOM 2978 N N . HIS B 1 93 ? -18.562 24.438 15.758 1 94.69 93 HIS B N 1
ATOM 2979 C CA . HIS B 1 93 ? -19.406 24.578 14.57 1 94.69 93 HIS B CA 1
ATOM 2980 C C . HIS B 1 93 ? -20.422 23.453 14.469 1 94.69 93 HIS B C 1
ATOM 2982 O O . HIS B 1 93 ? -21.578 23.688 14.148 1 94.69 93 HIS B O 1
ATOM 2988 N N . GLN B 1 94 ? -20 22.266 14.711 1 94.31 94 GLN B N 1
ATOM 2989 C CA . GLN B 1 94 ? -20.875 21.109 14.625 1 94.31 94 GLN B CA 1
ATOM 2990 C C . GLN B 1 94 ? -21.969 21.156 15.688 1 94.31 94 GLN B C 1
ATOM 2992 O O . GLN B 1 94 ? -23.094 20.703 15.453 1 94.31 94 GLN B O 1
ATOM 2997 N N . ARG B 1 95 ? -21.594 21.672 16.781 1 94.25 95 ARG B N 1
ATOM 2998 C CA . ARG B 1 95 ? -22.594 21.891 17.812 1 94.25 95 ARG B CA 1
ATOM 2999 C C . ARG B 1 95 ? -23.641 22.906 17.344 1 94.25 95 ARG B C 1
ATOM 3001 O O . ARG B 1 95 ? -24.844 22.688 17.5 1 94.25 95 ARG B O 1
ATOM 3008 N N . ALA B 1 96 ? -23.203 23.938 16.875 1 93.12 96 ALA B N 1
ATOM 3009 C CA . ALA B 1 96 ? -24.094 24.984 16.406 1 93.12 96 ALA B CA 1
ATOM 3010 C C . ALA B 1 96 ? -25.016 24.453 15.305 1 93.12 96 ALA B C 1
ATOM 3012 O O . ALA B 1 96 ? -26.172 24.891 15.195 1 93.12 96 ALA B O 1
ATOM 3013 N N . ALA B 1 97 ? -24.484 23.562 14.531 1 91.94 97 ALA B N 1
ATOM 3014 C CA . ALA B 1 97 ? -25.266 22.953 13.453 1 91.94 97 ALA B CA 1
ATOM 3015 C C . ALA B 1 97 ? -26.141 21.812 13.969 1 91.94 97 ALA B C 1
ATOM 3017 O O . ALA B 1 97 ? -26.781 21.109 13.18 1 91.94 97 ALA B O 1
ATOM 3018 N N . LYS B 1 98 ? -26.078 21.547 15.234 1 92.38 98 LYS B N 1
ATOM 3019 C CA . LYS B 1 98 ? -26.922 20.562 15.93 1 92.38 98 LYS B CA 1
ATOM 3020 C C . LYS B 1 98 ? -26.562 19.141 15.531 1 92.38 98 LYS B C 1
ATOM 3022 O O . LYS B 1 98 ? -27.422 18.266 15.461 1 92.38 98 LYS B O 1
ATOM 3027 N N . ARG B 1 99 ? -25.344 19 15.258 1 90.75 99 ARG B N 1
ATOM 3028 C CA . ARG B 1 99 ? -24.875 17.672 14.898 1 90.75 99 ARG B CA 1
ATOM 3029 C C . ARG B 1 99 ? -24.234 16.969 16.094 1 90.75 99 ARG B C 1
ATOM 3031 O O . ARG B 1 99 ? -23.953 15.773 16.062 1 90.75 99 ARG B O 1
ATOM 3038 N N . LEU B 1 100 ? -23.938 17.734 17.078 1 91.88 100 LEU B N 1
ATOM 3039 C CA . LEU B 1 100 ? -23.375 17.219 18.328 1 91.88 100 LEU B CA 1
ATOM 3040 C C . LEU B 1 100 ? -24.234 17.656 19.531 1 91.88 100 LEU B C 1
ATOM 3042 O O . LEU B 1 100 ? -24.703 18.781 19.578 1 91.88 100 LEU B O 1
ATOM 3046 N N . ASN B 1 101 ? -24.469 16.781 20.406 1 93.56 101 ASN B N 1
ATOM 3047 C CA . ASN B 1 101 ? -25.109 17.219 21.641 1 93.56 101 ASN B CA 1
ATOM 3048 C C . ASN B 1 101 ? -24.109 17.828 22.609 1 93.56 101 ASN B C 1
ATOM 3050 O O .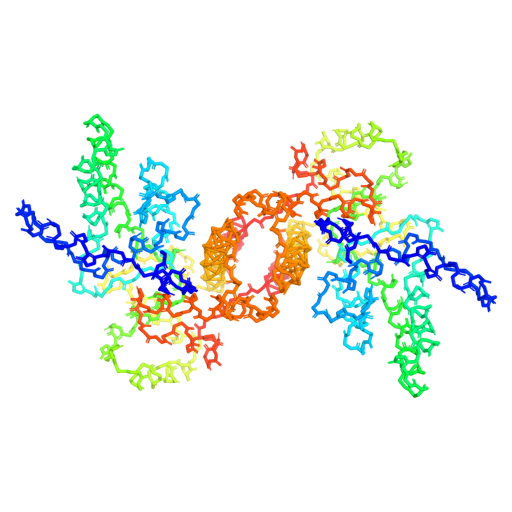 ASN 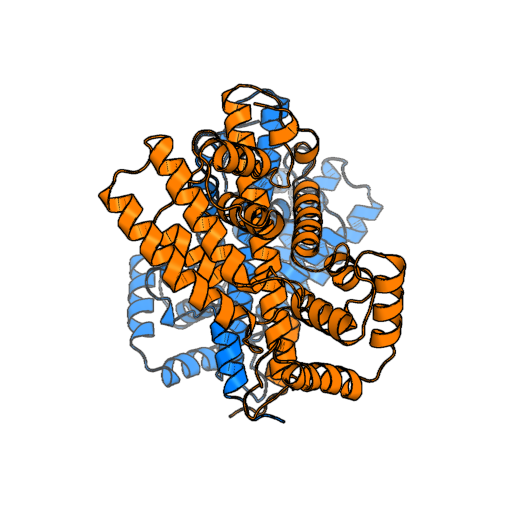B 1 101 ? -22.891 17.797 22.359 1 93.56 101 ASN B O 1
ATOM 3054 N N . ALA B 1 102 ? -24.594 18.375 23.672 1 93.94 102 ALA B N 1
ATOM 3055 C CA . ALA B 1 102 ? -23.781 19.172 24.594 1 93.94 102 ALA B CA 1
ATOM 3056 C C . ALA B 1 102 ? -22.719 18.297 25.266 1 93.94 102 ALA B C 1
ATOM 3058 O O . ALA B 1 102 ? -21.578 18.719 25.422 1 93.94 102 ALA B O 1
ATOM 3059 N N . LYS B 1 103 ? -23.078 17.141 25.625 1 95.06 103 LYS B N 1
ATOM 3060 C CA . LYS B 1 103 ? -22.172 16.25 26.328 1 95.06 103 LYS B CA 1
ATOM 3061 C C . LYS B 1 103 ? -21.016 15.82 25.422 1 95.06 103 LYS B C 1
ATOM 3063 O O . LYS B 1 103 ? -19.844 15.844 25.844 1 95.06 103 LYS B O 1
ATOM 3068 N N . ARG B 1 104 ? -21.328 15.453 24.219 1 94.69 104 ARG B N 1
ATOM 3069 C CA . ARG B 1 104 ? -20.312 15.055 23.266 1 94.69 104 ARG B CA 1
ATOM 3070 C C . ARG B 1 104 ? -19.406 16.234 22.906 1 94.69 104 ARG B C 1
ATOM 3072 O O . ARG B 1 104 ? -18.203 16.062 22.719 1 94.69 104 ARG B O 1
ATOM 3079 N N . GLN B 1 105 ? -19.984 17.391 22.812 1 95.69 105 GLN B N 1
ATOM 3080 C CA . GLN B 1 105 ? -19.188 18.594 22.531 1 95.69 105 GLN B CA 1
ATOM 3081 C C . GLN B 1 105 ? -18.125 18.797 23.609 1 95.69 105 GLN B C 1
ATOM 3083 O O . GLN B 1 105 ? -16.953 19.062 23.281 1 95.69 105 GLN B O 1
ATOM 3088 N N . GLU B 1 106 ? -18.562 18.75 24.812 1 95.81 106 GLU B N 1
ATOM 3089 C CA . GLU B 1 106 ? -17.656 18.984 25.922 1 95.81 106 GLU B CA 1
ATOM 3090 C C . GLU B 1 106 ? -16.516 17.969 25.922 1 95.81 106 GLU B C 1
ATOM 3092 O O . GLU B 1 106 ? -15.352 18.328 26.125 1 95.81 106 GLU B O 1
ATOM 3097 N N . ARG B 1 107 ? -16.828 16.781 25.688 1 96.06 107 ARG B N 1
ATOM 3098 C CA . ARG B 1 107 ? -15.836 15.719 25.641 1 96.06 107 ARG B CA 1
ATOM 3099 C C . ARG B 1 107 ? -14.836 15.945 24.516 1 96.06 107 ARG B C 1
ATOM 3101 O O . ARG B 1 107 ? -13.625 15.867 24.719 1 96.06 107 ARG B O 1
ATOM 3108 N N . LEU B 1 108 ? -15.336 16.234 23.312 1 96.62 108 LEU B N 1
ATOM 3109 C CA . LEU B 1 108 ? -14.484 16.438 22.141 1 96.62 108 LEU B CA 1
ATOM 3110 C C . LEU B 1 108 ? -13.609 17.688 22.312 1 96.62 108 LEU B C 1
ATOM 3112 O O . LEU B 1 108 ? -12.461 17.703 21.875 1 96.62 108 LEU B O 1
ATOM 3116 N N . HIS B 1 109 ? -14.117 18.672 22.984 1 95.38 109 HIS B N 1
ATOM 3117 C CA . HIS B 1 109 ? -13.352 19.875 23.266 1 95.38 109 HIS B CA 1
ATOM 3118 C C . HIS B 1 109 ? -12.156 19.578 24.156 1 95.38 109 HIS B C 1
ATOM 3120 O O . HIS B 1 109 ? -11.039 20.016 23.875 1 95.38 109 HIS B O 1
ATOM 3126 N N . ALA B 1 110 ? -12.453 18.891 25.156 1 95.81 110 ALA B N 1
ATOM 3127 C CA . ALA B 1 110 ? -11.391 18.516 26.078 1 95.81 110 ALA B CA 1
ATOM 3128 C C . ALA B 1 110 ? -10.336 17.656 25.391 1 95.81 110 ALA B C 1
ATOM 3130 O O . ALA B 1 110 ? -9.133 17.859 25.594 1 95.81 110 ALA B O 1
ATOM 3131 N N . GLU B 1 111 ? -10.773 16.703 24.625 1 95.81 111 GLU B N 1
ATOM 3132 C CA . GLU B 1 111 ? -9.875 15.828 23.875 1 95.81 111 GLU B CA 1
ATOM 3133 C C . GLU B 1 111 ? -9.016 16.625 22.891 1 95.81 111 GLU B C 1
ATOM 3135 O O . GLU B 1 111 ? -7.816 16.391 22.781 1 95.81 111 GLU B O 1
ATOM 3140 N N . ALA B 1 112 ? -9.656 17.531 22.203 1 96 112 ALA B N 1
ATOM 3141 C CA . ALA B 1 112 ? -8.945 18.359 21.219 1 96 112 ALA B CA 1
ATOM 3142 C C . ALA B 1 112 ? -7.875 19.203 21.891 1 96 112 ALA B C 1
ATOM 3144 O O . ALA B 1 112 ? -6.801 19.438 21.328 1 96 112 ALA B O 1
ATOM 3145 N N . GLU B 1 113 ? -8.211 19.656 23.062 1 94.38 113 GLU B N 1
ATOM 3146 C CA . GLU B 1 113 ? -7.258 20.484 23.812 1 94.38 113 GLU B CA 1
ATOM 3147 C C . GLU B 1 113 ? -6.035 19.656 24.219 1 94.38 113 GLU B C 1
ATOM 3149 O O . GLU B 1 113 ? -4.902 20.031 23.891 1 94.38 113 GLU B O 1
ATOM 3154 N N . TRP B 1 114 ? -6.281 18.578 24.844 1 95.44 114 TRP B N 1
ATOM 3155 C CA . TRP B 1 114 ? -5.16 17.797 25.344 1 95.44 114 TRP B CA 1
ATOM 3156 C C . TRP B 1 114 ? -4.414 17.125 24.188 1 95.44 114 TRP B C 1
ATOM 3158 O O . TRP B 1 114 ? -3.182 17.094 24.172 1 95.44 114 TRP B O 1
ATOM 3168 N N . GLN B 1 115 ? -5.117 16.594 23.219 1 95.31 115 GLN B N 1
ATOM 3169 C CA . GLN B 1 115 ? -4.469 15.953 22.078 1 95.31 115 GLN B CA 1
ATOM 3170 C C . GLN B 1 115 ? -3.736 16.969 21.203 1 95.31 115 GLN B C 1
ATOM 3172 O O . GLN B 1 115 ? -2.746 16.641 20.547 1 95.31 115 GLN B O 1
ATOM 3177 N N . GLY B 1 116 ? -4.281 18.188 21.219 1 96.19 116 GLY B N 1
ATOM 3178 C CA . GLY B 1 116 ? -3.557 19.25 20.547 1 96.19 116 GLY B CA 1
ATOM 3179 C C . GLY B 1 116 ? -2.172 19.484 21.109 1 96.19 116 GLY B C 1
ATOM 3180 O O . GLY B 1 116 ? -1.213 19.703 20.375 1 96.19 116 GLY B O 1
ATOM 3181 N N . GLU B 1 117 ? -2.064 19.422 22.391 1 96.06 117 GLU B N 1
ATOM 3182 C CA . GLU B 1 117 ? -0.776 19.562 23.062 1 96.06 117 GLU B CA 1
ATOM 3183 C C . GLU B 1 117 ? 0.14 18.375 22.734 1 96.06 117 GLU B C 1
ATOM 3185 O O . GLU B 1 117 ? 1.333 18.562 22.484 1 96.06 117 GLU B O 1
ATOM 3190 N N . VAL B 1 118 ? -0.473 17.281 22.734 1 95.69 118 VAL B N 1
ATOM 3191 C CA . VAL B 1 118 ? 0.287 16.078 22.391 1 95.69 118 VAL B CA 1
ATOM 3192 C C . VAL B 1 118 ? 0.813 16.172 20.969 1 95.69 118 VAL B C 1
ATOM 3194 O O . VAL B 1 118 ? 1.979 15.867 20.703 1 95.69 118 VAL B O 1
ATOM 3197 N N . ALA B 1 119 ? -0.039 16.641 20.094 1 97.06 119 ALA B N 1
ATOM 3198 C CA . ALA B 1 119 ? 0.345 16.766 18.688 1 97.06 119 ALA B CA 1
ATOM 3199 C C . ALA B 1 119 ? 1.523 17.734 18.531 1 97.06 119 ALA B C 1
ATOM 3201 O O . ALA B 1 119 ? 2.434 17.469 17.734 1 97.06 119 ALA B O 1
ATOM 3202 N N . ALA B 1 120 ? 1.494 18.766 19.266 1 95.81 120 ALA B N 1
ATOM 3203 C CA . ALA B 1 120 ? 2.598 19.734 19.234 1 95.81 120 ALA B CA 1
ATOM 3204 C C . ALA B 1 120 ? 3.908 19.062 19.656 1 95.81 120 ALA B C 1
ATOM 3206 O O . ALA B 1 120 ? 4.961 19.328 19.078 1 95.81 120 ALA B O 1
ATOM 3207 N N . GLY B 1 121 ? 3.809 18.219 20.609 1 95.88 121 GLY B N 1
ATOM 3208 C CA . GLY B 1 121 ? 4.977 17.469 21.047 1 95.88 121 GLY B CA 1
ATOM 3209 C C . GLY B 1 121 ? 5.461 16.469 20 1 95.88 121 GLY B C 1
ATOM 3210 O O . GLY B 1 121 ? 6.664 16.312 19.812 1 95.88 121 GLY B O 1
ATOM 3211 N N . LEU B 1 122 ? 4.527 15.82 19.359 1 96.62 122 LEU B N 1
ATOM 3212 C CA . LEU B 1 122 ? 4.875 14.836 18.344 1 96.62 122 LEU B CA 1
ATOM 3213 C C . LEU B 1 122 ? 5.605 15.5 17.172 1 96.62 122 LEU B C 1
ATOM 3215 O O . LEU B 1 122 ? 6.5 14.898 16.578 1 96.62 122 LEU B O 1
ATOM 3219 N N . LEU B 1 123 ? 5.27 16.719 16.891 1 96.56 123 LEU B N 1
ATOM 3220 C CA . LEU B 1 123 ? 5.891 17.453 15.805 1 96.56 123 LEU B CA 1
ATOM 3221 C C . LEU B 1 123 ? 7.363 17.734 16.109 1 96.56 123 LEU B C 1
ATOM 3223 O O . LEU B 1 123 ? 8.156 17.969 15.188 1 96.56 123 LEU B O 1
ATOM 3227 N N . ARG B 1 124 ? 7.734 17.641 17.359 1 95.25 124 ARG B N 1
ATOM 3228 C CA . ARG B 1 124 ? 9.109 17.938 17.766 1 95.25 124 ARG B CA 1
ATOM 3229 C C . ARG B 1 124 ? 9.938 16.656 17.812 1 95.25 124 ARG B C 1
ATOM 3231 O O . ARG B 1 124 ? 11.164 16.703 17.953 1 95.25 124 ARG B O 1
ATOM 3238 N N . ARG B 1 125 ? 9.305 15.555 17.734 1 95 125 ARG B N 1
ATOM 3239 C CA . ARG B 1 125 ? 10.016 14.289 17.844 1 95 125 ARG B CA 1
ATOM 3240 C C . ARG B 1 125 ? 10.797 13.977 16.578 1 95 125 ARG B C 1
ATOM 3242 O O . ARG B 1 125 ? 10.211 13.781 15.516 1 95 125 ARG B O 1
ATOM 3249 N N . ALA B 1 126 ? 12.07 13.812 16.75 1 93.62 126 ALA B N 1
ATOM 3250 C CA . ALA B 1 126 ? 12.945 13.594 15.594 1 93.62 126 ALA B CA 1
ATOM 3251 C C . ALA B 1 126 ? 12.75 12.188 15.023 1 93.62 126 ALA B C 1
ATOM 3253 O O . ALA B 1 126 ? 12.992 11.961 13.836 1 93.62 126 ALA B O 1
ATOM 3254 N N . ASP B 1 127 ? 12.32 11.289 15.836 1 91.06 127 ASP B N 1
ATOM 3255 C CA . ASP B 1 127 ? 12.164 9.914 15.391 1 91.06 127 ASP B CA 1
ATOM 3256 C C . ASP B 1 127 ? 10.875 9.742 14.586 1 91.06 127 ASP B C 1
ATOM 3258 O O . ASP B 1 127 ? 10.648 8.688 13.984 1 91.06 127 ASP B O 1
ATOM 3262 N N . LEU B 1 128 ? 10.086 10.75 14.5 1 93.62 128 LEU B N 1
ATOM 3263 C CA . LEU B 1 128 ? 8.805 10.648 13.805 1 93.62 128 LEU B CA 1
ATOM 3264 C C . LEU B 1 128 ? 8.789 11.539 12.562 1 93.62 128 LEU B C 1
ATOM 3266 O O . LEU B 1 128 ? 7.785 11.602 11.852 1 93.62 128 LEU B O 1
ATOM 3270 N N . VAL B 1 129 ? 9.883 12.148 12.305 1 96.56 129 VAL B N 1
ATOM 3271 C CA . VAL B 1 129 ? 9.914 13.156 11.25 1 96.56 129 VAL B CA 1
ATOM 3272 C C . VAL B 1 129 ? 9.945 12.469 9.883 1 96.56 129 VAL B C 1
ATOM 3274 O O . VAL B 1 129 ? 10.508 11.383 9.742 1 96.56 129 VAL B O 1
ATOM 3277 N N . THR B 1 130 ? 9.312 13.023 8.867 1 97.94 130 THR B N 1
ATOM 3278 C CA . THR B 1 130 ? 9.383 12.578 7.477 1 97.94 130 THR B CA 1
ATOM 3279 C C . THR B 1 130 ? 10.32 13.477 6.668 1 97.94 130 THR B C 1
ATOM 3281 O O . THR B 1 130 ? 10.688 14.562 7.121 1 97.94 130 THR B O 1
ATOM 3284 N N . TRP B 1 131 ? 10.648 13.102 5.504 1 98.44 131 TRP B N 1
ATOM 3285 C CA . TRP B 1 131 ? 11.633 13.82 4.711 1 98.44 131 TRP B CA 1
ATOM 3286 C C . TRP B 1 131 ? 11.141 15.227 4.371 1 98.44 131 TRP B C 1
ATOM 3288 O O . TRP B 1 131 ? 11.859 16.203 4.562 1 98.44 131 TRP B O 1
ATOM 3298 N N . PRO B 1 132 ? 9.891 15.328 3.908 1 98.69 132 PRO B N 1
ATOM 3299 C CA . PRO B 1 132 ? 9.438 16.688 3.605 1 98.69 132 PRO B CA 1
ATOM 3300 C C . PRO B 1 132 ? 9.484 17.609 4.824 1 98.69 132 PRO B C 1
ATOM 3302 O O . PRO B 1 132 ? 9.875 18.781 4.711 1 98.69 132 PRO B O 1
ATOM 3305 N N . ARG B 1 133 ? 9.148 17.109 5.93 1 98.5 133 ARG B N 1
ATOM 3306 C CA . ARG B 1 133 ? 9.172 17.906 7.148 1 98.5 133 ARG B CA 1
ATOM 3307 C C . ARG B 1 133 ? 10.609 18.281 7.531 1 98.5 133 ARG B C 1
ATOM 3309 O O . ARG B 1 133 ? 10.891 19.422 7.891 1 98.5 133 ARG B O 1
ATOM 3316 N N . LEU B 1 134 ? 11.484 17.328 7.457 1 98.25 134 LEU B N 1
ATOM 3317 C CA . LEU B 1 134 ? 12.883 17.531 7.824 1 98.25 134 LEU B CA 1
ATOM 3318 C C . LEU B 1 134 ? 13.523 18.594 6.934 1 98.25 134 LEU B C 1
ATOM 3320 O O . LEU B 1 134 ? 14.18 19.516 7.43 1 98.25 134 LEU B O 1
ATOM 3324 N N . HIS B 1 135 ? 13.328 18.453 5.668 1 98.62 135 HIS B N 1
ATOM 3325 C CA . HIS B 1 135 ? 13.945 19.391 4.742 1 98.62 135 HIS B CA 1
ATOM 3326 C C . HIS B 1 135 ? 13.297 20.781 4.852 1 98.62 135 HIS B C 1
ATOM 3328 O O . HIS B 1 135 ? 13.969 21.797 4.656 1 98.62 135 HIS B O 1
ATOM 3334 N N . ALA B 1 136 ? 12.016 20.812 5.148 1 98.5 136 ALA B N 1
ATOM 3335 C CA . ALA B 1 136 ? 11.383 22.094 5.422 1 98.5 136 ALA B CA 1
ATOM 3336 C C . ALA B 1 136 ? 12.055 22.797 6.598 1 98.5 136 ALA B C 1
ATOM 3338 O O . ALA B 1 136 ? 12.359 24 6.527 1 98.5 136 ALA B O 1
ATOM 3339 N N . LEU B 1 137 ? 12.289 22.031 7.641 1 97.88 137 LEU B N 1
ATOM 3340 C CA . LEU B 1 137 ? 12.945 22.594 8.82 1 97.88 137 LEU B CA 1
ATOM 3341 C C . LEU B 1 137 ? 14.352 23.078 8.484 1 97.88 137 LEU B C 1
ATOM 3343 O O . LEU B 1 137 ? 14.758 24.156 8.93 1 97.88 137 LEU B O 1
ATOM 3347 N N . LEU B 1 138 ? 15.047 22.328 7.695 1 98.06 138 LEU B N 1
ATOM 3348 C CA . LEU B 1 138 ? 16.391 22.703 7.293 1 98.06 138 LEU B CA 1
ATOM 3349 C C . LEU B 1 138 ? 16.375 24 6.496 1 98.06 138 LEU B C 1
ATOM 3351 O O . LEU B 1 138 ? 17.219 24.891 6.723 1 98.06 138 LEU B O 1
ATOM 3355 N N . MET B 1 139 ? 15.445 24.094 5.637 1 98.25 139 MET B N 1
ATOM 3356 C CA . MET B 1 139 ? 15.352 25.312 4.824 1 98.25 139 MET B CA 1
ATOM 3357 C C . MET B 1 139 ? 15.102 26.531 5.699 1 98.25 139 MET B C 1
ATOM 3359 O O . MET B 1 139 ? 15.727 27.578 5.504 1 98.25 139 MET B O 1
ATOM 3363 N N . HIS B 1 140 ? 14.234 26.391 6.645 1 97.38 140 HIS B N 1
ATOM 3364 C CA . HIS B 1 140 ? 13.992 27.5 7.566 1 97.38 140 HIS B CA 1
ATOM 3365 C C . HIS B 1 140 ? 15.25 27.844 8.359 1 97.38 140 HIS B C 1
ATOM 3367 O O . HIS B 1 140 ? 15.586 29.016 8.516 1 97.38 140 HIS B O 1
ATOM 3373 N N . ALA B 1 141 ? 15.906 26.844 8.812 1 96.69 141 ALA B N 1
ATOM 3374 C CA . ALA B 1 141 ? 17.109 27.062 9.602 1 96.69 141 ALA B CA 1
ATOM 3375 C C . ALA B 1 141 ? 18.188 27.781 8.789 1 96.69 141 ALA B C 1
ATOM 3377 O O . ALA B 1 141 ? 18.984 28.547 9.336 1 96.69 141 ALA B O 1
ATOM 3378 N N . HIS B 1 142 ? 18.156 27.547 7.543 1 96.94 142 HIS B N 1
ATOM 3379 C CA . HIS B 1 142 ? 19.188 28.125 6.672 1 96.94 142 HIS B CA 1
ATOM 3380 C C . HIS B 1 142 ? 18.703 29.422 6.047 1 96.94 142 HIS B C 1
ATOM 3382 O O . HIS B 1 142 ? 19.375 29.984 5.172 1 96.94 142 HIS B O 1
ATOM 3388 N N . GLY B 1 143 ? 17.531 29.859 6.305 1 96.5 143 GLY B N 1
ATOM 3389 C CA . GLY B 1 143 ? 17.016 31.141 5.871 1 96.5 143 GLY B CA 1
ATOM 3390 C C . GLY B 1 143 ? 16.562 31.156 4.422 1 96.5 143 GLY B C 1
ATOM 3391 O O . GLY B 1 143 ? 16.609 32.188 3.756 1 96.5 143 GLY B O 1
ATOM 3392 N N . VAL B 1 144 ? 16.156 30.031 3.926 1 97.81 144 VAL B N 1
ATOM 3393 C CA . VAL B 1 144 ? 15.695 29.922 2.547 1 97.81 144 VAL B CA 1
ATOM 3394 C C . VAL B 1 144 ? 14.312 30.562 2.418 1 97.81 144 VAL B C 1
ATOM 3396 O O . VAL B 1 144 ? 13.453 30.359 3.281 1 97.81 144 VAL B O 1
ATOM 3399 N N . ASP B 1 145 ? 14.109 31.328 1.388 1 97.81 145 ASP B N 1
ATOM 3400 C CA . ASP B 1 145 ? 12.766 31.812 1.078 1 97.81 145 ASP B CA 1
ATOM 3401 C C . ASP B 1 145 ? 11.891 30.688 0.521 1 97.81 145 ASP B C 1
ATOM 3403 O O . ASP B 1 145 ? 11.898 30.438 -0.685 1 97.81 145 ASP B O 1
ATOM 3407 N N . VAL B 1 146 ? 11.07 30.109 1.373 1 97.44 146 VAL B N 1
ATOM 3408 C CA . VAL B 1 146 ? 10.336 28.906 1.018 1 97.44 146 VAL B CA 1
ATOM 3409 C C . VAL B 1 146 ? 9.148 29.266 0.131 1 97.44 146 VAL B C 1
ATOM 3411 O O . VAL B 1 146 ? 8.484 28.391 -0.423 1 97.44 146 VAL B O 1
ATOM 3414 N N . ALA B 1 147 ? 8.844 30.516 -0.068 1 95.62 147 ALA B N 1
ATOM 3415 C CA . ALA B 1 147 ? 7.766 30.953 -0.958 1 95.62 147 ALA B CA 1
ATOM 3416 C C . ALA B 1 147 ? 8.258 31.062 -2.396 1 95.62 147 ALA B C 1
ATOM 3418 O O . ALA B 1 147 ? 7.457 31.188 -3.328 1 95.62 147 ALA B O 1
ATOM 3419 N N . ASP B 1 148 ? 9.555 31 -2.574 1 97.69 148 ASP B N 1
ATOM 3420 C CA . ASP B 1 148 ? 10.172 31.094 -3.895 1 97.69 148 ASP B CA 1
ATOM 3421 C C . ASP B 1 148 ? 10.625 29.719 -4.387 1 97.69 148 ASP B C 1
ATOM 3423 O O . ASP B 1 148 ? 11.648 29.219 -3.949 1 97.69 148 ASP B O 1
ATOM 3427 N N . PRO B 1 149 ? 9.977 29.188 -5.363 1 97.25 149 PRO B N 1
ATOM 3428 C CA . PRO B 1 149 ? 10.312 27.844 -5.848 1 97.25 149 PRO B CA 1
ATOM 3429 C C . PRO B 1 149 ? 11.75 27.75 -6.352 1 97.25 149 PRO B C 1
ATOM 3431 O O . PRO B 1 149 ? 12.375 26.688 -6.234 1 97.25 149 PRO B O 1
ATOM 3434 N N . ALA B 1 150 ? 12.203 28.781 -6.902 1 97.75 150 ALA B N 1
ATOM 3435 C CA . ALA B 1 150 ? 13.578 28.766 -7.398 1 97.75 150 ALA B CA 1
ATOM 3436 C C . ALA B 1 150 ? 14.57 28.672 -6.246 1 97.75 150 ALA B C 1
ATOM 3438 O O . ALA B 1 150 ? 15.594 27.984 -6.355 1 97.75 150 ALA B O 1
ATOM 3439 N N . ALA B 1 151 ? 14.305 29.391 -5.215 1 98.5 151 ALA B N 1
ATOM 3440 C CA . ALA B 1 151 ? 15.172 29.344 -4.039 1 98.5 151 ALA B CA 1
ATOM 3441 C C . ALA B 1 151 ? 15.156 27.953 -3.408 1 98.5 151 ALA B C 1
ATOM 3443 O O . ALA B 1 151 ? 16.203 27.438 -3 1 98.5 151 ALA B O 1
ATOM 3444 N N . VAL B 1 152 ? 14.008 27.375 -3.369 1 98.62 152 VAL B N 1
ATOM 3445 C CA . VAL B 1 152 ? 13.844 26.031 -2.812 1 98.62 152 VAL B CA 1
ATOM 3446 C C . VAL B 1 152 ? 14.664 25.031 -3.627 1 98.62 152 VAL B C 1
ATOM 3448 O O . VAL B 1 152 ? 15.438 24.25 -3.066 1 98.62 152 VAL B O 1
ATOM 3451 N N . ARG B 1 153 ? 14.531 25.078 -4.914 1 98.5 153 ARG B N 1
ATOM 3452 C CA . ARG B 1 153 ? 15.25 24.156 -5.785 1 98.5 153 ARG B CA 1
ATOM 3453 C C . ARG B 1 153 ? 16.766 24.359 -5.68 1 98.5 153 ARG B C 1
ATOM 3455 O O . ARG B 1 153 ? 17.516 23.391 -5.645 1 98.5 153 ARG B O 1
ATOM 3462 N N . ALA B 1 154 ? 17.172 25.641 -5.672 1 98.44 154 ALA B N 1
ATOM 3463 C CA . ALA B 1 154 ? 18.594 25.953 -5.574 1 98.44 154 ALA B CA 1
ATOM 3464 C C . ALA B 1 154 ? 19.188 25.406 -4.277 1 98.44 154 ALA B C 1
ATOM 3466 O O . ALA B 1 154 ? 20.297 24.875 -4.273 1 98.44 154 ALA B O 1
ATOM 3467 N N . TRP B 1 155 ? 18.484 25.562 -3.254 1 98.62 155 TRP B N 1
ATOM 3468 C CA . TRP B 1 155 ? 18.969 25.078 -1.968 1 98.62 155 TRP B CA 1
ATOM 3469 C C . TRP B 1 155 ? 19.109 23.562 -1.983 1 98.62 155 TRP B C 1
ATOM 3471 O O . TRP B 1 155 ? 20.109 23.016 -1.508 1 98.62 155 TRP B O 1
ATOM 3481 N N . LEU B 1 156 ? 18.094 22.875 -2.521 1 98.62 156 LEU B N 1
ATOM 3482 C CA . LEU B 1 156 ? 18.141 21.422 -2.615 1 98.62 156 LEU B CA 1
ATOM 3483 C C . LEU B 1 156 ? 19.359 20.969 -3.428 1 98.62 156 LEU B C 1
ATOM 3485 O O . LEU B 1 156 ? 20.031 20 -3.066 1 98.62 156 LEU B O 1
ATOM 3489 N N . ALA B 1 157 ? 19.578 21.672 -4.508 1 98.38 157 ALA B N 1
ATOM 3490 C CA . ALA B 1 157 ? 20.734 21.328 -5.34 1 98.38 157 ALA B CA 1
ATOM 3491 C C . ALA B 1 157 ? 22.031 21.469 -4.559 1 98.38 157 ALA B C 1
ATOM 3493 O O . ALA B 1 157 ? 22.906 20.609 -4.641 1 98.38 157 ALA B O 1
ATOM 3494 N N . GLY B 1 158 ? 22.141 22.547 -3.852 1 98.25 158 GLY B N 1
ATOM 3495 C CA . GLY B 1 158 ? 23.312 22.75 -3.012 1 98.25 158 GLY B CA 1
ATOM 3496 C C . GLY B 1 158 ? 23.453 21.688 -1.933 1 98.25 158 GLY B C 1
ATOM 3497 O O . GLY B 1 158 ? 24.562 21.203 -1.678 1 98.25 158 GLY B O 1
ATOM 3498 N N . TYR B 1 159 ? 22.328 21.375 -1.322 1 97.94 159 TYR B N 1
ATOM 3499 C CA . TYR B 1 159 ? 22.359 20.391 -0.245 1 97.94 159 TYR B CA 1
ATOM 3500 C C . TYR B 1 159 ? 22.688 19.016 -0.78 1 97.94 159 TYR B C 1
ATOM 3502 O O . TYR B 1 159 ? 23.391 18.234 -0.125 1 97.94 159 TYR B O 1
ATOM 3510 N N . ALA B 1 160 ? 22.203 18.641 -1.945 1 97.75 160 ALA B N 1
ATOM 3511 C CA . ALA B 1 160 ? 22.469 17.375 -2.6 1 97.75 160 ALA B CA 1
ATOM 3512 C C . ALA B 1 160 ? 23.953 17.219 -2.926 1 97.75 160 ALA B C 1
ATOM 3514 O O . ALA B 1 160 ? 24.469 16.109 -2.971 1 97.75 160 ALA B O 1
ATOM 3515 N N . ALA B 1 161 ? 24.594 18.297 -3.137 1 97.5 161 ALA B N 1
ATOM 3516 C CA . ALA B 1 161 ? 26.016 18.281 -3.512 1 97.5 161 ALA B CA 1
ATOM 3517 C C . ALA B 1 161 ? 26.891 18 -2.301 1 97.5 161 ALA B C 1
ATOM 3519 O O . ALA B 1 161 ? 28.062 17.656 -2.451 1 97.5 161 ALA B O 1
ATOM 3520 N N . LEU B 1 162 ? 26.297 18.125 -1.137 1 97.19 162 LEU B N 1
ATOM 3521 C CA . LEU B 1 162 ? 27.078 17.875 0.076 1 97.19 162 LEU B CA 1
ATOM 3522 C C . LEU B 1 162 ? 27.328 16.375 0.257 1 97.19 162 LEU B C 1
ATOM 3524 O O . LEU B 1 162 ? 26.594 15.547 -0.285 1 97.19 162 LEU B O 1
ATOM 3528 N N . SER B 1 163 ? 28.391 16.062 1.007 1 95.88 163 SER B N 1
ATOM 3529 C CA . SER B 1 163 ? 28.641 14.68 1.377 1 95.88 163 SER B CA 1
ATOM 3530 C C . SER B 1 163 ? 27.562 14.164 2.334 1 95.88 163 SER B C 1
ATOM 3532 O O . SER B 1 163 ? 26.891 14.961 2.99 1 95.88 163 SER B O 1
ATOM 3534 N N . GLU B 1 164 ? 27.391 12.906 2.424 1 93.56 164 GLU B N 1
ATOM 3535 C CA . GLU B 1 164 ? 26.422 12.305 3.336 1 93.56 164 GLU B CA 1
ATOM 3536 C C . GLU B 1 164 ? 26.703 12.719 4.777 1 93.56 164 GLU B C 1
ATOM 3538 O O . GLU B 1 164 ? 25.766 12.984 5.539 1 93.56 164 GLU B O 1
ATOM 3543 N N . GLU B 1 165 ? 27.953 12.773 5.098 1 94.06 165 GLU B N 1
ATOM 3544 C CA . GLU B 1 165 ? 28.359 13.156 6.453 1 94.06 165 GLU B CA 1
ATOM 3545 C C . GLU B 1 165 ? 27.875 14.562 6.789 1 94.06 165 GLU B C 1
ATOM 3547 O O . GLU B 1 165 ? 27.359 14.805 7.883 1 94.06 165 GLU B O 1
ATOM 3552 N N . LYS B 1 166 ? 28 15.445 5.883 1 96.31 166 LYS B N 1
ATOM 3553 C CA . LYS B 1 166 ? 27.594 16.828 6.102 1 96.31 166 LYS B CA 1
ATOM 3554 C C . LYS B 1 166 ? 26.078 16.953 6.172 1 96.31 166 LYS B C 1
ATOM 3556 O O . LYS B 1 166 ? 25.547 17.75 6.949 1 96.31 166 LYS B O 1
ATOM 3561 N N . ARG B 1 167 ? 25.422 16.172 5.383 1 96.75 167 ARG B N 1
ATOM 3562 C CA . ARG B 1 167 ? 23.969 16.188 5.422 1 96.75 167 ARG B CA 1
ATOM 3563 C C . ARG B 1 167 ? 23.453 15.688 6.77 1 96.75 167 ARG B C 1
ATOM 3565 O O . ARG B 1 167 ? 22.562 16.297 7.367 1 96.75 167 ARG B O 1
ATOM 3572 N N . LEU B 1 168 ? 24.062 14.633 7.223 1 94.75 168 LEU B N 1
ATOM 3573 C CA . LEU B 1 168 ? 23.641 14.07 8.508 1 94.75 168 LEU B CA 1
ATOM 3574 C C . LEU B 1 168 ? 23.938 15.039 9.641 1 94.75 168 LEU B C 1
ATOM 3576 O O . LEU B 1 168 ? 23.156 15.141 10.594 1 94.75 168 LEU B O 1
ATOM 3580 N N . ALA B 1 169 ? 25.047 15.727 9.508 1 94.81 169 ALA B N 1
ATOM 3581 C CA . ALA B 1 169 ? 25.375 16.75 10.5 1 94.81 169 ALA B CA 1
ATOM 3582 C C . ALA B 1 169 ? 24.328 17.844 10.523 1 94.81 169 ALA B C 1
ATOM 3584 O O . ALA B 1 169 ? 24.031 18.406 11.586 1 94.81 169 ALA B O 1
ATOM 3585 N N . GLY B 1 170 ? 23.812 18.203 9.367 1 95.81 170 GLY B N 1
ATOM 3586 C CA . GLY B 1 170 ? 22.734 19.172 9.289 1 95.81 170 GLY B CA 1
ATOM 3587 C C . GLY B 1 170 ? 21.484 18.734 10.023 1 95.81 170 GLY B C 1
ATOM 3588 O O . GLY B 1 170 ? 20.828 19.547 10.688 1 95.81 170 GLY B O 1
ATOM 3589 N N . TYR B 1 171 ? 21.188 17.422 9.891 1 96.25 171 TYR B N 1
ATOM 3590 C CA . TYR B 1 171 ? 20.031 16.906 10.609 1 96.25 171 TYR B CA 1
ATOM 3591 C C . TYR B 1 171 ? 20.219 17.016 12.117 1 96.25 171 TYR B C 1
ATOM 3593 O O . TYR B 1 171 ? 19.312 17.438 12.836 1 96.25 171 TYR B O 1
ATOM 3601 N N . GLU B 1 172 ? 21.406 16.734 12.555 1 94.38 172 GLU B N 1
ATOM 3602 C CA . GLU B 1 172 ? 21.734 16.766 13.977 1 94.38 172 GLU B CA 1
ATOM 3603 C C . GLU B 1 172 ? 21.656 18.203 14.516 1 94.38 172 GLU B C 1
ATOM 3605 O O . GLU B 1 172 ? 21.219 18.422 15.648 1 94.38 172 GLU B O 1
ATOM 3610 N N . ALA B 1 173 ? 22.031 19.094 13.719 1 95 173 ALA B N 1
ATOM 3611 C CA . ALA B 1 173 ? 22.109 20.5 14.125 1 95 173 ALA B CA 1
ATOM 3612 C C . ALA B 1 173 ? 20.719 21.078 14.375 1 95 173 ALA B C 1
ATOM 3614 O O . ALA B 1 173 ? 20.578 22.109 15.039 1 95 173 ALA B O 1
ATOM 3615 N N . LEU B 1 174 ? 19.703 20.438 13.844 1 94.75 174 LEU B N 1
ATOM 3616 C CA . LEU B 1 174 ? 18.344 20.953 13.984 1 94.75 174 LEU B CA 1
ATOM 3617 C C . LEU B 1 174 ? 17.906 20.922 15.445 1 94.75 174 LEU B C 1
ATOM 3619 O O . LEU B 1 174 ? 17 21.672 15.844 1 94.75 174 LEU B O 1
ATOM 3623 N N . ALA B 1 175 ? 18.516 20.031 16.203 1 93 175 ALA B N 1
ATOM 3624 C CA . ALA B 1 175 ? 18.141 19.953 17.609 1 93 175 ALA B CA 1
ATOM 3625 C C . ALA B 1 175 ? 18.438 21.266 18.344 1 93 175 ALA B C 1
ATOM 3627 O O . ALA B 1 175 ? 17.703 21.641 19.25 1 93 175 ALA B O 1
ATOM 3628 N N . ALA B 1 176 ? 19.438 21.922 17.906 1 92.75 176 ALA B N 1
ATOM 3629 C CA . ALA B 1 176 ? 19.859 23.172 18.547 1 92.75 176 ALA B CA 1
ATOM 3630 C C . ALA B 1 176 ? 18.828 24.281 18.328 1 92.75 176 ALA B C 1
ATOM 3632 O O . ALA B 1 176 ? 18.766 25.25 19.078 1 92.75 176 ALA B O 1
ATOM 3633 N N . THR B 1 177 ? 18.031 24.172 17.281 1 91.31 177 THR B N 1
ATOM 3634 C CA . THR B 1 177 ? 17.016 25.172 16.984 1 91.31 177 THR B CA 1
ATOM 3635 C C . THR B 1 177 ? 15.82 25.047 17.922 1 91.31 177 THR B C 1
ATOM 3637 O O . THR B 1 177 ? 15.031 25.984 18.062 1 91.31 177 THR B O 1
ATOM 3640 N N . GLY B 1 178 ? 15.648 23.891 18.5 1 90.56 178 GLY B N 1
ATOM 3641 C CA . GLY B 1 178 ? 14.5 23.625 19.359 1 90.56 178 GLY B CA 1
ATOM 3642 C C . GLY B 1 178 ? 13.273 23.172 18.578 1 90.56 178 GLY B C 1
ATOM 3643 O O . GLY B 1 178 ? 12.234 22.875 19.156 1 90.56 178 GLY B O 1
ATOM 3644 N N . TRP B 1 179 ? 13.461 23.047 17.266 1 91.44 179 TRP B N 1
ATOM 3645 C CA . TRP B 1 179 ? 12.328 22.672 16.422 1 91.44 179 TRP B CA 1
ATOM 3646 C C . TRP B 1 179 ? 12.18 21.156 16.375 1 91.44 179 TRP B C 1
ATOM 3648 O O . TRP B 1 179 ? 11.094 20.641 16.109 1 91.44 179 TRP B O 1
ATOM 3658 N N . LEU B 1 180 ? 13.273 20.453 16.594 1 92.38 180 LEU B N 1
ATOM 3659 C CA . LEU B 1 180 ? 13.305 19 16.719 1 92.38 180 LEU B CA 1
ATOM 3660 C C . LEU B 1 180 ? 14.07 18.578 17.969 1 92.38 180 LEU B C 1
ATOM 3662 O O . LEU B 1 180 ? 15.102 19.188 18.297 1 92.38 180 LEU B O 1
ATOM 3666 N N . ASP B 1 181 ? 13.547 17.562 18.547 1 93.25 181 ASP B N 1
ATOM 3667 C CA . ASP B 1 181 ? 14.234 17.016 19.703 1 93.25 181 ASP B CA 1
ATOM 3668 C C . ASP B 1 181 ? 15.492 16.266 19.297 1 93.25 181 ASP B C 1
ATOM 3670 O O . ASP B 1 181 ? 15.617 15.828 18.156 1 93.25 181 ASP B O 1
ATOM 3674 N N . GLU B 1 182 ? 16.344 16.125 20.281 1 90.31 182 GLU B N 1
ATOM 3675 C CA . GLU B 1 182 ? 17.531 15.312 20.047 1 90.31 182 GLU B CA 1
ATOM 3676 C C . GLU B 1 182 ? 17.188 13.828 19.953 1 90.31 182 GLU B C 1
ATOM 3678 O O . GLU B 1 182 ? 16.281 13.352 20.641 1 90.31 182 GLU B O 1
ATOM 3683 N N . LEU B 1 183 ? 17.938 13.18 19.062 1 87.94 183 LEU B N 1
ATOM 3684 C CA . LEU B 1 183 ? 17.766 11.742 18.953 1 87.94 183 LEU B CA 1
ATOM 3685 C C . LEU B 1 183 ? 18.5 11 20.062 1 87.94 183 LEU B C 1
ATOM 3687 O O . LEU B 1 183 ? 19.344 11.586 20.734 1 87.94 183 LEU B O 1
ATOM 3691 N N . ASP B 1 184 ? 18.062 9.719 20.188 1 80.88 184 ASP B N 1
ATOM 3692 C CA . ASP B 1 184 ? 18.734 8.875 21.172 1 80.88 184 ASP B CA 1
ATOM 3693 C C . ASP B 1 184 ? 20.188 8.617 20.766 1 80.88 184 ASP B C 1
ATOM 3695 O O . ASP B 1 184 ? 20.719 9.281 19.891 1 80.88 184 ASP B O 1
ATOM 3699 N N . GLU B 1 185 ? 20.859 7.746 21.453 1 78.56 185 GLU B N 1
ATOM 3700 C CA . GLU B 1 185 ? 22.281 7.504 21.297 1 78.56 185 GLU B CA 1
ATOM 3701 C C . GLU B 1 185 ? 22.625 7 19.891 1 78.56 185 GLU B C 1
ATOM 3703 O O . GLU B 1 185 ? 23.75 7.141 19.438 1 78.56 185 GLU B O 1
ATOM 3708 N N . ARG B 1 186 ? 21.703 6.605 19.188 1 78.88 186 ARG B N 1
ATOM 3709 C CA . ARG B 1 186 ? 21.953 6.07 17.859 1 78.88 186 ARG B CA 1
ATOM 3710 C C . ARG B 1 186 ? 22.094 7.191 16.828 1 78.88 186 ARG B C 1
ATOM 3712 O O . ARG B 1 186 ? 22.719 7.016 15.789 1 78.88 186 ARG B O 1
ATOM 3719 N N . GLY B 1 187 ? 21.469 8.266 17.172 1 86.31 187 GLY B N 1
ATOM 3720 C CA . GLY B 1 187 ? 21.578 9.453 16.344 1 86.31 187 GLY B CA 1
ATOM 3721 C C . GLY B 1 187 ? 21.109 9.227 14.914 1 86.31 187 GLY B C 1
ATOM 3722 O O . GLY B 1 187 ? 20.188 8.438 14.672 1 86.31 187 GLY B O 1
ATOM 3723 N N . TRP B 1 188 ? 21.688 10.117 14.023 1 90.38 188 TRP B N 1
ATOM 3724 C CA . TRP B 1 188 ? 21.344 10.047 12.609 1 90.38 188 TRP B CA 1
ATOM 3725 C C . TRP B 1 188 ? 22.25 9.062 11.867 1 90.38 188 TRP B C 1
ATOM 3727 O O . TRP B 1 188 ? 23.203 9.461 11.203 1 90.38 188 TRP B O 1
ATOM 3737 N N . GLY B 1 189 ? 22.016 7.812 12.031 1 86.75 189 GLY B N 1
ATOM 3738 C CA . GLY B 1 189 ? 22.719 6.754 11.32 1 86.75 189 GLY B CA 1
ATOM 3739 C C . GLY B 1 189 ? 21.891 6.129 10.211 1 86.75 189 GLY B C 1
ATOM 3740 O O . GLY B 1 189 ? 20.797 6.602 9.906 1 86.75 189 GLY B O 1
ATOM 3741 N N . PRO B 1 190 ? 22.422 5.102 9.602 1 86.12 190 PRO B N 1
ATOM 3742 C CA . PRO B 1 190 ? 21.734 4.465 8.477 1 86.12 190 PRO B CA 1
ATOM 3743 C C . PRO B 1 190 ? 20.359 3.926 8.859 1 86.12 190 PRO B C 1
ATOM 3745 O O . PRO B 1 190 ? 19.406 4.016 8.07 1 86.12 190 PRO B O 1
ATOM 3748 N N . ALA B 1 191 ? 20.234 3.4 10.062 1 86 191 ALA B N 1
ATOM 3749 C CA . ALA B 1 191 ? 18.953 2.857 10.516 1 86 191 ALA B CA 1
ATOM 3750 C C . ALA B 1 191 ? 17.906 3.957 10.656 1 86 191 ALA B C 1
ATOM 3752 O O . ALA B 1 191 ? 16.75 3.76 10.312 1 86 191 ALA B O 1
ATOM 3753 N N . ARG B 1 192 ? 18.391 5.102 11.109 1 90.44 192 ARG B N 1
ATOM 3754 C CA . ARG B 1 192 ? 17.469 6.227 11.258 1 90.44 192 ARG B CA 1
ATOM 3755 C C . ARG B 1 192 ? 17.047 6.77 9.898 1 90.44 192 ARG B C 1
ATOM 3757 O O . ARG B 1 192 ? 15.867 7.086 9.688 1 90.44 192 ARG B O 1
ATOM 3764 N N . VAL B 1 193 ? 17.953 6.812 9.039 1 92.38 193 VAL B N 1
ATOM 3765 C CA . VAL B 1 193 ? 17.656 7.281 7.684 1 92.38 193 VAL B CA 1
ATOM 3766 C C . VAL B 1 193 ? 16.656 6.348 7.02 1 92.38 193 VAL B C 1
ATOM 3768 O O . VAL B 1 193 ? 15.695 6.805 6.395 1 92.38 193 VAL B O 1
ATOM 3771 N N . LEU B 1 194 ? 16.875 5.066 7.25 1 91.06 194 LEU B N 1
ATOM 3772 C CA . LEU B 1 194 ? 15.938 4.07 6.719 1 91.06 194 LEU B CA 1
ATOM 3773 C C . LEU B 1 194 ? 14.555 4.25 7.324 1 91.06 194 LEU B C 1
ATOM 3775 O O . LEU B 1 194 ? 13.547 4.18 6.617 1 91.06 194 LEU B O 1
ATOM 3779 N N . SER B 1 195 ? 14.539 4.582 8.602 1 90.88 195 SER B N 1
ATOM 3780 C CA . SER B 1 195 ? 13.273 4.746 9.305 1 90.88 195 SER B CA 1
ATOM 3781 C C . SER B 1 195 ? 12.516 5.965 8.797 1 90.88 195 SER B C 1
ATOM 3783 O O . SER B 1 195 ? 11.305 5.902 8.578 1 90.88 195 SER B O 1
ATOM 3785 N N . VAL B 1 196 ? 13.227 7.027 8.562 1 94.94 196 VAL B N 1
ATOM 3786 C CA . VAL B 1 196 ? 12.602 8.234 8.039 1 94.94 196 VAL B CA 1
ATOM 3787 C C . VAL B 1 196 ? 12.031 7.969 6.648 1 94.94 196 VAL B C 1
ATOM 3789 O O . VAL B 1 196 ? 10.922 8.406 6.328 1 94.94 196 VAL B O 1
ATOM 3792 N N . GLY B 1 197 ? 12.773 7.238 5.922 1 95.75 197 GLY B N 1
ATOM 3793 C CA . GLY B 1 197 ? 12.312 6.879 4.594 1 95.75 197 GLY B CA 1
ATOM 3794 C C . GLY B 1 197 ? 11.055 6.027 4.605 1 95.75 197 GLY B C 1
ATOM 3795 O O . GLY B 1 197 ? 10.133 6.266 3.824 1 95.75 197 GLY B O 1
ATOM 3796 N N . MET B 1 198 ? 11.016 5.059 5.52 1 93.19 198 MET B N 1
ATOM 3797 C CA . MET B 1 198 ? 9.844 4.195 5.648 1 93.19 198 MET B CA 1
ATOM 3798 C C . MET B 1 198 ? 8.625 4.992 6.086 1 93.19 198 MET B C 1
ATOM 3800 O O . MET B 1 198 ? 7.523 4.797 5.559 1 93.19 198 MET B O 1
ATOM 3804 N N . ALA B 1 199 ? 8.867 5.914 6.98 1 93.81 199 ALA B N 1
ATOM 3805 C CA . ALA B 1 199 ? 7.77 6.758 7.457 1 93.81 199 ALA B CA 1
ATOM 3806 C C . ALA B 1 199 ? 7.242 7.656 6.344 1 93.81 199 ALA B C 1
ATOM 3808 O O . ALA B 1 199 ? 6.031 7.84 6.211 1 93.81 199 ALA B O 1
ATOM 3809 N N . THR B 1 200 ? 8.125 8.148 5.551 1 96.81 200 THR B N 1
ATOM 3810 C CA . THR B 1 200 ? 7.75 9.031 4.449 1 96.81 200 THR B CA 1
ATOM 3811 C C . THR B 1 200 ? 6.945 8.273 3.398 1 96.81 200 THR B C 1
ATOM 3813 O O . THR B 1 200 ? 5.902 8.742 2.949 1 96.81 200 THR B O 1
ATOM 3816 N N . ASP B 1 201 ? 7.414 7.078 3.078 1 93.5 201 ASP B N 1
ATOM 3817 C CA . ASP B 1 201 ? 6.707 6.242 2.113 1 93.5 201 ASP B CA 1
ATOM 3818 C C . ASP B 1 201 ? 5.309 5.887 2.617 1 93.5 201 ASP B C 1
ATOM 3820 O O . ASP B 1 201 ? 4.328 6.004 1.879 1 93.5 201 ASP B O 1
ATOM 3824 N N . GLY B 1 202 ? 5.312 5.434 3.881 1 91.94 202 GLY B N 1
ATOM 3825 C CA . GLY B 1 202 ? 4.035 5.102 4.488 1 91.94 202 GLY B CA 1
ATOM 3826 C C . GLY B 1 202 ? 3.057 6.258 4.492 1 91.94 202 GLY B C 1
ATOM 3827 O O . GLY B 1 202 ? 1.886 6.09 4.145 1 91.94 202 GLY B O 1
ATOM 3828 N N . ALA B 1 203 ? 3.516 7.418 4.82 1 95.62 203 ALA B N 1
ATOM 3829 C CA . ALA B 1 203 ? 2.674 8.609 4.863 1 95.62 203 ALA B CA 1
ATOM 3830 C C . ALA B 1 203 ? 2.148 8.961 3.473 1 95.62 203 ALA B C 1
ATOM 3832 O O . ALA B 1 203 ? 0.974 9.297 3.314 1 95.62 203 ALA B O 1
ATOM 3833 N N . ARG B 1 204 ? 3.002 8.922 2.545 1 95.25 204 ARG B N 1
ATOM 3834 C CA . ARG B 1 204 ? 2.615 9.234 1.174 1 95.25 204 ARG B CA 1
ATOM 3835 C C . ARG B 1 204 ? 1.558 8.266 0.663 1 95.25 204 ARG B C 1
ATOM 3837 O O . ARG B 1 204 ? 0.552 8.688 0.084 1 95.25 204 ARG B O 1
ATOM 3844 N N . ARG B 1 205 ? 1.737 7.016 0.909 1 90.5 205 ARG B N 1
ATOM 3845 C CA . ARG B 1 205 ? 0.784 6.004 0.472 1 90.5 205 ARG B CA 1
ATOM 3846 C C . ARG B 1 205 ? -0.568 6.191 1.152 1 90.5 205 ARG B C 1
ATOM 3848 O O . ARG B 1 205 ? -1.614 6.012 0.525 1 90.5 205 ARG B O 1
ATOM 3855 N N . LEU B 1 206 ? -0.469 6.508 2.385 1 91.88 206 LEU B N 1
ATOM 3856 C CA . LEU B 1 206 ? -1.701 6.746 3.129 1 91.88 206 LEU B CA 1
ATOM 3857 C C . LEU B 1 206 ? -2.471 7.926 2.547 1 91.88 206 LEU B C 1
ATOM 3859 O O . LEU B 1 206 ? -3.695 7.867 2.414 1 91.88 206 LEU B O 1
ATOM 3863 N N . LEU B 1 207 ? -1.767 8.898 2.225 1 94.56 207 LEU B N 1
ATOM 3864 C CA . LEU B 1 207 ? -2.393 10.078 1.638 1 94.56 207 LEU B CA 1
ATOM 3865 C C . LEU B 1 207 ? -2.984 9.758 0.27 1 94.56 207 LEU B C 1
ATOM 3867 O O . LEU B 1 207 ? -4.117 10.141 -0.028 1 94.56 207 LEU B O 1
ATOM 3871 N N . GLU B 1 208 ? -2.289 9.055 -0.546 1 90.94 208 GLU B N 1
ATOM 3872 C CA . GLU B 1 208 ? -2.779 8.625 -1.852 1 90.94 208 GLU B CA 1
ATOM 3873 C C . GLU B 1 208 ? -4.043 7.781 -1.714 1 90.94 208 GLU B C 1
ATOM 3875 O O . GLU B 1 208 ? -5.008 7.977 -2.455 1 90.94 208 GLU B O 1
ATOM 3880 N N . HIS B 1 209 ? -3.994 6.953 -0.782 1 87.31 209 HIS B N 1
ATOM 3881 C CA . HIS B 1 209 ? -5.156 6.105 -0.529 1 87.31 209 HIS B CA 1
ATOM 3882 C C . HIS B 1 209 ? -6.363 6.938 -0.115 1 87.31 209 HIS B C 1
ATOM 3884 O O . HIS B 1 209 ? -7.484 6.672 -0.555 1 87.31 209 HIS B O 1
ATOM 3890 N N . GLY B 1 210 ? -6.105 7.887 0.755 1 89.44 210 GLY B N 1
ATOM 3891 C CA . GLY B 1 210 ? -7.184 8.781 1.149 1 89.44 210 GLY B CA 1
ATOM 3892 C C . GLY B 1 210 ? -7.797 9.531 -0.019 1 89.44 210 GLY B C 1
ATOM 3893 O O . GLY B 1 210 ? -9.016 9.703 -0.085 1 89.44 210 GLY B O 1
ATOM 3894 N N . LEU B 1 211 ? -6.996 9.922 -0.939 1 89.94 211 LEU B N 1
ATOM 3895 C CA . LEU B 1 211 ? -7.461 10.641 -2.121 1 89.94 211 LEU B CA 1
ATOM 3896 C C . LEU B 1 211 ? -8.289 9.727 -3.021 1 89.94 211 LEU B C 1
ATOM 3898 O O . LEU B 1 211 ? -9.336 10.133 -3.531 1 89.94 211 LEU B O 1
ATOM 3902 N N . MET B 1 212 ? -7.848 8.539 -3.129 1 83.5 212 MET B N 1
ATOM 3903 C CA . MET B 1 212 ? -8.586 7.578 -3.936 1 83.5 212 MET B CA 1
ATOM 3904 C C . MET B 1 212 ? -9.93 7.238 -3.285 1 83.5 212 MET B C 1
ATOM 3906 O O . MET B 1 212 ? -10.945 7.137 -3.971 1 83.5 212 MET B O 1
ATOM 3910 N N . ARG B 1 213 ? -9.883 7.055 -2.033 1 82.25 213 ARG B N 1
ATOM 3911 C CA . ARG B 1 213 ? -11.109 6.781 -1.289 1 82.25 213 ARG B CA 1
ATOM 3912 C C . ARG B 1 213 ? -12.125 7.91 -1.472 1 82.25 213 ARG B C 1
ATOM 3914 O O . ARG B 1 213 ? -13.305 7.656 -1.716 1 82.25 213 ARG B O 1
ATOM 3921 N N . ARG B 1 214 ? -11.648 9.039 -1.303 1 82.81 214 ARG B N 1
ATOM 3922 C CA . ARG B 1 214 ? -12.516 10.195 -1.486 1 82.81 214 ARG B CA 1
ATOM 3923 C C . ARG B 1 214 ? -13.086 10.234 -2.898 1 82.81 214 ARG B C 1
ATOM 3925 O O . ARG B 1 214 ? -14.281 10.508 -3.084 1 82.81 214 ARG B O 1
ATOM 3932 N N . SER B 1 215 ? -12.281 10.031 -3.84 1 78.31 215 SER B N 1
ATOM 3933 C CA . SER B 1 215 ? -12.711 10.047 -5.234 1 78.31 215 SER B CA 1
ATOM 3934 C C . SER B 1 215 ? -13.766 8.977 -5.496 1 78.31 215 SER B C 1
ATOM 3936 O O . SER B 1 215 ? -14.742 9.219 -6.207 1 78.31 215 SER B O 1
ATOM 3938 N N . TYR B 1 216 ? -13.508 7.855 -4.961 1 75.25 216 TYR B N 1
ATOM 3939 C CA . TYR B 1 216 ? -14.469 6.766 -5.121 1 75.25 216 TYR B CA 1
ATOM 3940 C C . TYR B 1 216 ? -15.805 7.121 -4.488 1 75.25 216 TYR B C 1
ATOM 3942 O O . TYR B 1 216 ? -16.859 6.848 -5.066 1 75.25 216 TYR B O 1
ATOM 3950 N N . ARG B 1 217 ? -15.719 7.664 -3.322 1 74.5 217 ARG B N 1
ATOM 3951 C CA . ARG B 1 217 ? -16.938 8.109 -2.66 1 74.5 217 ARG B CA 1
ATOM 3952 C C . ARG B 1 217 ? -17.703 9.109 -3.527 1 74.5 217 ARG B C 1
ATOM 3954 O O . ARG B 1 217 ? -18.922 9.008 -3.674 1 74.5 217 ARG B O 1
ATOM 3961 N N . ASN B 1 218 ? -17 9.977 -4.066 1 73.69 218 ASN B N 1
ATOM 3962 C CA . ASN B 1 218 ? -17.609 10.984 -4.93 1 73.69 218 ASN B CA 1
ATOM 3963 C C . ASN B 1 218 ? -18.188 10.352 -6.195 1 73.69 218 ASN B C 1
ATOM 3965 O O . ASN B 1 218 ? -19.266 10.734 -6.648 1 73.69 218 ASN B O 1
ATOM 3969 N N . LEU B 1 219 ? -17.5 9.398 -6.734 1 72.25 219 LEU B N 1
ATOM 3970 C CA . LEU B 1 219 ? -17.969 8.688 -7.918 1 72.25 219 LEU B CA 1
ATOM 3971 C C . LEU B 1 219 ? -19.25 7.918 -7.617 1 72.25 219 LEU B C 1
ATOM 3973 O O . LEU B 1 219 ? -20.172 7.902 -8.43 1 72.25 219 LEU B O 1
ATOM 3977 N N . ALA B 1 220 ? -19.234 7.25 -6.52 1 70.31 220 ALA B N 1
ATOM 3978 C CA . ALA B 1 220 ? -20.438 6.512 -6.125 1 70.31 220 ALA B CA 1
ATOM 3979 C C . ALA B 1 220 ? -21.641 7.445 -6.012 1 70.31 220 ALA B C 1
ATOM 3981 O O . ALA B 1 220 ? -22.734 7.102 -6.449 1 70.31 220 ALA B O 1
ATOM 3982 N N . GLU B 1 221 ? -21.391 8.57 -5.5 1 70.75 221 GLU B N 1
ATOM 3983 C CA . GLU B 1 221 ? -22.469 9.555 -5.375 1 70.75 221 GLU B CA 1
ATOM 3984 C C . GLU B 1 221 ? -22.922 10.047 -6.742 1 70.75 221 GLU B C 1
ATOM 3986 O O . GLU B 1 221 ? -24.125 10.211 -6.984 1 70.75 221 GLU B O 1
ATOM 3991 N N . LEU B 1 222 ? -21.984 10.211 -7.625 1 71.06 222 LEU B N 1
ATOM 3992 C CA . LEU B 1 222 ? -22.312 10.664 -8.977 1 71.06 222 LEU B CA 1
ATOM 3993 C C . LEU B 1 222 ? -23.078 9.594 -9.742 1 71.06 222 LEU B C 1
ATOM 3995 O O . LEU B 1 222 ? -24.047 9.898 -10.445 1 71.06 222 LEU B O 1
ATOM 3999 N N . ASN B 1 223 ? -22.578 8.453 -9.578 1 70.12 223 ASN B N 1
ATOM 4000 C CA . ASN B 1 223 ? -23.25 7.348 -10.25 1 70.12 223 ASN B CA 1
ATOM 4001 C C . ASN B 1 223 ? -24.672 7.164 -9.75 1 70.12 223 ASN B C 1
ATOM 4003 O O . ASN B 1 223 ? -25.578 6.871 -10.539 1 70.12 223 ASN B O 1
ATOM 4007 N N . ALA B 1 224 ? -24.812 7.332 -8.492 1 70.31 224 ALA B N 1
ATOM 4008 C CA . ALA B 1 224 ? -26.156 7.23 -7.914 1 70.31 224 ALA B CA 1
ATOM 4009 C C . ALA B 1 224 ? -27.078 8.273 -8.516 1 70.31 224 ALA B C 1
ATOM 4011 O O . ALA B 1 224 ? -28.297 8.047 -8.633 1 70.31 224 ALA B O 1
ATOM 4012 N N . LEU B 1 225 ? -26.422 9.336 -9.023 1 72 225 LEU B N 1
ATOM 4013 C CA . LEU B 1 225 ? -27.203 10.414 -9.625 1 72 225 LEU B CA 1
ATOM 4014 C C . LEU B 1 225 ? -27.266 10.266 -11.141 1 72 225 LEU B C 1
ATOM 4016 O O . LEU B 1 225 ? -27.875 11.086 -11.828 1 72 225 LEU B O 1
ATOM 4020 N N . GLY B 1 226 ? -26.547 9.188 -11.594 1 69 226 GLY B N 1
ATOM 4021 C CA . GLY B 1 226 ? -26.547 8.922 -13.023 1 69 226 GLY B CA 1
ATOM 4022 C C . GLY B 1 226 ? -25.641 9.852 -13.797 1 69 226 GLY B C 1
ATOM 4023 O O . GLY B 1 226 ? -25.844 10.078 -14.992 1 69 226 GLY B O 1
ATOM 4024 N N . ARG B 1 227 ? -24.75 10.453 -13.086 1 72.81 227 ARG B N 1
ATOM 4025 C CA . ARG B 1 227 ? -23.828 11.367 -13.734 1 72.81 227 ARG B CA 1
ATOM 4026 C C . ARG B 1 227 ? -22.562 10.633 -14.195 1 72.81 227 ARG B C 1
ATOM 4028 O O . ARG B 1 227 ? -22.172 9.633 -13.602 1 72.81 227 ARG B O 1
ATOM 4035 N N . PRO B 1 228 ? -22.031 11.164 -15.234 1 70.06 228 PRO B N 1
ATOM 4036 C CA . PRO B 1 228 ? -20.844 10.484 -15.758 1 70.06 228 PRO B CA 1
ATOM 4037 C C . PRO B 1 228 ? -19.609 10.672 -14.875 1 70.06 228 PRO B C 1
ATOM 4039 O O . PRO B 1 228 ? -19.547 11.633 -14.102 1 70.06 228 PRO B O 1
ATOM 4042 N N . MET B 1 229 ? -18.75 9.672 -14.992 1 68.62 229 MET B N 1
ATOM 4043 C CA . MET B 1 229 ? -17.453 9.789 -14.32 1 68.62 229 MET B CA 1
ATOM 4044 C C . MET B 1 229 ? -16.672 10.984 -14.852 1 68.62 229 MET B C 1
ATOM 4046 O O . MET B 1 229 ? -16.641 11.219 -16.062 1 68.62 229 MET B O 1
ATOM 4050 N N . PRO B 1 230 ? -16.156 11.781 -13.875 1 66.25 230 PRO B N 1
ATOM 4051 C CA . PRO B 1 230 ? -15.312 12.883 -14.336 1 66.25 230 PRO B CA 1
ATOM 4052 C C . PRO B 1 230 ? -14.133 12.414 -15.188 1 66.25 230 PRO B C 1
ATOM 4054 O O . PRO B 1 230 ? -13.648 11.297 -15.008 1 66.25 230 PRO B O 1
ATOM 4057 N N . ASP B 1 231 ? -13.727 13.289 -16.031 1 63.88 231 ASP B N 1
ATOM 4058 C CA . ASP B 1 231 ? -12.664 12.969 -16.984 1 63.88 231 ASP B CA 1
ATOM 4059 C C . ASP B 1 231 ? -11.406 12.492 -16.25 1 63.88 231 ASP B C 1
ATOM 4061 O O . ASP B 1 231 ? -10.703 11.602 -16.734 1 63.88 231 ASP B O 1
ATOM 4065 N N . GLU B 1 232 ? -11.164 13.164 -15.125 1 63.12 232 GLU B N 1
ATOM 4066 C CA . GLU B 1 232 ? -9.961 12.859 -14.359 1 63.12 232 GLU B CA 1
ATOM 4067 C C . GLU B 1 232 ? -9.945 11.398 -13.906 1 63.12 232 GLU B C 1
ATOM 4069 O O . GLU B 1 232 ? -8.875 10.828 -13.672 1 63.12 232 GLU B O 1
ATOM 4074 N N . LEU B 1 233 ? -11.258 10.883 -13.883 1 64.06 233 LEU B N 1
ATOM 4075 C CA . LEU B 1 233 ? -11.398 9.516 -13.391 1 64.06 233 LEU B CA 1
ATOM 4076 C C . LEU B 1 233 ? -11.727 8.562 -14.523 1 64.06 233 LEU B C 1
ATOM 4078 O O . LEU B 1 233 ? -11.727 7.34 -14.336 1 64.06 233 LEU B O 1
ATOM 4082 N N . ALA B 1 234 ? -12.023 9.164 -15.672 1 63.81 234 ALA B N 1
ATOM 4083 C CA . ALA B 1 234 ? -12.5 8.359 -16.797 1 63.81 234 ALA B CA 1
ATOM 4084 C C . ALA B 1 234 ? -11.352 7.641 -17.484 1 63.81 234 ALA B C 1
ATOM 4086 O O . ALA B 1 234 ? -11.57 6.73 -18.281 1 63.81 234 ALA B O 1
ATOM 4087 N N . GLY B 1 235 ? -10.133 8.07 -17.031 1 62.53 235 GLY B N 1
ATOM 4088 C CA . GLY B 1 235 ? -9 7.367 -17.609 1 62.53 235 GLY B CA 1
ATOM 4089 C C . GLY B 1 235 ? -8.844 5.953 -17.094 1 62.53 235 GLY B C 1
ATOM 4090 O O . GLY B 1 235 ? -9.805 5.355 -16.594 1 62.53 235 GLY B O 1
ATOM 4091 N N . ASP B 1 236 ? -7.719 5.441 -17.344 1 70.12 236 ASP B N 1
ATOM 4092 C CA . ASP B 1 236 ? -7.434 4.121 -16.797 1 70.12 236 ASP B CA 1
ATOM 4093 C C . ASP B 1 236 ? -6.961 4.215 -15.352 1 70.12 236 ASP B C 1
ATOM 4095 O O . ASP B 1 236 ? -6.711 5.309 -14.844 1 70.12 236 ASP B O 1
ATOM 4099 N N . PHE B 1 237 ? -7.133 3.266 -14.672 1 71.81 237 PHE B N 1
ATOM 4100 C CA . PHE B 1 237 ? -6.801 3.193 -13.25 1 71.81 237 PHE B CA 1
ATOM 4101 C C . PHE B 1 237 ? -5.387 3.705 -13 1 71.81 237 PHE B C 1
ATOM 4103 O O . PHE B 1 237 ? -5.125 4.352 -11.984 1 71.81 237 PHE B O 1
ATOM 4110 N N . GLY B 1 238 ? -4.531 3.395 -13.938 1 73.75 238 GLY B N 1
ATOM 4111 C CA . GLY B 1 238 ? -3.166 3.877 -13.797 1 73.75 238 GLY B CA 1
ATOM 4112 C C . GLY B 1 238 ? -3.066 5.391 -13.789 1 73.75 238 GLY B C 1
ATOM 4113 O O . GLY B 1 238 ? -2.328 5.961 -12.984 1 73.75 238 GLY B O 1
ATOM 4114 N N . SER B 1 239 ? -3.826 5.949 -14.688 1 76.38 239 SER B N 1
ATOM 4115 C CA . SER B 1 239 ? -3.865 7.406 -14.719 1 76.38 239 SER B CA 1
ATOM 4116 C C . SER B 1 239 ? -4.457 7.977 -13.438 1 76.38 239 SER B C 1
ATOM 4118 O O . SER B 1 239 ? -4.023 9.031 -12.961 1 76.38 239 SER B O 1
ATOM 4120 N N . PHE B 1 240 ? -5.469 7.309 -12.953 1 77.06 240 PHE B N 1
ATOM 4121 C CA . PHE B 1 240 ? -6.086 7.719 -11.695 1 77.06 240 PHE B CA 1
ATOM 4122 C C . PHE B 1 240 ? -5.09 7.633 -10.547 1 77.06 240 PHE B C 1
ATOM 4124 O O . PHE B 1 240 ? -4.992 8.555 -9.734 1 77.06 240 PHE B O 1
ATOM 4131 N N . GLU B 1 241 ? -4.359 6.613 -10.523 1 81.31 241 GLU B N 1
ATOM 4132 C CA . GLU B 1 241 ? -3.352 6.434 -9.477 1 81.31 241 GLU B CA 1
ATOM 4133 C C . GLU B 1 241 ? -2.27 7.508 -9.57 1 81.31 241 GLU B C 1
ATOM 4135 O O . GLU B 1 241 ? -1.828 8.031 -8.547 1 81.31 241 GLU B O 1
ATOM 4140 N N . GLU B 1 242 ? -1.894 7.762 -10.727 1 84.25 242 GLU B N 1
ATOM 4141 C CA . GLU B 1 242 ? -0.884 8.797 -10.938 1 84.25 242 GLU B CA 1
ATOM 4142 C C . GLU B 1 242 ? -1.392 10.164 -10.492 1 84.25 242 GLU B C 1
ATOM 4144 O O . GLU B 1 242 ? -0.648 10.945 -9.891 1 84.25 242 GLU B O 1
ATOM 4149 N N . ALA B 1 243 ? -2.615 10.422 -10.812 1 84.94 243 ALA B N 1
ATOM 4150 C CA . ALA B 1 243 ? -3.211 11.688 -10.406 1 84.94 243 ALA B CA 1
ATOM 4151 C C . ALA B 1 243 ? -3.281 11.797 -8.883 1 84.94 243 ALA B C 1
ATOM 4153 O O . ALA B 1 243 ? -3.033 12.867 -8.32 1 84.94 243 ALA B O 1
ATOM 4154 N N . ALA B 1 244 ? -3.648 10.719 -8.281 1 88.5 244 ALA B N 1
ATOM 4155 C CA . ALA B 1 244 ? -3.709 10.695 -6.824 1 88.5 244 ALA B CA 1
ATOM 4156 C C . ALA B 1 244 ? -2.33 10.938 -6.215 1 88.5 244 ALA B C 1
ATOM 4158 O O . ALA B 1 244 ? -2.199 11.648 -5.223 1 88.5 244 ALA B O 1
ATOM 4159 N N . ALA B 1 245 ? -1.314 10.352 -6.832 1 91.44 245 ALA B N 1
ATOM 4160 C CA . ALA B 1 245 ? 0.056 10.523 -6.355 1 91.44 245 ALA B CA 1
ATOM 4161 C C . ALA B 1 245 ? 0.504 11.977 -6.473 1 91.44 245 ALA B C 1
ATOM 4163 O O . ALA B 1 245 ? 1.104 12.523 -5.547 1 91.44 245 ALA B O 1
ATOM 4164 N N . GLU B 1 246 ? 0.161 12.562 -7.574 1 92.31 246 GLU B N 1
ATOM 4165 C CA . GLU B 1 246 ? 0.51 13.961 -7.785 1 92.31 246 GLU B CA 1
ATOM 4166 C C . GLU B 1 246 ? -0.204 14.867 -6.789 1 92.31 246 GLU B C 1
ATOM 4168 O O . GLU B 1 246 ? 0.399 15.789 -6.234 1 92.31 246 GLU B O 1
ATOM 4173 N N . ALA B 1 247 ? -1.407 14.555 -6.598 1 92.44 247 ALA B N 1
ATOM 4174 C CA . ALA B 1 247 ? -2.191 15.344 -5.652 1 92.44 247 ALA B CA 1
ATOM 4175 C C . ALA B 1 247 ? -1.649 15.203 -4.234 1 92.44 247 ALA B C 1
ATOM 4177 O O . ALA B 1 247 ? -1.641 16.172 -3.465 1 92.44 247 ALA B O 1
ATOM 4178 N N . ALA B 1 248 ? -1.235 14.016 -3.898 1 95.69 248 ALA B N 1
ATOM 4179 C CA . ALA B 1 248 ? -0.669 13.773 -2.576 1 95.69 248 ALA B CA 1
ATOM 4180 C C . ALA B 1 248 ? 0.593 14.602 -2.355 1 95.69 248 ALA B C 1
ATOM 4182 O O . ALA B 1 248 ? 0.789 15.172 -1.28 1 95.69 248 ALA B O 1
ATOM 4183 N N . LEU B 1 249 ? 1.408 14.688 -3.4 1 96.5 249 LEU B N 1
ATOM 4184 C CA . LEU B 1 249 ? 2.629 15.477 -3.303 1 96.5 249 LEU B CA 1
ATOM 4185 C C . LEU B 1 249 ? 2.305 16.953 -3.129 1 96.5 249 LEU B C 1
ATOM 4187 O O . LEU B 1 249 ? 2.938 17.641 -2.326 1 96.5 249 LEU B O 1
ATOM 4191 N N . ASP B 1 250 ? 1.354 17.391 -3.852 1 95.06 250 ASP B N 1
ATOM 4192 C CA . ASP B 1 250 ? 0.953 18.781 -3.758 1 95.06 250 ASP B CA 1
ATOM 4193 C C . ASP B 1 250 ? 0.412 19.109 -2.367 1 95.06 250 ASP B C 1
ATOM 4195 O O . ASP B 1 250 ? 0.754 20.141 -1.788 1 95.06 250 ASP B O 1
ATOM 4199 N N . LEU B 1 251 ? -0.398 18.266 -1.876 1 95 251 LEU B N 1
ATOM 4200 C CA . LEU B 1 251 ? -0.972 18.469 -0.551 1 95 251 LEU B CA 1
ATOM 4201 C C . LEU B 1 251 ? 0.116 18.484 0.517 1 95 251 LEU B C 1
ATOM 4203 O O . LEU B 1 251 ? 0.119 19.344 1.396 1 95 251 LEU B O 1
ATOM 4207 N N . SER B 1 252 ? 1.014 17.562 0.38 1 96.69 252 SER B N 1
ATOM 4208 C CA . SER B 1 252 ? 2.139 17.516 1.309 1 96.69 252 SER B CA 1
ATOM 4209 C C . SER B 1 252 ? 2.945 18.812 1.256 1 96.69 252 SER B C 1
ATOM 4211 O O . SER B 1 252 ? 3.414 19.297 2.287 1 96.69 252 SER B O 1
ATOM 4213 N N . GLY B 1 253 ? 3.094 19.312 0.121 1 97.25 253 GLY B N 1
ATOM 4214 C CA . GLY B 1 253 ? 3.785 20.578 -0.036 1 97.25 253 GLY B CA 1
ATOM 4215 C C . GLY B 1 253 ? 3.055 21.75 0.613 1 97.25 253 GLY B C 1
ATOM 4216 O O . GLY B 1 253 ? 3.68 22.609 1.237 1 97.25 253 GLY B O 1
ATOM 4217 N N . GLU B 1 254 ? 1.779 21.766 0.486 1 95.06 254 GLU B N 1
ATOM 4218 C CA . GLU B 1 254 ? 0.972 22.812 1.105 1 95.06 254 GLU B CA 1
ATOM 4219 C C . GLU B 1 254 ? 1.129 22.797 2.623 1 95.06 254 GLU B C 1
ATOM 4221 O O . GLU B 1 254 ? 1.008 23.844 3.27 1 95.06 254 GLU B O 1
ATOM 4226 N N . TRP B 1 255 ? 1.438 21.656 3.148 1 96.75 255 TRP B N 1
ATOM 4227 C CA . TRP B 1 255 ? 1.484 21.5 4.598 1 96.75 255 TRP B CA 1
ATOM 4228 C C . TRP B 1 255 ? 2.918 21.594 5.109 1 96.75 255 TRP B C 1
ATOM 4230 O O . TRP B 1 255 ? 3.162 21.5 6.316 1 96.75 255 TRP B O 1
ATOM 4240 N N . THR B 1 256 ? 3.855 21.75 4.23 1 97.56 256 THR B N 1
ATOM 4241 C CA . THR B 1 256 ? 5.258 21.953 4.566 1 97.56 256 THR B CA 1
ATOM 4242 C C . THR B 1 256 ? 5.84 23.125 3.781 1 97.56 256 THR B C 1
ATOM 4244 O O . THR B 1 256 ? 5.59 24.297 4.113 1 97.56 256 THR B O 1
ATOM 4247 N N . VAL B 1 257 ? 6.449 22.781 2.645 1 98 257 VAL B N 1
ATOM 4248 C CA . VAL B 1 257 ? 6.949 23.781 1.697 1 98 257 VAL B CA 1
ATOM 4249 C C . VAL B 1 257 ? 6.438 23.453 0.294 1 98 257 VAL B C 1
ATOM 4251 O O . VAL B 1 257 ? 6.672 22.359 -0.223 1 98 257 VAL B O 1
ATOM 4254 N N . PRO B 1 258 ? 5.699 24.422 -0.278 1 96.88 258 PRO B N 1
ATOM 4255 C CA . PRO B 1 258 ? 5.137 24.172 -1.606 1 96.88 258 PRO B CA 1
ATOM 4256 C C . PRO B 1 258 ? 6.191 23.703 -2.609 1 96.88 258 PRO B C 1
ATOM 4258 O O . PRO B 1 258 ? 7.25 24.312 -2.73 1 96.88 258 PRO B O 1
ATOM 4261 N N . GLY B 1 259 ? 5.891 22.578 -3.275 1 97.44 259 GLY B N 1
ATOM 4262 C CA . GLY B 1 259 ? 6.754 22.062 -4.328 1 97.44 259 GLY B CA 1
ATOM 4263 C C . GLY B 1 259 ? 7.855 21.156 -3.811 1 97.44 259 GLY B C 1
ATOM 4264 O O . GLY B 1 259 ? 8.477 20.422 -4.582 1 97.44 259 GLY B O 1
ATOM 4265 N N . LEU B 1 260 ? 8.117 21.156 -2.551 1 98.5 260 LEU B N 1
ATOM 4266 C CA . LEU B 1 260 ? 9.258 20.453 -1.969 1 98.5 260 LEU B CA 1
ATOM 4267 C C . LEU B 1 260 ? 9.102 18.938 -2.119 1 98.5 260 LEU B C 1
ATOM 4269 O O . LEU B 1 260 ? 9.992 18.281 -2.65 1 98.5 260 LEU B O 1
ATOM 4273 N N . PRO B 1 261 ? 7.973 18.375 -1.73 1 98.31 261 PRO B N 1
ATOM 4274 C CA . PRO B 1 261 ? 7.859 16.906 -1.857 1 98.31 261 PRO B CA 1
ATOM 4275 C C . PRO B 1 261 ? 8.023 16.438 -3.297 1 98.31 261 PRO B C 1
ATOM 4277 O O . PRO B 1 261 ? 8.648 15.391 -3.535 1 98.31 261 PRO B O 1
ATOM 4280 N N . ARG B 1 262 ? 7.527 17.188 -4.227 1 97.5 262 ARG B N 1
ATOM 4281 C CA . ARG B 1 262 ? 7.664 16.828 -5.637 1 97.5 262 ARG B CA 1
ATOM 4282 C C . ARG B 1 262 ? 9.125 16.859 -6.07 1 97.5 262 ARG B C 1
ATOM 4284 O O . ARG B 1 262 ? 9.594 15.945 -6.758 1 97.5 262 ARG B O 1
ATOM 4291 N N . LEU B 1 263 ? 9.82 17.859 -5.668 1 98.38 263 LEU B N 1
ATOM 4292 C CA . LEU B 1 263 ? 11.234 17.969 -6 1 98.38 263 LEU B CA 1
ATOM 4293 C C . LEU B 1 263 ? 12.023 16.812 -5.402 1 98.38 263 LEU B C 1
ATOM 4295 O O . LEU B 1 263 ? 12.914 16.266 -6.055 1 98.38 263 LEU B O 1
ATOM 4299 N N . LEU B 1 264 ? 11.703 16.406 -4.207 1 98.25 264 LEU B N 1
ATOM 4300 C CA . LEU B 1 264 ? 12.414 15.336 -3.523 1 98.25 264 LEU B CA 1
ATOM 4301 C C . LEU B 1 264 ? 12.211 14.008 -4.242 1 98.25 264 LEU B C 1
ATOM 4303 O O . LEU B 1 264 ? 13.117 13.164 -4.266 1 98.25 264 LEU B O 1
ATOM 4307 N N . VAL B 1 265 ? 11.047 13.852 -4.859 1 96.94 265 VAL B N 1
ATOM 4308 C CA . VAL B 1 265 ? 10.727 12.586 -5.52 1 96.94 265 VAL B CA 1
ATOM 4309 C C . VAL B 1 265 ? 11.25 12.609 -6.957 1 96.94 265 VAL B C 1
ATOM 4311 O O . VAL B 1 265 ? 11.836 11.641 -7.426 1 96.94 265 VAL B O 1
ATOM 4314 N N . GLU B 1 266 ? 11.18 13.703 -7.617 1 96.38 266 GLU B N 1
ATOM 4315 C CA . GLU B 1 266 ? 11.406 13.742 -9.055 1 96.38 266 GLU B CA 1
ATOM 4316 C C . GLU B 1 266 ? 12.836 14.164 -9.383 1 96.38 266 GLU B C 1
ATOM 4318 O O . GLU B 1 266 ? 13.43 13.68 -10.352 1 96.38 266 GLU B O 1
ATOM 4323 N N . GLU B 1 267 ? 13.352 15.016 -8.586 1 97.38 267 GLU B N 1
ATOM 4324 C CA . GLU B 1 267 ? 14.625 15.602 -8.984 1 97.38 267 GLU B CA 1
ATOM 4325 C C . GLU B 1 267 ? 15.734 15.242 -7.996 1 97.38 267 GLU B C 1
ATOM 4327 O O . GLU B 1 267 ? 16.891 15.086 -8.383 1 97.38 267 GLU B O 1
ATOM 4332 N N . PHE B 1 268 ? 15.367 15.125 -6.707 1 98.12 268 PHE B N 1
ATOM 4333 C CA . PHE B 1 268 ? 16.406 14.906 -5.711 1 98.12 268 PHE B CA 1
ATOM 4334 C C . PHE B 1 268 ? 16.078 13.703 -4.836 1 98.12 268 PHE B C 1
ATOM 4336 O O . PHE B 1 268 ? 16.094 13.797 -3.607 1 98.12 268 PHE B O 1
ATOM 4343 N N . PRO B 1 269 ? 15.906 12.539 -5.418 1 96.56 269 PRO B N 1
ATOM 4344 C CA . PRO B 1 269 ? 15.523 11.375 -4.617 1 96.56 269 PRO B CA 1
ATOM 4345 C C . PRO B 1 269 ? 16.609 10.953 -3.635 1 96.56 269 PRO B C 1
ATOM 4347 O O . PRO B 1 269 ? 16.312 10.328 -2.613 1 96.56 269 PRO B O 1
ATOM 4350 N N . GLU B 1 270 ? 17.844 11.281 -3.824 1 95.56 270 GLU B N 1
ATOM 4351 C CA . GLU B 1 270 ? 18.938 10.906 -2.938 1 95.56 270 GLU B CA 1
ATOM 4352 C C . GLU B 1 270 ? 18.828 11.625 -1.594 1 95.56 270 GLU B C 1
ATOM 4354 O O . GLU B 1 270 ? 19.406 11.188 -0.601 1 95.56 270 GLU B O 1
ATOM 4359 N N . LEU B 1 271 ? 18.094 12.758 -1.577 1 97.75 271 LEU B N 1
ATOM 4360 C CA . LEU B 1 271 ? 17.938 13.531 -0.349 1 97.75 271 LEU B CA 1
ATOM 4361 C C . LEU B 1 271 ? 16.797 12.969 0.501 1 97.75 271 LEU B C 1
ATOM 4363 O O . LEU B 1 271 ? 16.672 13.312 1.68 1 97.75 271 LEU B O 1
ATOM 4367 N N . ALA B 1 272 ? 16 12.117 -0.102 1 97.44 272 ALA B N 1
ATOM 4368 C CA . ALA B 1 272 ? 14.852 11.555 0.599 1 97.44 272 ALA B CA 1
ATOM 4369 C C . ALA B 1 272 ? 14.617 10.102 0.198 1 97.44 272 ALA B C 1
ATOM 4371 O O . ALA B 1 272 ? 13.562 9.766 -0.343 1 97.44 272 ALA B O 1
ATOM 4372 N N . PRO B 1 273 ? 15.594 9.312 0.492 1 94.75 273 PRO B N 1
ATOM 4373 C CA . PRO B 1 273 ? 15.414 7.91 0.094 1 94.75 273 PRO B CA 1
ATOM 4374 C C . PRO B 1 273 ? 14.227 7.246 0.782 1 94.75 273 PRO B C 1
ATOM 4376 O O . PRO B 1 273 ? 14.055 7.391 1.994 1 94.75 273 PRO B O 1
ATOM 4379 N N . GLU B 1 274 ? 13.398 6.645 0.033 1 93.06 274 GLU B N 1
ATOM 4380 C CA . GLU B 1 274 ? 12.2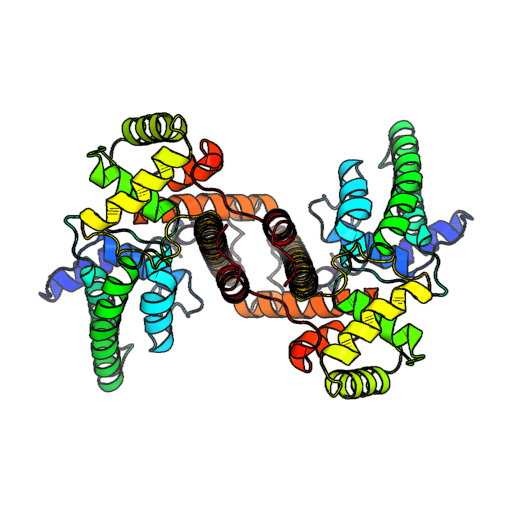66 5.852 0.501 1 93.06 274 GLU B CA 1
ATOM 4381 C C . GLU B 1 274 ? 12.438 4.375 0.153 1 93.06 274 GLU B C 1
ATOM 4383 O O . GLU B 1 274 ? 12.023 3.932 -0.92 1 93.06 274 GLU B O 1
ATOM 4388 N N . PRO B 1 275 ? 12.953 3.66 1.085 1 86.88 275 PRO B N 1
ATOM 4389 C CA . PRO B 1 275 ? 13.328 2.281 0.769 1 86.88 275 PRO B CA 1
ATOM 4390 C C . PRO B 1 275 ? 12.125 1.367 0.57 1 86.88 275 PRO B C 1
ATOM 4392 O O . PRO B 1 275 ? 11.148 1.452 1.322 1 86.88 275 PRO B O 1
ATOM 4395 N N . GLY B 1 276 ? 12.273 0.644 -0.489 1 83.19 276 GLY B N 1
ATOM 4396 C CA . GLY B 1 276 ? 11.336 -0.455 -0.66 1 83.19 276 GLY B CA 1
ATOM 4397 C C . GLY B 1 276 ? 11.766 -1.72 0.061 1 83.19 276 GLY B C 1
ATOM 4398 O O . GLY B 1 276 ? 12.758 -1.72 0.792 1 83.19 276 GLY B O 1
ATOM 4399 N N . PRO B 1 277 ? 11 -2.703 -0.103 1 76.62 277 PRO B N 1
ATOM 4400 C CA . PRO B 1 277 ? 11.305 -3.963 0.576 1 76.62 277 PRO B CA 1
ATOM 4401 C C . PRO B 1 277 ? 12.695 -4.492 0.236 1 76.62 277 PRO B C 1
ATOM 4403 O O . PRO B 1 277 ? 13.391 -5.016 1.11 1 76.62 277 PRO B O 1
ATOM 4406 N N . GLU B 1 278 ? 13.055 -4.344 -1.015 1 79.25 278 GLU B N 1
ATOM 4407 C CA . GLU B 1 278 ? 14.359 -4.852 -1.439 1 79.25 278 GLU B CA 1
ATOM 4408 C C . GLU B 1 278 ? 15.492 -4.121 -0.735 1 79.25 278 GLU B C 1
ATOM 4410 O O . GLU B 1 278 ? 16.469 -4.742 -0.309 1 79.25 278 GLU B O 1
ATOM 4415 N N . GLU B 1 279 ? 15.305 -2.912 -0.614 1 82.56 279 GLU B N 1
ATOM 4416 C CA . GLU B 1 279 ? 16.328 -2.115 0.05 1 82.56 279 GLU B CA 1
ATOM 4417 C C . GLU B 1 279 ? 16.391 -2.418 1.545 1 82.56 279 GLU B C 1
ATOM 4419 O O . GLU B 1 279 ? 17.469 -2.459 2.139 1 82.56 279 GLU B O 1
ATOM 4424 N N . ILE B 1 280 ? 15.297 -2.625 2.082 1 82.62 280 ILE B N 1
ATOM 4425 C CA . ILE B 1 280 ? 15.234 -2.951 3.502 1 82.62 280 ILE B CA 1
ATOM 4426 C C . ILE B 1 280 ? 15.883 -4.312 3.748 1 82.62 280 ILE B C 1
ATOM 4428 O O . ILE B 1 280 ? 16.672 -4.469 4.68 1 82.62 280 ILE B O 1
ATOM 4432 N N . GLU B 1 281 ? 15.625 -5.141 2.859 1 80.38 281 GLU B N 1
ATOM 4433 C CA . GLU B 1 281 ? 16.219 -6.469 2.959 1 80.38 281 GLU B CA 1
ATOM 4434 C C . GLU B 1 281 ? 17.734 -6.41 2.812 1 80.38 281 GLU B C 1
ATOM 4436 O O . GLU B 1 281 ? 18.469 -7.086 3.541 1 80.38 281 GLU B O 1
ATOM 4441 N N . ALA B 1 282 ? 18.125 -5.676 1.896 1 79.69 282 ALA B N 1
ATOM 4442 C CA . ALA B 1 282 ? 19.562 -5.527 1.678 1 79.69 282 ALA B CA 1
ATOM 4443 C C . ALA B 1 282 ? 20.25 -4.965 2.918 1 79.69 282 ALA B C 1
ATOM 4445 O O . ALA B 1 282 ? 21.344 -5.402 3.281 1 79.69 282 ALA B O 1
ATOM 4446 N N . TYR B 1 283 ? 19.578 -4.121 3.514 1 81.5 283 TYR B N 1
ATOM 4447 C CA . TYR B 1 283 ? 20.125 -3.547 4.738 1 81.5 283 TYR B CA 1
ATOM 4448 C C . TYR B 1 283 ? 20.172 -4.586 5.852 1 81.5 283 TYR B C 1
ATOM 4450 O O . TYR B 1 283 ? 21.188 -4.715 6.539 1 81.5 283 TYR B O 1
ATOM 4458 N N . LEU B 1 284 ? 19.172 -5.305 5.941 1 77.88 284 LEU B N 1
ATOM 4459 C CA . LEU B 1 284 ? 19.094 -6.336 6.973 1 77.88 284 LEU B CA 1
ATOM 4460 C C . LEU B 1 284 ? 20.156 -7.41 6.754 1 77.88 284 LEU B C 1
ATOM 4462 O O . LEU B 1 284 ? 20.703 -7.945 7.715 1 77.88 284 LEU B O 1
ATOM 4466 N N . ALA B 1 285 ? 20.438 -7.633 5.504 1 75.44 285 ALA B N 1
ATOM 4467 C CA . ALA B 1 285 ? 21.406 -8.664 5.152 1 75.44 285 ALA B CA 1
ATOM 4468 C C . ALA B 1 285 ? 22.812 -8.25 5.559 1 75.44 285 ALA B C 1
ATOM 4470 O O . ALA B 1 285 ? 23.688 -9.102 5.719 1 75.44 285 ALA B O 1
ATOM 4471 N N . GLN B 1 286 ? 22.969 -7.004 5.699 1 74 286 GLN B N 1
ATOM 4472 C CA . GLN B 1 286 ? 24.297 -6.488 6.031 1 74 286 GLN B CA 1
ATOM 4473 C C . GLN B 1 286 ? 24.531 -6.504 7.539 1 74 286 GLN B C 1
ATOM 4475 O O . GLN B 1 286 ? 25.672 -6.359 8 1 74 286 GLN B O 1
ATOM 4480 N N . LEU B 1 287 ? 23.422 -6.75 8.148 1 72.56 287 LEU B N 1
ATOM 4481 C CA . LEU B 1 287 ? 23.547 -6.711 9.602 1 72.56 287 LEU B CA 1
ATOM 4482 C C . LEU B 1 287 ? 24 -8.062 10.148 1 72.56 287 LEU B C 1
ATOM 4484 O O . LEU B 1 287 ? 23.625 -9.109 9.617 1 72.56 287 LEU B O 1
ATOM 4488 N N . PRO B 1 288 ? 24.969 -7.961 10.953 1 63.5 288 PRO B N 1
ATOM 4489 C CA . PRO B 1 288 ? 25.453 -9.219 11.523 1 63.5 288 PRO B CA 1
ATOM 4490 C C . PRO B 1 288 ? 24.344 -10.047 12.172 1 63.5 288 PRO B C 1
ATOM 4492 O O . PRO B 1 288 ? 23.406 -9.484 12.734 1 63.5 288 PRO B O 1
ATOM 4495 N N . ALA B 1 289 ? 24.266 -11.25 11.547 1 53.16 289 ALA B N 1
ATOM 4496 C CA . ALA B 1 289 ? 23.312 -12.188 12.141 1 53.16 289 ALA B CA 1
ATOM 4497 C C . ALA B 1 289 ? 23.5 -12.266 13.656 1 53.16 289 ALA B C 1
ATOM 4499 O O . ALA B 1 289 ? 24.609 -12.148 14.164 1 53.16 289 ALA B O 1
ATOM 4500 N N . GLU B 1 290 ? 22.469 -12.031 14.508 1 45.03 290 GLU B N 1
ATOM 4501 C CA . GLU B 1 290 ? 22.766 -12.344 15.906 1 45.03 290 GLU B CA 1
ATOM 4502 C C . GLU B 1 290 ? 23.234 -13.781 16.062 1 45.03 290 GLU B C 1
ATOM 4504 O O . GLU B 1 290 ? 22.781 -14.672 15.328 1 45.03 290 GLU B O 1
#